Protein AF-0000000087419676 (afdb_homodimer)

Structure (mmCIF, N/CA/C/O backbone):
data_AF-0000000087419676-model_v1
#
loop_
_entity.id
_entity.type
_entity.pdbx_description
1 polymer 'Alpha-D-glucose-1-phosphate phosphatase YihX'
#
loop_
_atom_site.group_PDB
_atom_site.id
_atom_site.type_symbol
_atom_site.label_atom_id
_atom_site.label_alt_id
_atom_site.label_comp_id
_atom_site.label_asym_id
_atom_site.label_entity_id
_atom_site.label_seq_id
_atom_site.pdbx_PDB_ins_code
_atom_site.Cartn_x
_atom_site.Cartn_y
_atom_site.Cartn_z
_atom_site.occupancy
_atom_site.B_iso_or_equiv
_atom_site.auth_seq_id
_atom_site.auth_comp_id
_atom_site.auth_asym_id
_atom_site.auth_atom_id
_atom_site.pdbx_PDB_model_num
ATOM 1 N N . MET A 1 1 ? -4.348 -34.75 -16.078 1 90.75 1 MET A N 1
ATOM 2 C CA . MET A 1 1 ? -4.117 -34.656 -14.648 1 90.75 1 MET A CA 1
ATOM 3 C C . MET A 1 1 ? -3.031 -33.625 -14.344 1 90.75 1 MET A C 1
ATOM 5 O O . MET A 1 1 ? -1.993 -33.594 -15.016 1 90.75 1 MET A O 1
ATOM 9 N N . ILE A 1 2 ? -3.227 -32.781 -13.422 1 96.88 2 ILE A N 1
ATOM 10 C CA . ILE A 1 2 ? -2.25 -31.75 -13.062 1 96.88 2 ILE A CA 1
ATOM 11 C C . ILE A 1 2 ? -1.129 -32.375 -12.234 1 96.88 2 ILE A C 1
ATOM 13 O O . ILE A 1 2 ? -1.39 -33.125 -11.297 1 96.88 2 ILE A O 1
ATOM 17 N N . ARG A 1 3 ? 0.094 -32.031 -12.555 1 97.62 3 ARG A N 1
ATOM 18 C CA . ARG A 1 3 ? 1.25 -32.594 -11.867 1 97.62 3 ARG A CA 1
ATOM 19 C C . ARG A 1 3 ? 2.018 -31.516 -11.109 1 97.62 3 ARG A C 1
ATOM 21 O O . ARG A 1 3 ? 2.588 -31.781 -10.047 1 97.62 3 ARG A O 1
ATOM 28 N N . THR A 1 4 ? 2.07 -30.344 -11.672 1 98.56 4 THR A N 1
ATOM 29 C CA . THR A 1 4 ? 2.846 -29.25 -11.102 1 98.56 4 THR A CA 1
ATOM 30 C C . THR A 1 4 ? 1.99 -28 -10.961 1 98.56 4 THR A C 1
ATOM 32 O O . THR A 1 4 ? 1.156 -27.719 -11.828 1 98.56 4 THR A O 1
ATOM 35 N N . PHE A 1 5 ? 2.145 -27.344 -9.859 1 98.69 5 PHE A N 1
ATOM 36 C CA . PHE A 1 5 ? 1.501 -26.047 -9.641 1 98.69 5 PHE A CA 1
ATOM 37 C C . PHE A 1 5 ? 2.531 -24.922 -9.609 1 98.69 5 PHE A C 1
ATOM 39 O O . PHE A 1 5 ? 3.578 -25.047 -8.969 1 98.69 5 PHE A O 1
ATOM 46 N N . LEU A 1 6 ? 2.281 -23.812 -10.344 1 98.88 6 LEU A N 1
ATOM 47 C CA . LEU A 1 6 ? 3.016 -22.562 -10.25 1 98.88 6 LEU A CA 1
ATOM 48 C C . LEU A 1 6 ? 2.223 -21.516 -9.461 1 98.88 6 LEU A C 1
ATOM 50 O O . LEU A 1 6 ? 1.049 -21.281 -9.75 1 98.88 6 LEU A O 1
ATOM 54 N N . PHE A 1 7 ? 2.83 -20.938 -8.469 1 98.88 7 PHE A N 1
ATOM 55 C CA . PHE A 1 7 ? 2.197 -19.906 -7.664 1 98.88 7 PHE A CA 1
ATOM 56 C C . PHE A 1 7 ? 2.988 -18.594 -7.746 1 98.88 7 PHE A C 1
ATOM 58 O O . PHE A 1 7 ? 4.223 -18.609 -7.695 1 98.88 7 PHE A O 1
ATOM 65 N N . ASP A 1 8 ? 2.271 -17.5 -7.852 1 98.81 8 ASP A N 1
ATOM 66 C CA . ASP A 1 8 ? 2.854 -16.188 -7.547 1 98.81 8 ASP A CA 1
ATOM 67 C C . ASP A 1 8 ? 3.082 -16.031 -6.047 1 98.81 8 ASP A C 1
ATOM 69 O O . ASP A 1 8 ? 2.504 -16.766 -5.242 1 98.81 8 ASP A O 1
ATOM 73 N N . MET A 1 9 ? 3.953 -15.086 -5.719 1 98.69 9 MET A N 1
ATOM 74 C CA . MET A 1 9 ? 4.199 -14.828 -4.305 1 98.69 9 MET A CA 1
ATOM 75 C C . MET A 1 9 ? 3.311 -13.695 -3.797 1 98.69 9 MET A C 1
ATOM 77 O O . MET A 1 9 ? 2.473 -13.906 -2.918 1 98.69 9 MET A O 1
ATOM 81 N N . GLY A 1 10 ? 3.432 -12.508 -4.406 1 98.12 10 GLY A N 1
ATOM 82 C CA . GLY A 1 10 ? 2.764 -11.305 -3.934 1 98.12 10 GLY A CA 1
ATOM 83 C C . GLY A 1 10 ? 1.256 -11.359 -4.094 1 98.12 10 GLY A C 1
ATOM 84 O O . GLY A 1 10 ? 0.75 -11.531 -5.207 1 98.12 10 GLY A O 1
ATOM 85 N N . ASN A 1 11 ? 0.603 -11.195 -2.979 1 97.38 11 ASN A N 1
ATOM 86 C CA . ASN A 1 11 ? -0.852 -11.141 -2.875 1 97.38 11 ASN A CA 1
ATOM 87 C C . ASN A 1 11 ? -1.488 -12.5 -3.16 1 97.38 11 ASN A C 1
ATOM 89 O O . ASN A 1 11 ? -2.705 -12.594 -3.326 1 97.38 11 ASN A O 1
ATOM 93 N N . VAL A 1 12 ? -0.648 -13.477 -3.256 1 98.25 12 VAL A N 1
ATOM 94 C CA . VAL A 1 12 ? -1.109 -14.859 -3.316 1 98.25 12 VAL A CA 1
ATOM 95 C C . VAL A 1 12 ? -0.645 -15.617 -2.072 1 98.25 12 VAL A C 1
ATOM 97 O O . VAL A 1 12 ? -1.461 -16.016 -1.236 1 98.25 12 VAL A O 1
ATOM 100 N N . LEU A 1 13 ? 0.674 -15.641 -1.84 1 98.56 13 LEU A N 1
ATOM 101 C CA . LEU A 1 13 ? 1.225 -16.328 -0.674 1 98.56 13 LEU A CA 1
ATOM 102 C C . LEU A 1 13 ? 1.407 -15.352 0.488 1 98.56 13 LEU A C 1
ATOM 104 O O . LEU A 1 13 ? 1.299 -15.742 1.652 1 98.56 13 LEU A O 1
ATOM 108 N N . VAL A 1 14 ? 1.795 -14.133 0.121 1 98.38 14 VAL A N 1
ATOM 109 C CA . VAL A 1 14 ? 1.974 -13.07 1.104 1 98.38 14 VAL A CA 1
ATOM 110 C C . VAL A 1 14 ? 1.32 -11.781 0.599 1 98.38 14 VAL A C 1
ATOM 112 O O . VAL A 1 14 ? 1.365 -11.484 -0.597 1 98.38 14 VAL A O 1
ATOM 115 N N . HIS A 1 15 ? 0.709 -11.078 1.516 1 97.44 15 HIS A N 1
ATOM 116 C CA . HIS A 1 15 ? 0.3 -9.703 1.247 1 97.44 15 HIS A CA 1
ATOM 117 C C . HIS A 1 15 ? 1.445 -8.727 1.495 1 97.44 15 HIS A C 1
ATOM 119 O O . HIS A 1 15 ? 2.422 -9.07 2.166 1 97.44 15 HIS A O 1
ATOM 125 N N . PHE A 1 16 ? 1.349 -7.547 0.905 1 97.88 16 PHE A N 1
ATOM 126 C CA . PHE A 1 16 ? 2.393 -6.551 1.112 1 97.88 16 PHE A CA 1
ATOM 127 C C . PHE A 1 16 ? 1.801 -5.148 1.16 1 97.88 16 PHE A C 1
ATOM 129 O O . PHE A 1 16 ? 0.626 -4.953 0.841 1 97.88 16 PHE A O 1
ATOM 136 N N . CYS A 1 17 ? 2.604 -4.199 1.624 1 98.12 17 CYS A N 1
ATOM 137 C CA . CYS A 1 17 ? 2.211 -2.797 1.716 1 98.12 17 CYS A CA 1
ATOM 138 C C . CYS A 1 17 ? 3.312 -1.887 1.187 1 98.12 17 CYS A C 1
ATOM 140 O O . CYS A 1 17 ? 4.23 -1.522 1.924 1 98.12 17 CYS A O 1
ATOM 142 N N . HIS A 1 18 ? 3.08 -1.36 0.009 1 97.38 18 HIS A N 1
ATOM 143 C CA . HIS A 1 18 ? 4.082 -0.477 -0.58 1 97.38 18 HIS A CA 1
ATOM 144 C C . HIS A 1 18 ? 4.125 0.865 0.143 1 97.38 18 HIS A C 1
ATOM 146 O O . HIS A 1 18 ? 5.184 1.492 0.233 1 97.38 18 HIS A O 1
ATOM 152 N N . ASP A 1 19 ? 3.01 1.246 0.697 1 97.44 19 ASP A N 1
ATOM 153 C CA . ASP A 1 19 ? 3.006 2.48 1.476 1 97.44 19 ASP A CA 1
ATOM 154 C C . ASP A 1 19 ? 3.941 2.377 2.676 1 97.44 19 ASP A C 1
ATOM 156 O O . ASP A 1 19 ? 4.676 3.318 2.982 1 97.44 19 ASP A O 1
ATOM 160 N N . ARG A 1 20 ? 3.895 1.29 3.268 1 97.12 20 ARG A N 1
ATOM 161 C CA . ARG A 1 20 ? 4.789 1.034 4.391 1 97.12 20 ARG A CA 1
ATOM 162 C C . ARG A 1 20 ? 6.246 1.015 3.941 1 97.12 20 ARG A C 1
ATOM 164 O O . ARG A 1 20 ? 7.121 1.543 4.629 1 97.12 20 ARG A O 1
ATOM 171 N N . MET A 1 21 ? 6.473 0.399 2.838 1 98.19 21 MET A N 1
ATOM 172 C CA . MET A 1 21 ? 7.824 0.36 2.287 1 98.19 21 MET A CA 1
ATOM 173 C C . MET A 1 21 ? 8.383 1.769 2.123 1 98.19 21 MET A C 1
ATOM 175 O O . MET A 1 21 ? 9.477 2.07 2.615 1 98.19 21 MET A O 1
ATOM 179 N N . CYS A 1 22 ? 7.602 2.596 1.528 1 98 22 CYS A N 1
ATOM 180 C CA . CYS A 1 22 ? 8.031 3.959 1.244 1 98 22 CYS A CA 1
ATOM 181 C C . CYS A 1 22 ? 8.219 4.754 2.533 1 98 22 CYS A C 1
ATOM 183 O O . CYS A 1 22 ? 9.18 5.508 2.67 1 98 22 CYS A O 1
ATOM 185 N N . SER A 1 23 ? 7.367 4.547 3.441 1 96.69 23 SER A N 1
ATOM 186 C CA . SER A 1 23 ? 7.461 5.246 4.719 1 96.69 23 SER A CA 1
ATOM 187 C C . SER A 1 23 ? 8.703 4.82 5.492 1 96.69 23 SER A C 1
ATOM 189 O O . SER A 1 23 ? 9.422 5.664 6.027 1 96.69 23 SER A O 1
ATOM 191 N N . GLN A 1 24 ? 8.961 3.559 5.527 1 97.12 24 GLN A N 1
ATOM 192 C CA . GLN A 1 24 ? 10.094 3.041 6.289 1 97.12 24 GLN A CA 1
ATOM 193 C C . GLN A 1 24 ? 11.422 3.508 5.691 1 97.12 24 GLN A C 1
ATOM 195 O O . GLN A 1 24 ? 12.328 3.902 6.418 1 97.12 24 GLN A O 1
ATOM 200 N N . ILE A 1 25 ? 11.516 3.465 4.414 1 97.5 25 ILE A N 1
ATOM 201 C CA . ILE A 1 25 ? 12.742 3.916 3.76 1 97.5 25 ILE A CA 1
ATOM 202 C C . ILE A 1 25 ? 12.891 5.426 3.936 1 97.5 25 ILE A C 1
ATOM 204 O O . ILE A 1 25 ? 14 5.922 4.148 1 97.5 25 ILE A O 1
ATOM 208 N N . GLY A 1 26 ? 11.797 6.082 3.805 1 96.62 26 GLY A N 1
ATOM 209 C CA . GLY A 1 26 ? 11.82 7.516 4.055 1 96.62 26 GLY A CA 1
ATOM 210 C C . GLY A 1 26 ? 12.367 7.875 5.422 1 96.62 26 GLY A C 1
ATOM 211 O O . GLY A 1 26 ? 13.203 8.773 5.547 1 96.62 26 GLY A O 1
ATOM 212 N N . ASP A 1 27 ? 11.906 7.203 6.418 1 93.12 27 ASP A N 1
ATOM 213 C CA . ASP A 1 27 ? 12.367 7.426 7.785 1 93.12 27 ASP A CA 1
ATOM 214 C C . ASP A 1 27 ? 13.883 7.258 7.891 1 93.12 27 ASP A C 1
ATOM 216 O O . ASP A 1 27 ? 14.547 8.008 8.609 1 93.12 27 ASP A O 1
ATOM 220 N N . LEU A 1 28 ? 14.344 6.289 7.176 1 93.06 28 LEU A N 1
ATOM 221 C CA . LEU A 1 28 ? 15.773 5.988 7.215 1 93.06 28 LEU A CA 1
ATOM 222 C C . LEU A 1 28 ? 16.578 7.117 6.586 1 93.06 28 LEU A C 1
ATOM 224 O O . LEU A 1 28 ? 17.719 7.379 7 1 93.06 28 LEU A O 1
ATOM 228 N N . CYS A 1 29 ? 15.969 7.84 5.621 1 92.62 29 CYS A N 1
ATOM 229 C CA . CYS A 1 29 ? 16.734 8.773 4.809 1 92.62 29 CYS A CA 1
ATOM 230 C C . CYS A 1 29 ? 16.344 10.211 5.121 1 92.62 29 CYS A C 1
ATOM 232 O O . CYS A 1 29 ? 16.891 11.148 4.535 1 92.62 29 CYS A O 1
ATOM 234 N N . GLY A 1 30 ? 15.43 10.328 5.984 1 91.75 30 GLY A N 1
ATOM 235 C CA . GLY A 1 30 ? 14.945 11.664 6.273 1 91.75 30 GLY A CA 1
ATOM 236 C C . GLY A 1 30 ? 14.094 12.242 5.16 1 91.75 30 GLY A C 1
ATOM 237 O O . GLY A 1 30 ? 14.164 13.445 4.879 1 91.75 30 GLY A O 1
ATOM 238 N N . LYS A 1 31 ? 13.43 11.359 4.387 1 95.56 31 LYS A N 1
ATOM 239 C CA . LYS A 1 31 ? 12.555 11.75 3.289 1 95.56 31 LYS A CA 1
ATOM 240 C C . LYS A 1 31 ? 11.109 11.32 3.559 1 95.56 31 LYS A C 1
ATOM 242 O O . LYS A 1 31 ? 10.859 10.469 4.414 1 95.56 31 LYS A O 1
ATOM 247 N N . SER A 1 32 ? 10.203 11.945 2.879 1 95.88 32 SER A N 1
ATOM 248 C CA . SER A 1 32 ? 8.805 11.57 3.02 1 95.88 32 SER A CA 1
ATOM 249 C C . SER A 1 32 ? 8.492 10.312 2.215 1 95.88 32 SER A C 1
ATOM 251 O O . SER A 1 32 ? 9.211 9.977 1.272 1 95.88 32 SER A O 1
ATOM 253 N N . GLY A 1 33 ? 7.414 9.609 2.582 1 96.75 33 GLY A N 1
ATOM 254 C CA . GLY A 1 33 ? 6.961 8.438 1.854 1 96.75 33 GLY A CA 1
ATOM 255 C C . GLY A 1 33 ? 6.73 8.703 0.379 1 96.75 33 GLY A C 1
ATOM 256 O O . GLY A 1 33 ? 7.227 7.965 -0.474 1 96.75 33 GLY A O 1
ATOM 257 N N . PRO A 1 34 ? 6.047 9.789 0.082 1 96.75 34 PRO A N 1
ATOM 258 C CA . PRO A 1 34 ? 5.781 10.109 -1.322 1 96.75 34 PRO A CA 1
ATOM 259 C C . PRO A 1 34 ? 7.059 10.359 -2.121 1 96.75 34 PRO A C 1
ATOM 261 O O . PRO A 1 34 ? 7.141 9.992 -3.295 1 96.75 34 PRO A O 1
ATOM 264 N N . GLU A 1 35 ? 8.008 11 -1.509 1 96.38 35 GLU A N 1
ATOM 265 C CA . GLU A 1 35 ? 9.289 11.18 -2.186 1 96.38 35 GLU A CA 1
ATOM 266 C C . GLU A 1 35 ? 9.922 9.836 -2.529 1 96.38 35 GLU A C 1
ATOM 268 O O . GLU A 1 35 ? 10.438 9.648 -3.635 1 96.38 35 GLU A O 1
ATOM 273 N N . ILE A 1 36 ? 9.891 8.938 -1.618 1 97.88 36 ILE A N 1
ATOM 274 C CA . ILE A 1 36 ? 10.453 7.609 -1.828 1 97.88 36 ILE A CA 1
ATOM 275 C C . ILE A 1 36 ? 9.672 6.883 -2.92 1 97.88 36 ILE A C 1
ATOM 277 O O . ILE A 1 36 ? 10.258 6.199 -3.762 1 97.88 36 ILE A O 1
ATOM 281 N N . ARG A 1 37 ? 8.375 6.988 -2.873 1 97.69 37 ARG A N 1
ATOM 282 C CA . ARG A 1 37 ? 7.539 6.359 -3.889 1 97.69 37 ARG A CA 1
ATOM 283 C C . ARG A 1 37 ? 7.945 6.809 -5.289 1 97.69 37 ARG A C 1
ATOM 285 O O . ARG A 1 37 ? 8.047 5.988 -6.203 1 97.69 37 ARG A O 1
ATOM 292 N N . THR A 1 38 ? 8.164 8.086 -5.457 1 96.88 38 THR A N 1
ATOM 293 C CA . THR A 1 38 ? 8.578 8.641 -6.742 1 96.88 38 THR A CA 1
ATOM 294 C C . THR A 1 38 ? 9.906 8.031 -7.191 1 96.88 38 THR A C 1
ATOM 296 O O . THR A 1 38 ? 10.031 7.59 -8.336 1 96.88 38 THR A O 1
ATOM 299 N N . VAL A 1 39 ? 10.82 7.914 -6.277 1 97.06 39 VAL A N 1
ATOM 300 C CA . VAL A 1 39 ? 12.18 7.492 -6.602 1 97.06 39 VAL A CA 1
ATOM 301 C C . VAL A 1 39 ? 12.203 5.988 -6.867 1 97.06 39 VAL A C 1
ATOM 303 O O . VAL A 1 39 ? 12.938 5.52 -7.742 1 97.06 39 VAL A O 1
ATOM 306 N N . LEU A 1 40 ? 11.375 5.219 -6.199 1 97.06 40 LEU A N 1
ATOM 307 C CA . LEU A 1 40 ? 11.453 3.766 -6.273 1 97.06 40 LEU A CA 1
ATOM 308 C C . LEU A 1 40 ? 10.477 3.219 -7.309 1 97.06 40 LEU A C 1
ATOM 310 O O . LEU A 1 40 ? 10.852 2.41 -8.156 1 97.06 40 LEU A O 1
ATOM 314 N N . ILE A 1 41 ? 9.219 3.674 -7.184 1 95.12 41 ILE A N 1
ATOM 315 C CA . ILE A 1 41 ? 8.141 3.027 -7.918 1 95.12 41 ILE A CA 1
ATOM 316 C C . ILE A 1 41 ? 7.875 3.783 -9.219 1 95.12 41 ILE A C 1
ATOM 318 O O . ILE A 1 41 ? 7.953 3.207 -10.305 1 95.12 41 ILE A O 1
ATOM 322 N N . GLU A 1 42 ? 7.699 5.066 -9.141 1 93.62 42 GLU A N 1
ATOM 323 C CA . GLU A 1 42 ? 7.309 5.832 -10.32 1 93.62 42 GLU A CA 1
ATOM 324 C C . GLU A 1 42 ? 8.469 5.945 -11.305 1 93.62 42 GLU A C 1
ATOM 326 O O . GLU A 1 42 ? 8.25 6.008 -12.523 1 93.62 42 GLU A O 1
ATOM 331 N N . SER A 1 43 ? 9.688 5.969 -10.836 1 94.62 43 SER A N 1
ATOM 332 C CA . SER A 1 43 ? 10.859 6.031 -11.703 1 94.62 43 SER A CA 1
ATOM 333 C C . SER A 1 43 ? 11.156 4.672 -12.328 1 94.62 43 SER A C 1
ATOM 335 O O . SER A 1 43 ? 12 4.562 -13.219 1 94.62 43 SER A O 1
ATOM 337 N N . GLU A 1 44 ? 10.578 3.574 -11.734 1 93.88 44 GLU A N 1
ATOM 338 C CA . GLU A 1 44 ? 10.734 2.189 -12.18 1 93.88 44 GLU A CA 1
ATOM 339 C C . GLU A 1 44 ? 12.062 1.607 -11.703 1 93.88 44 GLU A C 1
ATOM 341 O O . GLU A 1 44 ? 12.555 0.622 -12.258 1 93.88 44 GLU A O 1
ATOM 346 N N . LEU A 1 45 ? 12.688 2.256 -10.773 1 96 45 LEU A N 1
ATOM 347 C CA . LEU A 1 45 ? 13.93 1.736 -10.211 1 96 45 LEU A CA 1
ATOM 348 C C . LEU A 1 45 ? 13.711 0.359 -9.594 1 96 45 LEU A C 1
ATOM 350 O O . LEU A 1 45 ? 14.531 -0.544 -9.773 1 96 45 LEU A O 1
ATOM 354 N N . GLN A 1 46 ? 12.641 0.219 -8.875 1 95.62 46 GLN A N 1
ATOM 355 C CA . GLN A 1 46 ? 12.312 -1.068 -8.266 1 95.62 46 GLN A CA 1
ATOM 356 C C . GLN A 1 46 ? 12.156 -2.152 -9.328 1 95.62 46 GLN A C 1
ATOM 358 O O . GLN A 1 46 ? 12.578 -3.293 -9.125 1 95.62 46 GLN A O 1
ATOM 363 N N . PHE A 1 47 ? 11.547 -1.774 -10.398 1 94.5 47 PHE A N 1
ATOM 364 C CA . PHE A 1 47 ? 11.32 -2.711 -11.492 1 94.5 47 PHE A CA 1
ATOM 365 C C . PHE A 1 47 ? 12.641 -3.178 -12.086 1 94.5 47 PHE A C 1
ATOM 367 O O . PHE A 1 47 ? 12.812 -4.363 -12.375 1 94.5 47 PHE A O 1
ATOM 374 N N . LYS A 1 48 ? 13.562 -2.297 -12.25 1 96.62 48 LYS A N 1
ATOM 375 C CA . LYS A 1 48 ? 14.891 -2.641 -12.758 1 96.62 48 LYS A CA 1
ATOM 376 C C . LYS A 1 48 ? 15.617 -3.586 -11.797 1 96.62 48 LYS A C 1
ATOM 378 O O . LYS A 1 48 ? 16.312 -4.5 -12.234 1 96.62 48 LYS A O 1
ATOM 383 N N . PHE A 1 49 ? 15.391 -3.352 -10.578 1 98.19 49 PHE A N 1
ATOM 384 C CA . PHE A 1 49 ? 15.984 -4.195 -9.547 1 98.19 49 PHE A CA 1
ATOM 385 C C . PHE A 1 49 ? 15.398 -5.602 -9.594 1 98.19 49 PHE A C 1
ATOM 387 O O . PHE A 1 49 ? 16.141 -6.59 -9.547 1 98.19 49 PHE A O 1
ATOM 394 N N . GLU A 1 50 ? 14.148 -5.73 -9.805 1 97.88 50 GLU A N 1
ATOM 395 C CA . GLU A 1 50 ? 13.453 -7.012 -9.844 1 97.88 50 GLU A CA 1
ATOM 396 C C . GLU A 1 50 ? 13.75 -7.762 -11.141 1 97.88 50 GLU A C 1
ATOM 398 O O . GLU A 1 50 ? 13.547 -8.977 -11.227 1 97.88 50 GLU A O 1
ATOM 403 N N . ARG A 1 51 ? 14.258 -7.043 -12.117 1 97.31 51 ARG A N 1
ATOM 404 C CA . ARG A 1 51 ? 14.672 -7.664 -13.375 1 97.31 51 ARG A CA 1
ATOM 405 C C . ARG A 1 51 ? 16.094 -8.203 -13.273 1 97.31 51 ARG A C 1
ATOM 407 O O . ARG A 1 51 ? 16.547 -8.922 -14.164 1 97.31 51 ARG A O 1
ATOM 414 N N . GLY A 1 52 ? 16.734 -7.785 -12.219 1 97.31 52 GLY A N 1
ATOM 415 C CA . GLY A 1 52 ? 18.109 -8.203 -12.055 1 97.31 52 GLY A CA 1
ATOM 416 C C . GLY A 1 52 ? 19.109 -7.316 -12.781 1 97.31 52 GLY A C 1
ATOM 417 O O . GLY A 1 52 ? 20.266 -7.688 -12.953 1 97.31 52 GLY A O 1
ATOM 418 N N . TRP A 1 53 ? 18.641 -6.168 -13.195 1 96.62 53 TRP A N 1
ATOM 419 C CA . TRP A 1 53 ? 19.5 -5.254 -13.93 1 96.62 53 TRP A CA 1
ATOM 420 C C . TRP A 1 53 ? 20.453 -4.516 -12.984 1 96.62 53 TRP A C 1
ATOM 422 O O . TRP A 1 53 ? 21.453 -3.949 -13.414 1 96.62 53 TRP A O 1
ATOM 432 N N . LEU A 1 54 ? 20.094 -4.496 -11.719 1 97.38 54 LEU A N 1
ATOM 433 C CA . LEU A 1 54 ? 20.922 -3.885 -10.68 1 97.38 54 LEU A CA 1
ATOM 434 C C . LEU A 1 54 ? 21.219 -4.883 -9.57 1 97.38 54 LEU A C 1
ATOM 436 O O . LEU A 1 54 ? 20.312 -5.602 -9.117 1 97.38 54 LEU A O 1
ATOM 440 N N . SER A 1 55 ? 22.484 -4.938 -9.195 1 96.62 55 SER A N 1
ATOM 441 C CA . SER A 1 55 ? 22.828 -5.645 -7.969 1 96.62 55 SER A CA 1
ATOM 442 C C . SER A 1 55 ? 22.359 -4.871 -6.738 1 96.62 55 SER A C 1
ATOM 444 O O . SER A 1 55 ? 21.953 -3.713 -6.844 1 96.62 55 SER A O 1
ATOM 446 N N . GLU A 1 56 ? 22.422 -5.52 -5.621 1 96.75 56 GLU A N 1
ATOM 447 C CA . GLU A 1 56 ? 22.078 -4.84 -4.379 1 96.75 56 GLU A CA 1
ATOM 448 C C . GLU A 1 56 ? 22.969 -3.629 -4.141 1 96.75 56 GLU A C 1
ATOM 450 O O . GLU A 1 56 ? 22.5 -2.574 -3.711 1 96.75 56 GLU A O 1
ATOM 455 N N . ASP A 1 57 ? 24.25 -3.801 -4.453 1 96.38 57 ASP A N 1
ATOM 456 C CA . ASP A 1 57 ? 25.188 -2.701 -4.277 1 96.38 57 ASP A CA 1
ATOM 457 C C . ASP A 1 57 ? 24.875 -1.546 -5.223 1 96.38 57 ASP A C 1
ATOM 459 O O . ASP A 1 57 ? 24.906 -0.38 -4.82 1 96.38 57 ASP A O 1
ATOM 463 N N . GLU A 1 58 ? 24.609 -1.902 -6.441 1 97 58 GLU A N 1
ATOM 464 C CA . GLU A 1 58 ? 24.281 -0.874 -7.422 1 97 58 GLU A CA 1
ATOM 465 C C . GLU A 1 58 ? 22.984 -0.161 -7.055 1 97 58 GLU A C 1
ATOM 467 O O . GLU A 1 58 ? 22.875 1.06 -7.195 1 97 58 GLU A O 1
ATOM 472 N N . PHE 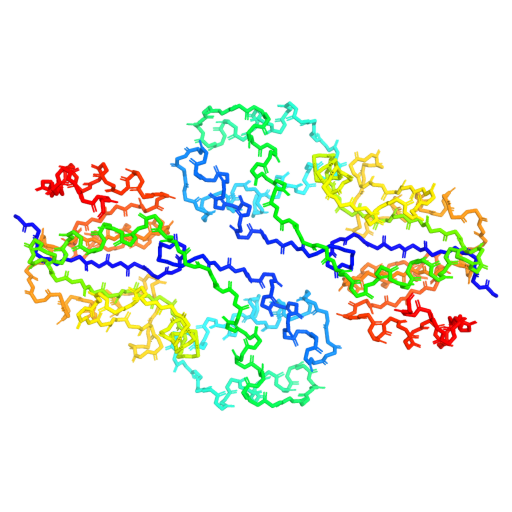A 1 59 ? 22.047 -0.929 -6.621 1 97.88 59 PHE A N 1
ATOM 473 C CA . PHE A 1 59 ? 20.766 -0.375 -6.203 1 97.88 59 PHE A CA 1
ATOM 474 C C . PHE A 1 59 ? 20.953 0.618 -5.062 1 97.88 59 PHE A C 1
ATOM 476 O O . PHE A 1 59 ? 20.422 1.729 -5.109 1 97.88 59 PHE A O 1
ATOM 483 N N . GLN A 1 60 ? 21.688 0.236 -4.066 1 96.62 60 GLN A N 1
ATOM 484 C CA . GLN A 1 60 ? 21.969 1.114 -2.936 1 96.62 60 GLN A CA 1
ATOM 485 C C . GLN A 1 60 ? 22.656 2.395 -3.391 1 96.62 60 GLN A C 1
ATOM 487 O O . GLN A 1 60 ? 22.328 3.488 -2.928 1 96.62 60 GLN A O 1
ATOM 492 N N . ALA A 1 61 ? 23.609 2.266 -4.27 1 96.56 61 ALA A N 1
ATOM 493 C CA . ALA A 1 61 ? 24.375 3.418 -4.754 1 96.56 61 ALA A CA 1
ATOM 494 C C . ALA A 1 61 ? 23.453 4.402 -5.488 1 96.56 61 ALA A C 1
ATOM 496 O O . ALA A 1 61 ? 23.562 5.613 -5.301 1 96.56 61 ALA A O 1
ATOM 497 N N . VAL A 1 62 ? 22.594 3.861 -6.305 1 97.06 62 VAL A N 1
ATOM 498 C CA . VAL A 1 62 ? 21.672 4.699 -7.062 1 97.06 62 VAL A CA 1
ATOM 499 C C . VAL A 1 62 ? 20.719 5.426 -6.109 1 97.06 62 VAL A C 1
ATOM 501 O O . VAL A 1 62 ? 20.484 6.625 -6.262 1 97.06 62 VAL A O 1
ATOM 504 N N . LEU A 1 63 ? 20.234 4.723 -5.137 1 96.62 63 LEU A N 1
ATOM 505 C CA . LEU A 1 63 ? 19.312 5.312 -4.176 1 96.62 63 LEU A CA 1
ATOM 506 C C . LEU A 1 63 ? 19.984 6.41 -3.369 1 96.62 63 LEU A C 1
ATOM 508 O O . LEU A 1 63 ? 19.406 7.473 -3.131 1 96.62 63 LEU A O 1
ATOM 512 N N . GLN A 1 64 ? 21.188 6.145 -2.957 1 96.19 64 GLN A N 1
ATOM 513 C CA . GLN A 1 64 ? 21.953 7.133 -2.201 1 96.19 64 GLN A CA 1
ATOM 514 C C . GLN A 1 64 ? 22.156 8.406 -3.012 1 96.19 64 GLN A C 1
ATOM 516 O O . GLN A 1 64 ? 22.047 9.516 -2.473 1 96.19 64 GLN A O 1
ATOM 521 N N . ARG A 1 65 ? 22.422 8.234 -4.27 1 96.38 65 ARG A N 1
ATOM 522 C CA . ARG A 1 65 ? 22.625 9.375 -5.152 1 96.38 65 ARG A CA 1
ATOM 523 C C . ARG A 1 65 ? 21.328 10.164 -5.34 1 96.38 65 ARG A C 1
ATOM 525 O O . ARG A 1 65 ? 21.312 11.383 -5.191 1 96.38 65 ARG A O 1
ATOM 532 N N . LEU A 1 66 ? 20.25 9.438 -5.602 1 96.06 66 LEU A N 1
ATOM 533 C CA . LEU A 1 66 ? 18.984 10.078 -5.914 1 96.06 66 LEU A CA 1
ATOM 534 C C . LEU A 1 66 ? 18.391 10.758 -4.68 1 96.06 66 LEU A C 1
ATOM 536 O O . LEU A 1 66 ? 17.766 11.812 -4.789 1 96.06 66 LEU A O 1
ATOM 540 N N . LEU A 1 67 ? 18.656 10.156 -3.543 1 95.81 67 LEU A N 1
ATOM 541 C CA . LEU A 1 67 ? 18.062 10.68 -2.316 1 95.81 67 LEU A CA 1
ATOM 542 C C . LEU A 1 67 ? 19.031 11.609 -1.594 1 95.81 67 LEU A C 1
ATOM 544 O O . LEU A 1 67 ? 18.656 12.25 -0.61 1 95.81 67 LEU A O 1
ATOM 548 N N . GLU A 1 68 ? 20.203 11.641 -2.062 1 94.94 68 GLU A N 1
ATOM 549 C CA . GLU A 1 68 ? 21.25 12.43 -1.42 1 94.94 68 GLU A CA 1
ATOM 550 C C . GLU A 1 68 ? 21.328 12.141 0.077 1 94.94 68 GLU A C 1
ATOM 552 O O . GLU A 1 68 ? 21.312 13.07 0.893 1 94.94 68 GLU A O 1
ATOM 557 N N . ALA A 1 69 ? 21.359 10.875 0.389 1 93.81 69 ALA A N 1
ATOM 558 C CA . ALA A 1 69 ? 21.375 10.414 1.774 1 93.81 69 ALA A CA 1
ATOM 559 C C . ALA A 1 69 ? 22.234 9.156 1.921 1 93.81 69 ALA A C 1
ATOM 561 O O . ALA A 1 69 ? 22.375 8.383 0.97 1 93.81 69 ALA A O 1
ATOM 562 N N . SER A 1 70 ? 22.781 8.992 3.092 1 91.56 70 SER A N 1
ATOM 563 C CA . SER A 1 70 ? 23.562 7.797 3.408 1 91.56 70 SER A CA 1
ATOM 564 C C . SER A 1 70 ? 22.812 6.902 4.391 1 91.56 70 SER A C 1
ATOM 566 O O . SER A 1 70 ? 22.188 7.398 5.34 1 91.56 70 SER A O 1
ATOM 568 N N . PHE A 1 71 ? 22.875 5.66 4.145 1 92.19 71 PHE A N 1
ATOM 569 C CA . PHE A 1 71 ? 22.25 4.695 5.039 1 92.19 71 PHE A CA 1
ATOM 570 C C . PHE A 1 71 ? 22.938 3.342 4.949 1 92.19 71 PHE A C 1
ATOM 572 O O . PHE A 1 71 ? 23.641 3.061 3.973 1 92.19 71 PHE A O 1
ATOM 579 N N . ASP A 1 72 ? 22.719 2.57 5.953 1 94.62 72 ASP A N 1
ATOM 580 C CA . ASP A 1 72 ? 23.281 1.223 6.023 1 94.62 72 ASP A CA 1
ATOM 581 C C . ASP A 1 72 ? 22.516 0.269 5.105 1 94.62 72 ASP A C 1
ATOM 583 O O . ASP A 1 72 ? 21.281 0.322 5.027 1 94.62 72 ASP A O 1
ATOM 587 N N . ARG A 1 73 ? 23.281 -0.595 4.496 1 94.75 73 ARG A N 1
ATOM 588 C CA . ARG A 1 73 ? 22.734 -1.541 3.527 1 94.75 73 ARG A CA 1
ATOM 589 C C . ARG A 1 73 ? 21.688 -2.439 4.172 1 94.75 73 ARG A C 1
ATOM 591 O O . ARG A 1 73 ? 20.594 -2.617 3.633 1 94.75 73 ARG A O 1
ATOM 598 N N . ASP A 1 74 ? 22 -2.996 5.277 1 96.38 74 ASP A N 1
ATOM 599 C CA . ASP A 1 74 ? 21.094 -3.922 5.938 1 96.38 74 ASP A CA 1
ATOM 600 C C . ASP A 1 74 ? 19.828 -3.211 6.395 1 96.38 74 ASP A C 1
ATOM 602 O O . ASP A 1 74 ? 18.734 -3.773 6.32 1 96.38 74 ASP A O 1
ATOM 606 N N . GLU A 1 75 ? 19.969 -1.973 6.84 1 96.88 75 GLU A N 1
ATOM 607 C CA . GLU A 1 75 ? 18.812 -1.185 7.262 1 96.88 75 GLU A CA 1
ATOM 608 C C . GLU A 1 75 ? 17.906 -0.868 6.082 1 96.88 75 GLU A C 1
ATOM 610 O O . GLU A 1 75 ? 16.688 -0.911 6.211 1 96.88 75 GLU A O 1
ATOM 615 N N . LEU A 1 76 ? 18.531 -0.601 4.977 1 97.31 76 LEU A N 1
ATOM 616 C CA . LEU A 1 76 ? 17.766 -0.29 3.77 1 97.31 76 LEU A CA 1
ATOM 617 C C . LEU A 1 76 ? 16.922 -1.479 3.342 1 97.31 76 LEU A C 1
ATOM 619 O O . LEU A 1 76 ? 15.711 -1.339 3.123 1 97.31 76 LEU A O 1
ATOM 623 N N . PHE A 1 77 ? 17.516 -2.596 3.268 1 97.62 77 PHE A N 1
ATOM 624 C CA . PHE A 1 77 ? 16.812 -3.758 2.73 1 97.62 77 PHE A CA 1
ATOM 625 C C . PHE A 1 77 ? 15.828 -4.312 3.75 1 97.62 77 PHE A C 1
ATOM 627 O O . PHE A 1 77 ? 14.781 -4.848 3.379 1 97.62 77 PHE A O 1
ATOM 634 N N . HIS A 1 78 ? 16.141 -4.102 5.02 1 97.88 78 HIS A N 1
ATOM 635 C CA . HIS A 1 78 ? 15.141 -4.445 6.023 1 97.88 78 HIS A CA 1
ATOM 636 C C . HIS A 1 78 ? 13.914 -3.541 5.914 1 97.88 78 HIS A C 1
ATOM 638 O O . HIS A 1 78 ? 12.781 -4.02 5.914 1 97.88 78 HIS A O 1
ATOM 644 N N . ALA A 1 79 ? 14.172 -2.254 5.77 1 97.44 79 ALA A N 1
ATOM 645 C CA . ALA A 1 79 ? 13.086 -1.289 5.633 1 97.44 79 ALA A CA 1
ATOM 646 C C . ALA A 1 79 ? 12.258 -1.572 4.383 1 97.44 79 ALA A C 1
ATOM 648 O O . ALA A 1 79 ? 11.031 -1.416 4.395 1 97.44 79 ALA A O 1
ATOM 649 N N . GLY A 1 80 ? 12.93 -2.004 3.383 1 98.06 80 GLY A N 1
ATOM 650 C CA . GLY A 1 80 ? 12.266 -2.268 2.115 1 98.06 80 GLY A CA 1
ATOM 651 C C . GLY A 1 80 ? 11.531 -3.598 2.088 1 98.06 80 GLY A C 1
ATOM 652 O O . GLY A 1 80 ? 10.688 -3.832 1.222 1 98.06 80 GLY A O 1
ATOM 653 N N . SER A 1 81 ? 11.836 -4.438 3.064 1 98.62 81 SER A N 1
ATOM 654 C CA . SER A 1 81 ? 11.312 -5.797 2.957 1 98.62 81 SER A CA 1
ATOM 655 C C . SER A 1 81 ? 10.352 -6.109 4.098 1 98.62 81 SER A C 1
ATOM 657 O O . SER A 1 81 ? 9.547 -7.039 4.004 1 98.62 81 SER A O 1
ATOM 659 N N . ASP A 1 82 ? 10.414 -5.363 5.219 1 98.31 82 ASP A N 1
ATOM 660 C CA . ASP A 1 82 ? 9.477 -5.57 6.324 1 98.31 82 ASP A CA 1
ATOM 661 C C . ASP A 1 82 ? 8.102 -5 5.996 1 98.31 82 ASP A C 1
ATOM 663 O O . ASP A 1 82 ? 7.637 -4.07 6.656 1 98.31 82 ASP A O 1
ATOM 667 N N . ILE A 1 83 ? 7.461 -5.637 4.973 1 98.44 83 ILE A N 1
ATOM 668 C CA . ILE A 1 83 ? 6.207 -5.086 4.465 1 98.44 83 ILE A CA 1
ATOM 669 C C . ILE A 1 83 ? 5.227 -6.219 4.176 1 98.44 83 ILE A C 1
ATOM 671 O O . ILE A 1 83 ? 4.117 -5.98 3.689 1 98.44 83 ILE A O 1
ATOM 675 N N . PHE A 1 84 ? 5.613 -7.488 4.445 1 98.38 84 PHE A N 1
ATOM 676 C CA . PHE A 1 84 ? 4.844 -8.656 4.035 1 98.38 84 PHE A CA 1
ATOM 677 C C . PHE A 1 84 ? 4.062 -9.227 5.211 1 98.38 84 PHE A C 1
ATOM 679 O O . PHE A 1 84 ? 4.492 -9.125 6.363 1 98.38 84 PHE A O 1
ATOM 686 N N . GLN A 1 85 ? 2.955 -9.82 4.934 1 96.62 85 GLN A N 1
ATOM 687 C CA . GLN A 1 85 ? 2.141 -10.625 5.84 1 96.62 85 GLN A CA 1
ATOM 688 C C . GLN A 1 85 ? 1.671 -11.906 5.16 1 96.62 85 GLN A C 1
ATOM 690 O O . GLN A 1 85 ? 1.151 -11.875 4.043 1 96.62 85 GLN A O 1
ATOM 695 N N . PRO A 1 86 ? 1.79 -13.008 5.836 1 97.06 86 PRO A N 1
ATOM 696 C CA . PRO A 1 86 ? 1.405 -14.266 5.191 1 97.06 86 PRO A CA 1
ATOM 697 C C . PRO A 1 86 ? -0.099 -14.367 4.953 1 97.06 86 PRO A C 1
ATOM 699 O O . PRO A 1 86 ? -0.892 -13.922 5.789 1 97.06 86 PRO A O 1
ATOM 702 N N . ASN A 1 87 ? -0.447 -14.859 3.803 1 96.88 87 ASN A N 1
ATOM 703 C CA . ASN A 1 87 ? -1.805 -15.344 3.568 1 96.88 87 ASN A CA 1
ATOM 704 C C . ASN A 1 87 ? -2.027 -16.719 4.199 1 96.88 87 ASN A C 1
ATOM 706 O O . ASN A 1 87 ? -1.839 -17.734 3.541 1 96.88 87 ASN A O 1
ATOM 710 N N . THR A 1 88 ? -2.547 -16.734 5.391 1 95.62 88 THR A N 1
ATOM 711 C CA . THR A 1 88 ? -2.576 -17.969 6.168 1 95.62 88 THR A CA 1
ATOM 712 C C . THR A 1 88 ? -3.623 -18.938 5.621 1 95.62 88 THR A C 1
ATOM 714 O O . THR A 1 88 ? -3.523 -20.156 5.816 1 95.62 88 THR A O 1
ATOM 717 N N . SER A 1 89 ? -4.551 -18.406 4.902 1 94.19 89 SER A N 1
ATOM 718 C CA . SER A 1 89 ? -5.645 -19.219 4.402 1 94.19 89 SER A CA 1
ATOM 719 C C . SER A 1 89 ? -5.164 -20.188 3.316 1 94.19 89 SER A C 1
ATOM 721 O O . SER A 1 89 ? -5.789 -21.219 3.074 1 94.19 89 SER A O 1
ATOM 723 N N . ILE A 1 90 ? -4.012 -19.859 2.689 1 95.94 90 ILE A N 1
ATOM 724 C CA . ILE A 1 90 ? -3.6 -20.656 1.533 1 95.94 90 ILE A CA 1
ATOM 725 C C . ILE A 1 90 ? -2.695 -21.797 1.984 1 95.94 90 ILE A C 1
ATOM 727 O O . ILE A 1 90 ? -2.445 -22.734 1.225 1 95.94 90 ILE A O 1
ATOM 731 N N . VAL A 1 91 ? -2.195 -21.734 3.189 1 95.75 91 VAL A N 1
ATOM 732 C CA . VAL A 1 91 ? -1.175 -22.656 3.672 1 95.75 91 VAL A CA 1
ATOM 733 C C . VAL A 1 91 ? -1.729 -24.078 3.686 1 95.75 91 VAL A C 1
ATOM 735 O O . VAL A 1 91 ? -1.088 -25.016 3.189 1 95.75 91 VAL A O 1
ATOM 738 N N . PRO A 1 92 ? -2.977 -24.297 4.184 1 95.12 92 PRO A N 1
ATOM 739 C CA . PRO A 1 92 ? -3.527 -25.656 4.145 1 95.12 92 PRO A CA 1
ATOM 740 C C . PRO A 1 92 ? -3.656 -26.188 2.723 1 95.12 92 PRO A C 1
ATOM 742 O O . PRO A 1 92 ? -3.52 -27.406 2.506 1 95.12 92 PRO A O 1
ATOM 745 N N . VAL A 1 93 ? -3.896 -25.328 1.737 1 96.56 93 VAL A N 1
ATOM 746 C CA . VAL A 1 93 ? -4.008 -25.734 0.344 1 96.56 93 VAL A CA 1
ATOM 747 C C . VAL A 1 93 ? -2.656 -26.25 -0.153 1 96.56 93 VAL A C 1
ATOM 749 O O . VAL A 1 93 ? -2.578 -27.312 -0.783 1 96.56 93 VAL A O 1
ATOM 752 N N . LEU A 1 94 ? -1.597 -25.531 0.132 1 97.25 94 LEU A N 1
ATOM 753 C CA . LEU A 1 94 ? -0.251 -25.922 -0.271 1 97.25 94 LEU A CA 1
ATOM 754 C C . LEU A 1 94 ? 0.12 -27.266 0.327 1 97.25 94 LEU A C 1
ATOM 756 O O . LEU A 1 94 ? 0.645 -28.141 -0.373 1 97.25 94 LEU A O 1
ATOM 760 N N . LYS A 1 95 ? -0.216 -27.438 1.584 1 95.94 95 LYS A N 1
ATOM 761 C CA . LYS A 1 95 ? 0.086 -28.672 2.277 1 95.94 95 LYS A CA 1
ATOM 762 C C . LYS A 1 95 ? -0.672 -29.844 1.656 1 95.94 95 LYS A C 1
ATOM 764 O O . LYS A 1 95 ? -0.113 -30.938 1.482 1 95.94 95 LYS A O 1
ATOM 769 N N . ALA A 1 96 ? -1.897 -29.641 1.357 1 96.12 96 ALA A N 1
ATOM 770 C CA . ALA A 1 96 ? -2.725 -30.688 0.763 1 96.12 96 ALA A CA 1
ATOM 771 C C . ALA A 1 96 ? -2.203 -31.078 -0.617 1 96.12 96 ALA A C 1
ATOM 773 O O . ALA A 1 96 ? -2.186 -32.25 -0.967 1 96.12 96 ALA A O 1
ATOM 774 N N . LEU A 1 97 ? -1.823 -30.094 -1.408 1 96.75 97 LEU A N 1
ATOM 775 C CA . LEU A 1 97 ? -1.28 -30.375 -2.734 1 96.75 97 LEU A CA 1
ATOM 776 C C . LEU A 1 97 ? 0 -31.188 -2.635 1 96.75 97 LEU A C 1
ATOM 778 O O . LEU A 1 97 ? 0.188 -32.156 -3.391 1 96.75 97 LEU A O 1
ATOM 782 N N . LYS A 1 98 ? 0.841 -30.844 -1.676 1 95.62 98 LYS A N 1
ATOM 783 C CA . LYS A 1 98 ? 2.078 -31.578 -1.464 1 95.62 98 LYS A CA 1
ATOM 784 C C . LYS A 1 98 ? 1.789 -33 -1.018 1 95.62 98 LYS A C 1
ATOM 786 O O . LYS A 1 98 ? 2.42 -33.969 -1.495 1 95.62 98 LYS A O 1
ATOM 791 N N . ALA A 1 99 ? 0.849 -33.125 -0.122 1 93.5 99 ALA A N 1
ATOM 792 C CA . ALA A 1 99 ? 0.477 -34.469 0.388 1 93.5 99 ALA A CA 1
ATOM 793 C C . ALA A 1 99 ? -0.06 -35.344 -0.73 1 93.5 99 ALA A C 1
ATOM 795 O O . ALA A 1 99 ? 0.104 -36.562 -0.693 1 93.5 99 ALA A O 1
ATOM 796 N N . ALA A 1 100 ? -0.641 -34.75 -1.704 1 93.5 100 ALA A N 1
ATOM 797 C CA . ALA A 1 100 ? -1.205 -35.469 -2.836 1 93.5 100 ALA A CA 1
ATOM 798 C C . ALA A 1 100 ? -0.134 -35.781 -3.877 1 93.5 100 ALA A C 1
ATOM 800 O O . ALA A 1 100 ? -0.42 -36.406 -4.91 1 93.5 100 ALA A O 1
ATOM 801 N N . GLY A 1 101 ? 1.091 -35.312 -3.646 1 94 101 GLY A N 1
ATOM 802 C CA . GLY A 1 101 ? 2.211 -35.688 -4.492 1 94 101 GLY A CA 1
ATOM 803 C C . GLY A 1 101 ? 2.502 -34.688 -5.586 1 94 101 GLY A C 1
ATOM 804 O O . GLY A 1 101 ? 3.297 -34.969 -6.488 1 94 101 GLY A O 1
ATOM 805 N N . HIS A 1 102 ? 1.868 -33.5 -5.539 1 96.69 102 HIS A N 1
ATOM 806 C CA . HIS A 1 102 ? 2.094 -32.469 -6.562 1 96.69 102 HIS A CA 1
ATOM 807 C C . HIS A 1 102 ? 3.395 -31.719 -6.312 1 96.69 102 HIS A C 1
ATOM 809 O O . HIS A 1 102 ? 3.809 -31.547 -5.164 1 96.69 102 HIS A O 1
ATOM 815 N N . ARG A 1 103 ? 3.99 -31.297 -7.398 1 98.25 103 ARG A N 1
ATOM 816 C CA . ARG A 1 103 ? 5.137 -30.391 -7.34 1 98.25 103 ARG A CA 1
ATOM 817 C C . ARG A 1 103 ? 4.684 -28.938 -7.266 1 98.25 103 ARG A C 1
ATOM 819 O O . ARG A 1 103 ? 3.744 -28.531 -7.961 1 98.25 103 ARG A O 1
ATOM 826 N N . LEU A 1 104 ? 5.281 -28.203 -6.395 1 98.69 104 LEU A N 1
ATOM 827 C CA . LEU A 1 104 ? 5.004 -26.766 -6.281 1 98.69 104 LEU A CA 1
ATOM 828 C C . LEU A 1 104 ? 6.215 -25.953 -6.707 1 98.69 104 LEU A C 1
ATOM 830 O O . LEU A 1 104 ? 7.328 -26.172 -6.227 1 98.69 104 LEU A O 1
ATOM 834 N N . VAL A 1 105 ? 6.027 -24.984 -7.633 1 98.88 105 VAL A N 1
ATOM 835 C CA . VAL A 1 105 ? 7.066 -24.078 -8.109 1 98.88 105 VAL A CA 1
ATOM 836 C C . VAL A 1 105 ? 6.613 -22.625 -7.934 1 98.88 105 VAL A C 1
ATOM 838 O O . VAL A 1 105 ? 5.469 -22.297 -8.258 1 98.88 105 VAL A O 1
ATOM 841 N N . LEU A 1 106 ? 7.496 -21.828 -7.367 1 98.88 106 LEU A N 1
ATOM 842 C CA . LEU A 1 106 ? 7.223 -20.391 -7.258 1 98.88 106 LEU A CA 1
ATOM 843 C C . LEU A 1 106 ? 7.594 -19.672 -8.547 1 98.88 106 LEU A C 1
ATOM 845 O O . LEU A 1 106 ? 8.656 -19.922 -9.117 1 98.88 106 LEU A O 1
ATOM 849 N N . LEU A 1 107 ? 6.727 -18.859 -9.086 1 98.88 107 LEU A N 1
ATOM 850 C CA . LEU A 1 107 ? 6.957 -17.953 -10.203 1 98.88 107 LEU A CA 1
ATOM 851 C C . LEU A 1 107 ? 6.641 -16.516 -9.812 1 98.88 107 LEU A C 1
ATOM 853 O O . LEU A 1 107 ? 5.473 -16.125 -9.742 1 98.88 107 LEU A O 1
ATOM 857 N N . SER A 1 108 ? 7.699 -15.711 -9.578 1 98.75 108 SER A N 1
ATOM 858 C CA . SER A 1 108 ? 7.426 -14.445 -8.906 1 98.75 108 SER A CA 1
ATOM 859 C C . SER A 1 108 ? 8.32 -13.328 -9.453 1 98.75 108 SER A C 1
ATOM 861 O O . SER A 1 108 ? 9.516 -13.531 -9.656 1 98.75 108 SER A O 1
ATOM 863 N N . ASN A 1 109 ? 7.66 -12.156 -9.82 1 98.5 109 ASN A N 1
ATOM 864 C CA . ASN A 1 109 ? 8.414 -10.914 -9.844 1 98.5 109 ASN A CA 1
ATOM 865 C C . ASN A 1 109 ? 8.852 -10.492 -8.445 1 98.5 109 ASN A C 1
ATOM 867 O O . ASN A 1 109 ? 8.008 -10.195 -7.594 1 98.5 109 ASN A O 1
ATOM 871 N N . THR A 1 110 ? 10.172 -10.492 -8.188 1 98.56 110 THR A N 1
ATOM 872 C CA . THR A 1 110 ? 10.648 -10.195 -6.844 1 98.56 110 THR A CA 1
ATOM 873 C C . THR A 1 110 ? 12.117 -9.797 -6.863 1 98.56 110 THR A C 1
ATOM 875 O O . THR A 1 110 ? 12.719 -9.664 -7.934 1 98.56 110 THR A O 1
ATOM 878 N N . SER A 1 111 ? 12.633 -9.445 -5.723 1 98.44 111 SER A N 1
ATOM 879 C CA . SER A 1 111 ? 14.047 -9.148 -5.516 1 98.44 111 SER A CA 1
ATOM 880 C C . SER A 1 111 ? 14.664 -10.086 -4.484 1 98.44 111 SER A C 1
ATOM 882 O O . SER A 1 111 ? 13.945 -10.727 -3.713 1 98.44 111 SER A O 1
ATOM 884 N N . ALA A 1 112 ? 15.953 -10.172 -4.512 1 98.19 112 ALA A N 1
ATOM 885 C CA . ALA A 1 112 ? 16.641 -11.062 -3.59 1 98.19 112 ALA A CA 1
ATOM 886 C C . ALA A 1 112 ? 16.344 -10.695 -2.139 1 98.19 112 ALA A C 1
ATOM 888 O O . ALA A 1 112 ? 16.047 -11.562 -1.319 1 98.19 112 ALA A O 1
ATOM 889 N N . PRO A 1 113 ? 16.391 -9.391 -1.753 1 98.5 113 PRO A N 1
ATOM 890 C CA . PRO A 1 113 ? 16.062 -9.047 -0.368 1 98.5 113 PRO A CA 1
ATOM 891 C C . PRO A 1 113 ? 14.625 -9.422 0.011 1 98.5 113 PRO A C 1
ATOM 893 O O . PRO A 1 113 ? 14.383 -9.875 1.133 1 98.5 113 PRO A O 1
ATOM 896 N N . HIS A 1 114 ? 13.672 -9.211 -0.897 1 98.56 114 HIS A N 1
ATOM 897 C CA . HIS A 1 114 ? 12.289 -9.586 -0.617 1 98.56 114 HIS A CA 1
ATOM 898 C C . HIS A 1 114 ? 12.164 -11.086 -0.397 1 98.56 114 HIS A C 1
ATOM 900 O O . HIS A 1 114 ? 11.508 -11.523 0.554 1 98.56 114 HIS A O 1
ATOM 906 N N . LEU A 1 115 ? 12.781 -11.812 -1.275 1 98.56 115 LEU A N 1
ATOM 907 C CA . LEU A 1 115 ? 12.719 -13.266 -1.146 1 98.56 115 LEU A CA 1
ATOM 908 C C . LEU A 1 115 ? 13.344 -13.719 0.171 1 98.56 115 LEU A C 1
ATOM 910 O O . LEU A 1 115 ? 12.758 -14.531 0.891 1 98.56 115 LEU A O 1
ATOM 914 N N . ARG A 1 116 ? 14.516 -13.234 0.456 1 98.12 116 ARG A N 1
ATOM 915 C CA . ARG A 1 116 ? 15.227 -13.586 1.682 1 98.12 116 ARG A CA 1
ATOM 916 C C . ARG A 1 116 ? 14.391 -13.25 2.914 1 98.12 116 ARG A C 1
ATOM 918 O O . ARG A 1 116 ? 14.305 -14.047 3.85 1 98.12 116 ARG A O 1
ATOM 925 N N . PHE A 1 117 ? 13.781 -12.133 2.92 1 98.62 117 PHE A N 1
ATOM 926 C CA . PHE A 1 117 ? 12.961 -11.711 4.051 1 98.62 117 PHE A CA 1
ATOM 927 C C . PHE A 1 117 ? 11.797 -12.664 4.262 1 98.62 117 PHE A C 1
ATOM 929 O O . PHE A 1 117 ? 11.555 -13.117 5.387 1 98.62 117 PHE A O 1
ATOM 936 N N . VAL A 1 118 ? 11.117 -12.977 3.217 1 98.56 118 VAL A N 1
ATOM 937 C CA . VAL A 1 118 ? 9.953 -13.852 3.311 1 98.56 118 VAL A CA 1
ATOM 938 C C . VAL A 1 118 ? 10.391 -15.242 3.764 1 98.56 118 VAL A C 1
ATOM 940 O O . VAL A 1 118 ? 9.742 -15.852 4.625 1 98.56 118 VAL A O 1
ATOM 943 N N . GLN A 1 119 ? 11.492 -15.719 3.25 1 97.88 119 GLN A N 1
ATOM 944 C CA . GLN A 1 119 ? 12 -17.047 3.602 1 97.88 119 GLN A CA 1
ATOM 945 C C . GLN A 1 119 ? 12.406 -17.109 5.07 1 97.88 119 GLN A C 1
ATOM 947 O O . GLN A 1 119 ? 12.188 -18.125 5.738 1 97.88 119 GLN A O 1
ATOM 952 N N . GLU A 1 120 ? 12.969 -16.047 5.539 1 97.56 120 GLU A N 1
ATOM 953 C CA . GLU A 1 120 ? 13.5 -16.031 6.898 1 97.56 120 GLU A CA 1
ATOM 954 C C . GLU A 1 120 ? 12.398 -15.781 7.922 1 97.56 120 GLU A C 1
ATOM 956 O O . GLU A 1 120 ? 12.5 -16.219 9.07 1 97.56 120 GLU A O 1
ATOM 961 N N . THR A 1 121 ? 11.367 -15.148 7.523 1 97.62 121 THR A N 1
ATOM 962 C CA . THR A 1 121 ? 10.359 -14.695 8.469 1 97.62 121 THR A CA 1
ATOM 963 C C . THR A 1 121 ? 9.172 -15.648 8.5 1 97.62 121 THR A C 1
ATOM 965 O O . THR A 1 121 ? 8.523 -15.812 9.539 1 97.62 121 THR A O 1
ATOM 968 N N . TYR A 1 122 ? 8.852 -16.25 7.363 1 97.25 122 TYR A N 1
ATOM 969 C CA . TYR A 1 122 ? 7.664 -17.094 7.258 1 97.25 122 TYR A CA 1
ATOM 970 C C . TYR A 1 122 ? 8.008 -18.453 6.68 1 97.25 122 TYR A C 1
ATOM 972 O O . TYR A 1 122 ? 8.992 -18.594 5.945 1 97.25 122 TYR A O 1
ATOM 980 N N . ASP A 1 123 ? 7.152 -19.438 6.891 1 95.56 123 ASP A N 1
ATOM 981 C CA . ASP A 1 123 ? 7.422 -20.797 6.461 1 95.56 123 ASP A CA 1
ATOM 982 C C . ASP A 1 123 ? 6.723 -21.109 5.141 1 95.56 123 ASP A C 1
ATOM 984 O O . ASP A 1 123 ? 6.859 -22.203 4.602 1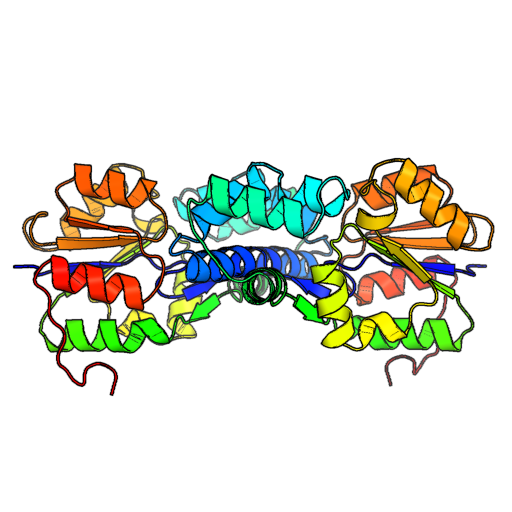 95.56 123 ASP A O 1
ATOM 988 N N . VAL A 1 124 ? 6.141 -20.203 4.566 1 96.19 124 VAL A N 1
ATOM 989 C CA . VAL A 1 124 ? 5.238 -20.438 3.445 1 96.19 124 VAL A CA 1
ATOM 990 C C . VAL A 1 124 ? 6.031 -20.969 2.25 1 96.19 124 VAL A C 1
ATOM 992 O O . VAL A 1 124 ? 5.531 -21.797 1.478 1 96.19 124 VAL A O 1
ATOM 995 N N . LEU A 1 125 ? 7.281 -20.594 2.111 1 97.69 125 LEU A N 1
ATOM 996 C CA . LEU A 1 125 ? 8.055 -20.969 0.932 1 97.69 125 LEU A CA 1
ATOM 997 C C . LEU A 1 125 ? 8.703 -22.344 1.113 1 97.69 125 LEU A C 1
ATOM 999 O O . LEU A 1 125 ? 9.281 -22.891 0.17 1 97.69 125 LEU A O 1
ATOM 1003 N N . GLU A 1 126 ? 8.539 -22.922 2.297 1 96.5 126 GLU A N 1
ATOM 1004 C CA . GLU A 1 126 ? 9.125 -24.234 2.58 1 96.5 126 GLU A CA 1
ATOM 1005 C C . GLU A 1 126 ? 8.43 -25.328 1.786 1 96.5 126 GLU A C 1
ATOM 1007 O O . GLU A 1 126 ? 8.977 -26.422 1.603 1 96.5 126 GLU A O 1
ATOM 1012 N N . HIS A 1 127 ? 7.293 -25.078 1.285 1 95.25 127 HIS A N 1
ATOM 1013 C CA . HIS A 1 127 ? 6.496 -26.078 0.582 1 95.25 127 HIS A CA 1
ATOM 1014 C C . HIS A 1 127 ? 6.887 -26.156 -0.89 1 95.25 127 HIS A C 1
ATOM 1016 O O . HIS A 1 127 ? 6.449 -27.062 -1.604 1 95.25 127 HIS A O 1
ATOM 1022 N N . PHE A 1 128 ? 7.691 -25.266 -1.348 1 98.56 128 PHE A N 1
ATOM 1023 C CA . PHE A 1 128 ? 7.961 -25.172 -2.777 1 98.56 128 PHE A CA 1
ATOM 1024 C C . PHE A 1 128 ? 9.195 -25.984 -3.148 1 98.56 128 PHE A C 1
ATOM 1026 O O . PHE A 1 128 ? 10.195 -25.969 -2.42 1 98.56 128 PHE A O 1
ATOM 1033 N N . ASP A 1 129 ? 9.117 -26.641 -4.219 1 98.44 129 ASP A N 1
ATOM 1034 C CA . ASP A 1 129 ? 10.164 -27.547 -4.676 1 98.44 129 ASP A CA 1
ATOM 1035 C C . ASP A 1 129 ? 11.203 -26.797 -5.512 1 98.44 129 ASP A C 1
ATOM 1037 O O . ASP A 1 129 ? 12.344 -27.25 -5.629 1 98.44 129 ASP A O 1
ATOM 1041 N N . ASP A 1 130 ? 10.781 -25.75 -6.145 1 98.56 130 ASP A N 1
ATOM 1042 C CA . ASP A 1 130 ? 11.664 -24.969 -7.004 1 98.56 130 ASP A CA 1
ATOM 1043 C C . ASP A 1 130 ? 11.188 -23.531 -7.113 1 98.56 130 ASP A C 1
ATOM 1045 O O . ASP A 1 130 ? 10.094 -23.188 -6.648 1 98.56 130 ASP A O 1
ATOM 1049 N N . PHE A 1 131 ? 12.055 -22.688 -7.699 1 98.75 131 PHE A N 1
ATOM 1050 C CA . PHE A 1 131 ? 11.805 -21.25 -7.754 1 98.75 131 PHE A CA 1
ATOM 1051 C C . PHE A 1 131 ? 12.172 -20.688 -9.117 1 98.75 131 PHE A C 1
ATOM 1053 O O . PHE A 1 131 ? 13.234 -21 -9.664 1 98.75 131 PHE A O 1
ATOM 1060 N N . VAL A 1 132 ? 11.289 -19.922 -9.68 1 98.88 132 VAL A N 1
ATOM 1061 C CA . VAL A 1 132 ? 11.539 -19.062 -10.828 1 98.88 132 VAL A CA 1
ATOM 1062 C C . VAL A 1 132 ? 11.398 -17.594 -10.422 1 98.88 132 VAL A C 1
ATOM 1064 O O . VAL A 1 132 ? 10.289 -17.078 -10.312 1 98.88 132 VAL A O 1
ATOM 1067 N N . LEU A 1 133 ? 12.516 -16.984 -10.258 1 98.88 133 LEU A N 1
ATOM 1068 C CA . LEU A 1 133 ? 12.578 -15.641 -9.695 1 98.88 133 LEU A CA 1
ATOM 1069 C C . LEU A 1 133 ? 13.055 -14.633 -10.734 1 98.88 133 LEU A C 1
ATOM 1071 O O . LEU A 1 133 ? 14.086 -14.844 -11.383 1 98.88 133 LEU A O 1
ATOM 1075 N N . SER A 1 134 ? 12.359 -13.555 -10.852 1 98.81 134 SER A N 1
ATOM 1076 C CA . SER A 1 134 ? 12.602 -12.586 -11.914 1 98.81 134 SER A CA 1
ATOM 1077 C C . SER A 1 134 ? 14.031 -12.07 -11.867 1 98.81 134 SER A C 1
ATOM 1079 O O . SER A 1 134 ? 14.695 -11.977 -12.906 1 98.81 134 SER A O 1
ATOM 1081 N N . TYR A 1 135 ? 14.516 -11.758 -10.672 1 98.5 135 TYR A N 1
ATOM 1082 C CA . TYR A 1 135 ? 15.836 -11.156 -10.562 1 98.5 135 TYR A CA 1
ATOM 1083 C C . TYR A 1 135 ? 16.922 -12.148 -10.953 1 98.5 135 TYR A C 1
ATOM 1085 O O . TYR A 1 135 ? 18.031 -11.75 -11.328 1 98.5 135 TYR A O 1
ATOM 1093 N N . GLU A 1 136 ? 16.656 -13.445 -10.875 1 98.31 136 GLU A N 1
ATOM 1094 C CA . GLU A 1 136 ? 17.609 -14.469 -11.289 1 98.31 136 GLU A CA 1
ATOM 1095 C C . GLU A 1 136 ? 17.516 -14.734 -12.789 1 98.31 136 GLU A C 1
ATOM 1097 O O . GLU A 1 136 ? 18.531 -14.914 -13.453 1 98.31 136 GLU A O 1
ATOM 1102 N N . VAL A 1 137 ? 16.266 -14.75 -13.32 1 98.31 137 VAL A N 1
ATOM 1103 C CA . VAL A 1 137 ? 16.016 -15.047 -14.727 1 98.31 137 VAL A CA 1
ATOM 1104 C C . VAL A 1 137 ? 16.438 -13.859 -15.594 1 98.31 137 VAL A C 1
ATOM 1106 O O . VAL A 1 137 ? 16.859 -14.031 -16.734 1 98.31 137 VAL A O 1
ATOM 1109 N N . GLY A 1 138 ? 16.312 -12.648 -15.062 1 98.12 138 GLY A N 1
ATOM 1110 C CA . GLY A 1 138 ? 16.594 -11.438 -15.812 1 98.12 138 GLY A CA 1
ATOM 1111 C C . GLY A 1 138 ? 15.398 -10.938 -16.609 1 98.12 138 GLY A C 1
ATOM 1112 O O . GLY A 1 138 ? 15.562 -10.219 -17.594 1 98.12 138 GLY A O 1
ATOM 1113 N N . ALA A 1 139 ? 14.25 -11.391 -16.234 1 98 139 ALA A N 1
ATOM 1114 C CA . ALA A 1 139 ? 12.992 -11.008 -16.859 1 98 139 ALA A CA 1
ATOM 1115 C C . ALA A 1 139 ? 11.844 -11.047 -15.859 1 98 139 ALA A C 1
ATOM 1117 O O . ALA A 1 139 ? 11.852 -11.859 -14.93 1 98 139 ALA A O 1
ATOM 1118 N N . VAL A 1 140 ? 10.859 -10.164 -16.047 1 98.12 140 VAL A N 1
ATOM 1119 C CA . VAL A 1 140 ? 9.711 -10.102 -15.164 1 98.12 140 VAL A CA 1
ATOM 1120 C C . VAL A 1 140 ? 8.445 -10.516 -15.922 1 98.12 140 VAL A C 1
ATOM 1122 O O . VAL A 1 140 ? 8.391 -10.406 -17.141 1 98.12 140 VAL A O 1
ATOM 1125 N N . LYS A 1 141 ? 7.512 -11.094 -15.141 1 98.62 141 LYS A N 1
ATOM 1126 C CA . LYS A 1 141 ? 6.184 -11.25 -15.719 1 98.62 141 LYS A CA 1
ATOM 1127 C C . LYS A 1 141 ? 5.652 -9.914 -16.234 1 98.62 141 LYS A C 1
ATOM 1129 O O . LYS A 1 141 ? 5.809 -8.883 -15.578 1 98.62 141 LYS A O 1
ATOM 1134 N N . PRO A 1 142 ? 5.195 -9.836 -17.469 1 98.06 142 PRO A N 1
ATOM 1135 C CA . PRO A 1 142 ? 4.797 -10.969 -18.312 1 98.06 142 PRO A CA 1
ATOM 1136 C C . PRO A 1 142 ? 5.781 -11.227 -19.453 1 98.06 142 PRO A C 1
ATOM 1138 O O . PRO A 1 142 ? 5.391 -11.742 -20.5 1 98.06 142 PRO A O 1
ATOM 1141 N N . ASP A 1 143 ? 7 -10.859 -19.344 1 97.75 143 ASP A N 1
ATOM 1142 C CA . ASP A 1 143 ? 7.98 -11.156 -20.375 1 97.75 143 ASP A CA 1
ATOM 1143 C C . ASP A 1 143 ? 7.98 -12.641 -20.734 1 97.75 143 ASP A C 1
ATOM 1145 O O . ASP A 1 143 ? 7.871 -13.492 -19.859 1 97.75 143 ASP A O 1
ATOM 1149 N N . ALA A 1 144 ? 8.219 -12.938 -21.984 1 98.25 144 ALA A N 1
ATOM 1150 C CA . ALA A 1 144 ? 8.227 -14.328 -22.453 1 98.25 144 ALA A CA 1
ATOM 1151 C C . ALA A 1 144 ? 9.312 -15.133 -21.75 1 98.25 144 ALA A C 1
ATOM 1153 O O . ALA A 1 144 ? 9.102 -16.297 -21.391 1 98.25 144 ALA A O 1
ATOM 1154 N N . ALA A 1 145 ? 10.391 -14.539 -21.5 1 98.38 145 ALA A N 1
ATOM 1155 C CA . ALA A 1 145 ? 11.57 -15.242 -21 1 98.38 145 ALA A CA 1
ATOM 1156 C C . ALA A 1 145 ? 11.305 -15.852 -19.625 1 98.38 145 ALA A C 1
ATOM 1158 O O . ALA A 1 145 ? 11.828 -16.922 -19.312 1 98.38 145 ALA A O 1
ATOM 1159 N N . ILE A 1 146 ? 10.508 -15.203 -18.812 1 98.69 146 ILE A N 1
ATOM 1160 C CA . ILE A 1 146 ? 10.273 -15.719 -17.469 1 98.69 146 ILE A CA 1
ATOM 1161 C C . ILE A 1 146 ? 9.344 -16.922 -17.547 1 98.69 146 ILE A C 1
ATOM 1163 O O . ILE A 1 146 ? 9.469 -17.859 -16.75 1 98.69 146 ILE A O 1
ATOM 1167 N N . PHE A 1 147 ? 8.414 -16.922 -18.469 1 98.81 147 PHE A N 1
ATOM 1168 C CA . PHE A 1 147 ? 7.543 -18.078 -18.641 1 98.81 147 PHE A CA 1
ATOM 1169 C C . PHE A 1 147 ? 8.305 -19.25 -19.266 1 98.81 147 PHE A C 1
ATOM 1171 O O . PHE A 1 147 ? 8.055 -20.406 -18.922 1 98.81 147 PHE A O 1
ATOM 1178 N N . GLU A 1 148 ? 9.211 -18.953 -20.172 1 98.56 148 GLU A N 1
ATOM 1179 C CA . GLU A 1 148 ? 10.086 -20 -20.703 1 98.56 148 GLU A CA 1
ATOM 1180 C C . GLU A 1 148 ? 10.914 -20.641 -19.594 1 98.56 148 GLU A C 1
ATOM 1182 O O . GLU A 1 148 ? 11.07 -21.859 -19.562 1 98.56 148 GLU A O 1
ATOM 1187 N N . ALA A 1 149 ? 11.438 -19.812 -18.719 1 98.69 149 ALA A N 1
ATOM 1188 C CA . ALA A 1 149 ? 12.172 -20.328 -17.562 1 98.69 149 ALA A CA 1
ATOM 1189 C C . ALA A 1 149 ? 11.281 -21.234 -16.703 1 98.69 149 ALA A C 1
ATOM 1191 O O . ALA A 1 149 ? 11.734 -22.266 -16.203 1 98.69 149 ALA A O 1
ATOM 1192 N N . ALA A 1 150 ? 10.055 -20.859 -16.5 1 98.69 150 ALA A N 1
ATOM 1193 C CA . ALA A 1 150 ? 9.102 -21.656 -15.719 1 98.69 150 ALA A CA 1
ATOM 1194 C C . ALA A 1 150 ? 8.883 -23.016 -16.359 1 98.69 150 ALA A C 1
ATOM 1196 O O . ALA A 1 150 ? 8.852 -24.031 -15.672 1 98.69 150 ALA A O 1
ATOM 1197 N N . LEU A 1 151 ? 8.75 -23.016 -17.672 1 98.25 151 LEU A N 1
ATOM 1198 C CA . LEU A 1 151 ? 8.523 -24.266 -18.406 1 98.25 151 LEU A CA 1
ATOM 1199 C C . LEU A 1 151 ? 9.688 -25.219 -18.219 1 98.25 151 LEU A C 1
ATOM 1201 O O . LEU A 1 151 ? 9.492 -26.438 -18.172 1 98.25 151 LEU A O 1
ATOM 1205 N N . SER A 1 152 ? 10.828 -24.672 -18.078 1 97.44 152 SER A N 1
ATOM 1206 C CA . SER A 1 152 ? 12.016 -25.5 -17.875 1 97.44 152 SER A CA 1
ATOM 1207 C C . SER A 1 152 ? 12.039 -26.109 -16.484 1 97.44 152 SER A C 1
ATOM 1209 O O . SER A 1 152 ? 12.75 -27.078 -16.234 1 97.44 152 SER A O 1
ATOM 1211 N N . LYS A 1 153 ? 11.227 -25.609 -15.555 1 97 153 LYS A N 1
ATOM 1212 C CA . LYS A 1 153 ? 11.305 -26.016 -14.156 1 97 153 LYS A CA 1
ATOM 1213 C C . LYS A 1 153 ? 10.117 -26.891 -13.773 1 97 153 LYS A C 1
ATOM 1215 O O . LYS A 1 153 ? 10.133 -27.547 -12.734 1 97 153 LYS A O 1
ATOM 1220 N N . ILE A 1 154 ? 9.078 -26.953 -14.562 1 96.19 154 ILE A N 1
ATOM 1221 C CA . ILE A 1 154 ? 7.84 -27.594 -14.133 1 96.19 154 ILE A CA 1
ATOM 1222 C C . ILE A 1 154 ? 7.938 -29.109 -14.328 1 96.19 154 ILE A C 1
ATOM 1224 O O . ILE A 1 154 ? 7.137 -29.875 -13.781 1 96.19 154 ILE A O 1
ATOM 1228 N N . ASN A 1 155 ? 8.844 -29.656 -15.125 1 94.62 155 ASN A N 1
ATOM 1229 C CA . ASN A 1 155 ? 9.117 -31.078 -15.32 1 94.62 155 ASN A CA 1
ATOM 1230 C C . ASN A 1 155 ? 7.863 -31.844 -15.75 1 94.62 155 ASN A C 1
ATOM 1232 O O . ASN A 1 155 ? 7.586 -32.938 -15.234 1 94.62 155 ASN A O 1
ATOM 1236 N N . CYS A 1 156 ? 6.957 -31.312 -16.516 1 96.75 156 CYS A N 1
ATOM 1237 C CA . CYS A 1 156 ? 5.77 -31.906 -17.125 1 96.75 156 CYS A CA 1
ATOM 1238 C C . CYS A 1 156 ? 5.309 -31.094 -18.328 1 96.75 156 CYS A C 1
ATOM 1240 O O . CYS A 1 156 ? 5.816 -30 -18.578 1 96.75 156 CYS A O 1
ATOM 1242 N N . PRO A 1 157 ? 4.504 -31.734 -19.188 1 97.88 157 PRO A N 1
ATOM 1243 C CA . PRO A 1 157 ? 3.908 -30.906 -20.25 1 97.88 157 PRO A CA 1
ATOM 1244 C C . PRO A 1 157 ? 3.133 -29.719 -19.703 1 97.88 157 PRO A C 1
ATOM 1246 O O . PRO A 1 157 ? 2.49 -29.828 -18.641 1 97.88 157 PRO A O 1
ATOM 1249 N N . PRO A 1 158 ? 3.219 -28.547 -20.406 1 98.44 158 PRO A N 1
ATOM 1250 C CA . PRO A 1 158 ? 2.555 -27.344 -19.922 1 98.44 158 PRO A CA 1
ATOM 1251 C C . PRO A 1 158 ? 1.082 -27.578 -19.594 1 98.44 158 PRO A C 1
ATOM 1253 O O . PRO A 1 158 ? 0.559 -26.984 -18.641 1 98.44 158 PRO A O 1
ATOM 1256 N N . GLU A 1 159 ? 0.416 -28.422 -20.297 1 97.81 159 GLU A N 1
ATOM 1257 C CA . GLU A 1 159 ? -1.011 -28.672 -20.109 1 97.81 159 GLU A CA 1
ATOM 1258 C C . GLU A 1 159 ? -1.271 -29.406 -18.797 1 97.81 159 GLU A C 1
ATOM 1260 O O . GLU A 1 159 ? -2.414 -29.484 -18.344 1 97.81 159 GLU A O 1
ATOM 1265 N N . GLU A 1 160 ? -0.248 -29.922 -18.172 1 98.38 160 GLU A N 1
ATOM 1266 C CA . GLU A 1 160 ? -0.364 -30.609 -16.891 1 98.38 160 GLU A CA 1
ATOM 1267 C C . GLU A 1 160 ? 0.132 -29.734 -15.75 1 98.38 160 GLU A C 1
ATOM 1269 O O . GLU A 1 160 ? 0.397 -30.219 -14.648 1 98.38 160 GLU A O 1
ATOM 1274 N N . CYS A 1 161 ? 0.293 -28.484 -16.016 1 98.62 161 CYS A N 1
ATOM 1275 C CA . CYS A 1 161 ? 0.69 -27.5 -15.023 1 98.62 161 CYS A CA 1
ATOM 1276 C C . CYS A 1 161 ? -0.413 -26.469 -14.805 1 98.62 161 CYS A C 1
ATOM 1278 O O . CYS A 1 161 ? -1.04 -26.016 -15.758 1 98.62 161 CYS A O 1
ATOM 1280 N N . PHE A 1 162 ? -0.703 -26.172 -13.539 1 98.75 162 PHE A N 1
ATOM 1281 C CA . PHE A 1 162 ? -1.668 -25.141 -13.172 1 98.75 162 PHE A CA 1
ATOM 1282 C C . PHE A 1 162 ? -0.966 -23.938 -12.57 1 98.75 162 PHE A C 1
ATOM 1284 O O . PHE A 1 162 ? -0.179 -24.062 -11.633 1 98.75 162 PHE A O 1
ATOM 1291 N N . TYR A 1 163 ? -1.203 -22.75 -13.133 1 98.88 163 TYR A N 1
ATOM 1292 C CA . TYR A 1 163 ? -0.618 -21.5 -12.672 1 98.88 163 TYR A CA 1
ATOM 1293 C C . TYR A 1 163 ? -1.688 -20.578 -12.102 1 98.88 163 TYR A C 1
ATOM 1295 O O . TYR A 1 163 ? -2.779 -20.453 -12.664 1 98.88 163 TYR A O 1
ATOM 1303 N N . THR A 1 164 ? -1.372 -19.906 -10.953 1 98.81 164 THR A N 1
ATOM 1304 C CA . THR A 1 164 ? -2.287 -18.906 -10.438 1 98.81 164 THR A CA 1
ATOM 1305 C C . THR A 1 164 ? -1.525 -17.641 -10.016 1 98.81 164 THR A C 1
ATOM 1307 O O . THR A 1 164 ? -0.392 -17.734 -9.539 1 98.81 164 THR A O 1
ATOM 1310 N N . ASP A 1 165 ? -2.086 -16.5 -10.25 1 98.75 165 ASP A N 1
ATOM 1311 C CA . ASP A 1 165 ? -1.566 -15.156 -10.062 1 98.75 165 ASP A CA 1
ATOM 1312 C C . ASP A 1 165 ? -2.701 -14.148 -9.875 1 98.75 165 ASP A C 1
ATOM 1314 O O . ASP A 1 165 ? -3.779 -14.305 -10.453 1 98.75 165 ASP A O 1
ATOM 1318 N N . ASP A 1 166 ? -2.486 -13.109 -9.141 1 98.25 166 ASP A N 1
ATOM 1319 C CA . ASP A 1 166 ? -3.562 -12.141 -8.938 1 98.25 166 ASP A CA 1
ATOM 1320 C C . ASP A 1 166 ? -3.621 -11.141 -10.086 1 98.25 166 ASP A C 1
ATOM 1322 O O . ASP A 1 166 ? -4.551 -10.336 -10.164 1 98.25 166 ASP A O 1
ATOM 1326 N N . ILE A 1 167 ? -2.639 -11.164 -10.984 1 97.88 167 ILE A N 1
ATOM 1327 C CA . ILE A 1 167 ? -2.619 -10.266 -12.125 1 97.88 167 ILE A CA 1
ATOM 1328 C C . ILE A 1 167 ? -3.139 -10.984 -13.367 1 97.88 167 ILE A C 1
ATOM 1330 O O . ILE A 1 167 ? -2.498 -11.914 -13.867 1 97.88 167 ILE A O 1
ATOM 1334 N N . GLU A 1 168 ? -4.234 -10.562 -13.891 1 97.69 168 GLU A N 1
ATOM 1335 C CA . GLU A 1 168 ? -4.91 -11.203 -15.008 1 97.69 168 GLU A CA 1
ATOM 1336 C C . GLU A 1 168 ? -4 -11.289 -16.234 1 97.69 168 GLU A C 1
ATOM 1338 O O . GLU A 1 168 ? -3.975 -12.305 -16.922 1 97.69 168 GLU A O 1
ATOM 1343 N N . 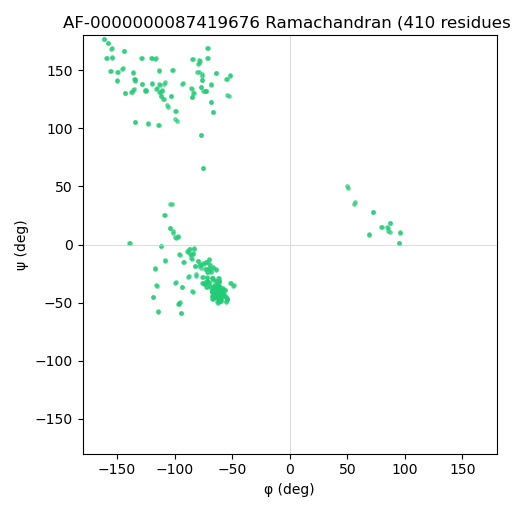GLU A 1 169 ? -3.27 -10.25 -16.5 1 98.06 169 GLU A N 1
ATOM 1344 C CA . GLU A 1 169 ? -2.377 -10.227 -17.656 1 98.06 169 GLU A CA 1
ATOM 1345 C C . GLU A 1 169 ? -1.363 -11.367 -17.594 1 98.06 169 GLU A C 1
ATOM 1347 O O . GLU A 1 169 ? -1.021 -11.961 -18.609 1 98.06 169 GLU A O 1
ATOM 1352 N N . TYR A 1 170 ? -0.868 -11.688 -16.391 1 98.81 170 TYR A N 1
ATOM 1353 C CA . TYR A 1 170 ? 0.104 -12.766 -16.234 1 98.81 170 TYR A CA 1
ATOM 1354 C C . TYR A 1 170 ? -0.532 -14.125 -16.484 1 98.81 170 TYR A C 1
ATOM 1356 O O . TYR A 1 170 ? 0.094 -15 -17.078 1 98.81 170 TYR A O 1
ATOM 1364 N N . VAL A 1 171 ? -1.772 -14.258 -16.078 1 98.81 171 VAL A N 1
ATOM 1365 C CA . VAL A 1 171 ? -2.52 -15.492 -16.266 1 98.81 171 VAL A CA 1
ATOM 1366 C C . VAL A 1 171 ? -2.789 -15.719 -17.75 1 98.81 171 VAL A C 1
ATOM 1368 O O . VAL A 1 171 ? -2.576 -16.812 -18.281 1 98.81 171 VAL A O 1
ATOM 1371 N N . ILE A 1 172 ? -3.191 -14.633 -18.438 1 98.5 172 ILE A N 1
ATOM 1372 C CA . ILE A 1 172 ? -3.463 -14.703 -19.859 1 98.5 172 ILE A CA 1
ATOM 1373 C C . ILE A 1 172 ? -2.188 -15.094 -20.609 1 98.5 172 ILE A C 1
ATOM 1375 O O . ILE A 1 172 ? -2.215 -15.961 -21.484 1 98.5 172 ILE A O 1
ATOM 1379 N N . THR A 1 173 ? -1.086 -14.477 -20.234 1 98.81 173 THR A N 1
ATOM 1380 C CA . THR A 1 173 ? 0.19 -14.773 -20.875 1 98.81 173 THR A CA 1
ATOM 1381 C C . THR A 1 173 ? 0.596 -16.219 -20.641 1 98.81 173 THR A C 1
ATOM 1383 O O . THR A 1 173 ? 1.061 -16.906 -21.547 1 98.81 173 THR A O 1
ATOM 1386 N N . ALA A 1 174 ? 0.4 -16.688 -19.422 1 98.81 174 ALA A N 1
ATOM 1387 C CA . ALA A 1 174 ? 0.736 -18.078 -19.094 1 98.81 174 ALA A CA 1
ATOM 1388 C C . ALA A 1 174 ? -0.032 -19.047 -19.969 1 98.81 174 ALA A C 1
ATOM 1390 O O . ALA A 1 174 ? 0.522 -20.062 -20.422 1 98.81 174 ALA A O 1
ATOM 1391 N N . ARG A 1 175 ? -1.291 -18.766 -20.25 1 98.69 175 ARG A N 1
ATOM 1392 C CA . ARG A 1 175 ? -2.113 -19.625 -21.094 1 98.69 175 ARG A CA 1
ATOM 1393 C C . ARG A 1 175 ? -1.559 -19.688 -22.516 1 98.69 175 ARG A C 1
ATOM 1395 O O . ARG A 1 175 ? -1.663 -20.719 -23.188 1 98.69 175 ARG A O 1
ATOM 1402 N N . GLN A 1 176 ? -0.955 -18.594 -22.922 1 98.38 176 GLN A N 1
ATOM 1403 C CA . GLN A 1 176 ? -0.349 -18.562 -24.25 1 98.38 176 GLN A CA 1
ATOM 1404 C C . GLN A 1 176 ? 0.837 -19.516 -24.344 1 98.38 176 GLN A C 1
ATOM 1406 O O . GLN A 1 176 ? 1.238 -19.922 -25.438 1 98.38 176 GLN A O 1
ATOM 1411 N N . PHE A 1 177 ? 1.396 -19.906 -23.219 1 98.44 177 PHE A N 1
ATOM 1412 C CA . PHE A 1 177 ? 2.508 -20.844 -23.172 1 98.44 177 PHE A CA 1
ATOM 1413 C C . PHE A 1 177 ? 2.006 -22.266 -22.906 1 98.44 177 PHE A C 1
ATOM 1415 O O . PHE A 1 177 ? 2.799 -23.172 -22.641 1 98.44 177 PHE A O 1
ATOM 1422 N N . GLY A 1 178 ? 0.696 -22.438 -22.906 1 98.31 178 GLY A N 1
ATOM 1423 C CA . GLY A 1 178 ? 0.1 -23.75 -22.844 1 98.31 178 GLY A CA 1
ATOM 1424 C C . GLY A 1 178 ? -0.27 -24.172 -21.422 1 98.31 178 GLY A C 1
ATOM 1425 O O . GLY A 1 178 ? -0.795 -25.266 -21.219 1 98.31 178 GLY A O 1
ATOM 1426 N N . LEU A 1 179 ? -0.048 -23.344 -20.438 1 98.69 179 LEU A N 1
ATOM 1427 C CA . LEU A 1 179 ? -0.375 -23.672 -19.062 1 98.69 179 LEU A CA 1
ATOM 1428 C C . LEU A 1 179 ? -1.875 -23.547 -18.812 1 98.69 179 LEU A C 1
ATOM 1430 O O . LEU A 1 179 ? -2.537 -22.688 -19.406 1 98.69 179 LEU A O 1
ATOM 1434 N N . ARG A 1 180 ? -2.377 -24.344 -17.984 1 98.5 180 ARG A N 1
ATOM 1435 C CA . ARG A 1 180 ? -3.646 -24 -17.359 1 98.5 180 ARG A CA 1
ATOM 1436 C C . ARG A 1 180 ? -3.459 -22.922 -16.297 1 98.5 180 ARG A C 1
ATOM 1438 O O . ARG A 1 180 ? -2.504 -22.953 -15.523 1 98.5 180 ARG A O 1
ATOM 1445 N N . ALA A 1 181 ? -4.289 -21.938 -16.359 1 98.75 181 ALA A N 1
ATOM 1446 C CA . ALA A 1 181 ? -4.031 -20.812 -15.453 1 98.75 181 ALA A CA 1
ATOM 1447 C C . ALA A 1 181 ? -5.332 -20.125 -15.07 1 98.75 181 ALA A C 1
ATOM 1449 O O . ALA A 1 181 ? -6.238 -19.984 -15.891 1 98.75 181 ALA A O 1
ATOM 1450 N N . GLU A 1 182 ? -5.449 -19.688 -13.789 1 98.69 182 GLU A N 1
ATOM 1451 C CA . GLU A 1 182 ? -6.602 -18.953 -13.273 1 98.69 182 GLU A CA 1
ATOM 1452 C C . GLU A 1 182 ? -6.156 -17.781 -12.398 1 98.69 182 GLU A C 1
ATOM 1454 O O . GLU A 1 182 ? -5.145 -17.875 -11.695 1 98.69 182 GLU A O 1
ATOM 1459 N N . VAL A 1 183 ? -6.965 -16.734 -12.438 1 98.38 183 VAL A N 1
ATOM 1460 C CA . VAL A 1 183 ? -6.672 -15.555 -11.633 1 98.38 183 VAL A CA 1
ATOM 1461 C C . VAL A 1 183 ? -6.961 -15.844 -10.164 1 98.38 183 VAL A C 1
ATOM 1463 O O . VAL A 1 183 ? -8.008 -16.391 -9.82 1 98.38 183 VAL A O 1
ATOM 1466 N N . PHE A 1 184 ? -6.055 -15.516 -9.297 1 98.25 184 PHE A N 1
ATOM 1467 C CA . PHE A 1 184 ? -6.238 -15.641 -7.859 1 98.25 184 PHE A CA 1
ATOM 1468 C C . PHE A 1 184 ? -6.949 -14.414 -7.293 1 98.25 184 PHE A C 1
ATOM 1470 O O . PHE A 1 184 ? -6.484 -13.281 -7.469 1 98.25 184 PHE A O 1
ATOM 1477 N N . THR A 1 185 ? -8 -14.617 -6.59 1 95.75 185 THR A N 1
ATOM 1478 C CA . THR A 1 185 ? -8.68 -13.539 -5.883 1 95.75 185 THR A CA 1
ATOM 1479 C C . THR A 1 185 ? -8.688 -13.797 -4.379 1 95.75 185 THR A C 1
ATOM 1481 O O . THR A 1 185 ? -8.414 -12.891 -3.588 1 95.75 185 THR A O 1
ATOM 1484 N N . ASP A 1 186 ? -8.992 -14.984 -4.027 1 94.06 186 ASP A N 1
ATOM 1485 C CA . ASP A 1 186 ? -8.906 -15.469 -2.654 1 94.06 186 ASP A CA 1
ATOM 1486 C C . ASP A 1 186 ? -8.805 -16.984 -2.615 1 94.06 186 ASP A C 1
ATOM 1488 O O . ASP A 1 186 ? -8.852 -17.641 -3.656 1 94.06 186 ASP A O 1
ATOM 1492 N N . THR A 1 187 ? -8.586 -17.516 -1.445 1 94.69 187 THR A N 1
ATOM 1493 C CA . THR A 1 187 ? -8.352 -18.953 -1.302 1 94.69 187 THR A CA 1
ATOM 1494 C C . THR A 1 187 ? -9.594 -19.75 -1.674 1 94.69 187 THR A C 1
ATOM 1496 O O . THR A 1 187 ? -9.5 -20.812 -2.275 1 94.69 187 THR A O 1
ATOM 1499 N N . GLU A 1 188 ? -10.75 -19.25 -1.384 1 92.62 188 GLU A N 1
ATOM 1500 C CA . GLU A 1 188 ? -11.992 -19.938 -1.72 1 92.62 188 GLU A CA 1
ATOM 1501 C C . GLU A 1 188 ? -12.156 -20.078 -3.23 1 92.62 188 GLU A C 1
ATOM 1503 O O . GLU A 1 188 ? -12.539 -21.141 -3.725 1 92.62 188 GLU A O 1
ATOM 1508 N N . ASN A 1 189 ? -11.883 -19.047 -3.906 1 94.56 189 ASN A N 1
ATOM 1509 C CA . ASN A 1 189 ? -11.961 -19.094 -5.363 1 94.56 189 ASN A CA 1
ATOM 1510 C C . ASN A 1 189 ? -10.906 -20.031 -5.945 1 94.56 189 ASN A C 1
ATOM 1512 O O . ASN A 1 189 ? -11.156 -20.703 -6.953 1 94.56 189 ASN A O 1
ATOM 1516 N N . LEU A 1 190 ? -9.75 -20.047 -5.375 1 96.62 190 LEU A N 1
ATOM 1517 C CA . LEU A 1 190 ? -8.719 -20.969 -5.805 1 96.62 190 LEU A CA 1
ATOM 1518 C C . LEU A 1 190 ? -9.211 -22.422 -5.695 1 96.62 190 LEU A C 1
ATOM 1520 O O . LEU A 1 190 ? -9.008 -23.219 -6.613 1 96.62 190 LEU A O 1
ATOM 1524 N N . LEU A 1 191 ? -9.867 -22.719 -4.605 1 95.44 191 LEU A N 1
ATOM 1525 C CA . LEU A 1 191 ? -10.367 -24.062 -4.402 1 95.44 191 LEU A CA 1
ATOM 1526 C C . LEU A 1 191 ? -11.383 -24.438 -5.48 1 95.44 191 LEU A C 1
ATOM 1528 O O . LEU A 1 191 ? -11.367 -25.562 -5.984 1 95.44 191 LEU A O 1
ATOM 1532 N N . THR A 1 192 ? -12.203 -23.516 -5.812 1 95.06 192 THR A N 1
ATOM 1533 C CA . THR A 1 192 ? -13.172 -23.75 -6.883 1 95.06 192 THR A CA 1
ATOM 1534 C C . THR A 1 192 ? -12.461 -24 -8.211 1 95.06 192 THR A C 1
ATOM 1536 O O . THR A 1 192 ? -12.852 -24.891 -8.961 1 95.06 192 THR A O 1
ATOM 1539 N N . HIS A 1 193 ? -11.422 -23.234 -8.5 1 97.06 193 HIS A N 1
ATOM 1540 C CA . HIS A 1 193 ? -10.648 -23.406 -9.719 1 97.06 193 HIS A CA 1
ATOM 1541 C C . HIS A 1 193 ? -9.977 -24.781 -9.75 1 97.06 193 HIS A C 1
ATOM 1543 O O . HIS A 1 193 ? -9.945 -25.453 -10.781 1 97.06 193 HIS A O 1
ATOM 1549 N N . LEU A 1 194 ? -9.422 -25.172 -8.625 1 97.12 194 LEU A N 1
ATOM 1550 C CA . LEU A 1 194 ? -8.773 -26.469 -8.555 1 97.12 194 LEU A CA 1
ATOM 1551 C C . LEU A 1 194 ? -9.766 -27.594 -8.852 1 97.12 194 LEU A C 1
ATOM 1553 O O . LEU A 1 194 ? -9.461 -28.5 -9.625 1 97.12 194 LEU A O 1
ATOM 1557 N N . GLU A 1 195 ? -10.93 -27.516 -8.289 1 95.12 195 GLU A N 1
ATOM 1558 C CA . GLU A 1 195 ? -11.969 -28.5 -8.547 1 95.12 195 GLU A CA 1
ATOM 1559 C C . GLU A 1 195 ? -12.344 -28.547 -10.023 1 95.12 195 GLU A C 1
ATOM 1561 O O . GLU A 1 195 ? -12.508 -29.625 -10.594 1 95.12 195 GLU A O 1
ATOM 1566 N N . SER A 1 196 ? -12.477 -27.406 -10.57 1 96.12 196 SER A N 1
ATOM 1567 C CA . SER A 1 196 ? -12.859 -27.312 -11.977 1 96.12 196 SER A CA 1
ATOM 1568 C C . SER A 1 196 ? -11.781 -27.906 -12.883 1 96.12 196 SER A C 1
ATOM 1570 O O . SER A 1 196 ? -12.062 -28.281 -14.023 1 96.12 196 SER A O 1
ATOM 1572 N N . HIS A 1 197 ? -10.539 -28 -12.383 1 96.88 197 HIS A N 1
ATOM 1573 C CA . HIS A 1 197 ? -9.438 -28.562 -13.156 1 96.88 197 HIS A CA 1
ATOM 1574 C C . HIS A 1 197 ? -9.148 -30 -12.719 1 96.88 197 HIS A C 1
ATOM 1576 O O . HIS A 1 197 ? -8.094 -30.547 -13.039 1 96.88 197 HIS A O 1
ATOM 1582 N N . GLY A 1 198 ? -10.055 -30.547 -11.898 1 94.81 198 GLY A N 1
ATOM 1583 C CA . GLY A 1 198 ? -9.984 -31.969 -11.539 1 94.81 198 GLY A CA 1
ATOM 1584 C C . GLY A 1 198 ? -9.094 -32.219 -10.352 1 94.81 198 GLY A C 1
ATOM 1585 O O . GLY A 1 198 ? -8.641 -33.375 -10.148 1 94.81 198 GLY A O 1
ATOM 1586 N N . VAL A 1 199 ? -8.703 -31.203 -9.688 1 94.75 199 VAL A N 1
ATOM 1587 C CA . VAL A 1 199 ? -7.879 -31.359 -8.492 1 94.75 199 VAL A CA 1
ATOM 1588 C C . VAL A 1 199 ? -8.758 -31.281 -7.242 1 94.75 199 VAL A C 1
ATOM 1590 O O . VAL A 1 199 ? -9.297 -30.219 -6.922 1 94.75 199 VAL A O 1
ATOM 1593 N N . ASN A 1 200 ? -9 -32.312 -6.609 1 84.94 200 ASN A N 1
ATOM 1594 C CA . ASN A 1 200 ? -9.789 -32.375 -5.387 1 84.94 200 ASN A CA 1
ATOM 1595 C C . ASN A 1 200 ? -8.914 -32.594 -4.16 1 84.94 200 ASN A C 1
ATOM 1597 O O . ASN A 1 200 ? -8.18 -33.594 -4.09 1 84.94 200 ASN A O 1
ATOM 1601 N N . LEU A 1 201 ? -9.008 -31.609 -3.322 1 84.19 201 LEU A N 1
ATOM 1602 C CA . LEU A 1 201 ? -8.266 -31.766 -2.076 1 84.19 201 LEU A CA 1
ATOM 1603 C C . LEU A 1 201 ? -9.008 -32.656 -1.104 1 84.19 201 LEU A C 1
ATOM 1605 O O . LEU A 1 201 ? -10.219 -32.844 -1.223 1 84.19 201 LEU A O 1
ATOM 1609 N N . PRO A 1 202 ? -8.258 -33.25 -0.212 1 76.31 202 PRO A N 1
ATOM 1610 C CA . PRO A 1 202 ? -8.953 -34.156 0.722 1 76.31 202 PRO A CA 1
ATOM 1611 C C . PRO A 1 202 ? -9.953 -33.406 1.609 1 76.31 202 PRO A C 1
ATOM 1613 O O . PRO A 1 202 ? -9.828 -32.219 1.821 1 76.31 202 PRO A O 1
ATOM 1616 N N . PRO A 1 203 ? -11.031 -33.969 2.006 1 63.59 203 PRO A N 1
ATOM 1617 C CA . PRO A 1 203 ? -12.078 -33.344 2.82 1 63.59 203 PRO A CA 1
ATOM 1618 C C . PRO A 1 203 ? -11.523 -32.625 4.051 1 63.59 203 PRO A C 1
ATOM 1620 O O . PRO A 1 203 ? -12.031 -31.578 4.438 1 63.59 203 PRO A O 1
ATOM 1623 N N . ASN A 1 204 ? -10.5 -33.125 4.672 1 70.06 204 ASN A N 1
ATOM 1624 C CA . ASN A 1 204 ? -9.938 -32.531 5.887 1 70.06 204 ASN A CA 1
ATOM 1625 C C . ASN A 1 204 ? -8.664 -31.75 5.594 1 70.06 204 ASN A C 1
ATOM 1627 O O . ASN A 1 204 ? -7.738 -31.719 6.41 1 70.06 204 ASN A O 1
ATOM 1631 N N . TRP A 1 205 ? -8.719 -31.156 4.438 1 71 205 TRP A N 1
ATOM 1632 C CA . TRP A 1 205 ? -7.453 -30.547 4.039 1 71 205 TRP A CA 1
ATOM 1633 C C . TRP A 1 205 ? -7.152 -29.312 4.883 1 71 205 TRP A C 1
ATOM 1635 O O . TRP A 1 205 ? -5.992 -28.938 5.047 1 71 205 TRP A O 1
ATOM 1645 N N . ALA A 1 206 ? -8.148 -28.766 5.395 1 66.81 206 ALA A N 1
ATOM 1646 C CA . ALA A 1 206 ? -8.008 -27.516 6.129 1 66.81 206 ALA A CA 1
ATOM 1647 C C . ALA A 1 206 ? -7.707 -27.766 7.602 1 66.81 206 ALA A C 1
ATOM 1649 O O . ALA A 1 206 ? -7.504 -26.828 8.375 1 66.81 206 ALA A O 1
ATOM 1650 N N . ALA A 1 207 ? -7.754 -29.109 8.008 1 62.5 207 ALA A N 1
ATOM 1651 C CA . ALA A 1 207 ? -7.531 -29.422 9.414 1 62.5 207 ALA A CA 1
ATOM 1652 C C . ALA A 1 207 ? -6.051 -29.312 9.773 1 62.5 207 ALA A C 1
ATOM 1654 O O . ALA A 1 207 ? -5.184 -29.703 9 1 62.5 207 ALA A O 1
ATOM 1655 N N . MET B 1 1 ? 4.605 34.156 17.391 1 90.88 1 MET B N 1
ATOM 1656 C CA . MET B 1 1 ? 4.273 32.969 18.188 1 90.88 1 MET B CA 1
ATOM 1657 C C . MET B 1 1 ? 3.207 32.125 17.484 1 90.88 1 MET B C 1
ATOM 1659 O O . MET B 1 1 ? 2.229 32.688 16.969 1 90.88 1 MET B O 1
ATOM 1663 N N . ILE B 1 2 ? 3.359 30.875 17.422 1 97 2 ILE B N 1
ATOM 1664 C CA . ILE B 1 2 ? 2.398 29.984 16.766 1 97 2 ILE B CA 1
ATOM 1665 C C . ILE B 1 2 ? 1.192 29.781 17.688 1 97 2 ILE B C 1
ATOM 1667 O O . ILE B 1 2 ? 1.348 29.516 18.875 1 97 2 ILE B O 1
ATOM 1671 N N . ARG B 1 3 ? 0.016 29.859 17.109 1 97.69 3 ARG B N 1
ATOM 1672 C CA . ARG B 1 3 ? -1.212 29.719 17.891 1 97.69 3 ARG B CA 1
ATOM 1673 C C . ARG B 1 3 ? -1.993 28.484 17.469 1 97.69 3 ARG B C 1
ATOM 1675 O O . ARG B 1 3 ? -2.658 27.844 18.281 1 97.69 3 ARG B O 1
ATOM 1682 N N . THR B 1 4 ? -1.955 28.172 16.188 1 98.62 4 THR B N 1
ATOM 1683 C CA . THR B 1 4 ? -2.729 27.062 15.633 1 98.62 4 THR B CA 1
ATOM 1684 C C . THR B 1 4 ? -1.837 26.141 14.812 1 98.62 4 THR B C 1
ATOM 1686 O O . THR B 1 4 ? -0.927 26.609 14.117 1 98.62 4 THR B O 1
ATOM 1689 N N . PHE B 1 5 ? -2.049 24.891 14.977 1 98.75 5 PHE B N 1
ATOM 1690 C CA . PHE B 1 5 ? -1.378 23.875 14.164 1 98.75 5 PHE B CA 1
ATOM 1691 C C . PHE B 1 5 ? -2.365 23.188 13.227 1 98.75 5 PHE B C 1
ATOM 1693 O O . PHE B 1 5 ? -3.463 22.812 13.641 1 98.75 5 PHE B O 1
ATOM 1700 N N . LEU B 1 6 ? -2.018 23.047 11.922 1 98.88 6 LEU B N 1
ATOM 1701 C CA . LEU B 1 6 ? -2.709 22.219 10.945 1 98.88 6 LEU B CA 1
ATOM 1702 C C . LEU B 1 6 ? -1.941 20.922 10.695 1 98.88 6 LEU B C 1
ATOM 1704 O O . LEU B 1 6 ? -0.739 20.953 10.422 1 98.88 6 LEU B O 1
ATOM 1708 N N . PHE B 1 7 ? -2.604 19.812 10.812 1 98.88 7 PHE B N 1
ATOM 1709 C CA . PHE B 1 7 ? -1.998 18.516 10.555 1 98.88 7 PHE B CA 1
ATOM 1710 C C . PHE B 1 7 ? -2.732 17.797 9.43 1 98.88 7 PHE B C 1
ATOM 1712 O O . PHE B 1 7 ? -3.963 17.797 9.375 1 98.88 7 PHE B O 1
ATOM 1719 N N . ASP B 1 8 ? -1.967 17.156 8.555 1 98.81 8 ASP B N 1
ATOM 1720 C CA . ASP B 1 8 ? -2.523 16.125 7.688 1 98.81 8 ASP B CA 1
ATOM 1721 C C . ASP B 1 8 ? -2.859 14.859 8.477 1 98.81 8 ASP B C 1
ATOM 1723 O O . ASP B 1 8 ? -2.381 14.68 9.594 1 98.81 8 ASP B O 1
ATOM 1727 N N . MET B 1 9 ? -3.717 14.047 7.883 1 98.69 9 MET B N 1
ATOM 1728 C CA . MET B 1 9 ? -4.062 12.789 8.547 1 98.69 9 MET B CA 1
ATOM 1729 C C . MET B 1 9 ? -3.178 11.656 8.047 1 98.69 9 MET B C 1
ATOM 1731 O O . MET B 1 9 ? -2.408 11.078 8.812 1 98.69 9 MET B O 1
ATOM 1735 N N . GLY B 1 10 ? -3.199 11.383 6.738 1 98.12 10 GLY B N 1
ATOM 1736 C CA . GLY B 1 10 ? -2.525 10.234 6.148 1 98.12 10 GLY B CA 1
ATOM 1737 C C . GLY B 1 10 ? -1.013 10.336 6.203 1 98.12 10 GLY B C 1
ATOM 1738 O O . GLY B 1 10 ? -0.43 11.289 5.688 1 98.12 10 GLY B O 1
ATOM 1739 N N . ASN B 1 11 ? -0.438 9.344 6.812 1 97.38 11 ASN B N 1
ATOM 1740 C CA . ASN B 1 11 ? 1.006 9.18 6.949 1 97.38 11 ASN B CA 1
ATOM 1741 C C . ASN B 1 11 ? 1.607 10.227 7.883 1 97.38 11 ASN B C 1
ATOM 1743 O O . ASN B 1 11 ? 2.83 10.359 7.969 1 97.38 11 ASN B O 1
ATOM 1747 N N . VAL B 1 12 ? 0.736 10.953 8.516 1 98.25 12 VAL B N 1
ATOM 1748 C CA . VAL B 1 12 ? 1.147 11.844 9.586 1 98.25 12 VAL B CA 1
ATOM 1749 C C . VAL B 1 12 ? 0.56 11.367 10.914 1 98.25 12 VAL B C 1
ATOM 1751 O O . VAL B 1 12 ? 1.294 10.93 11.805 1 98.25 12 VAL B O 1
ATOM 1754 N N . LEU B 1 13 ? -0.775 11.258 10.984 1 98.56 13 LEU B N 1
ATOM 1755 C CA . LEU B 1 13 ? -1.438 10.797 12.195 1 98.56 13 LEU B CA 1
ATOM 1756 C C . LEU B 1 13 ? -1.673 9.289 12.148 1 98.56 13 LEU B C 1
ATOM 1758 O O . LEU B 1 13 ? -1.663 8.625 13.188 1 98.56 13 LEU B O 1
ATOM 1762 N N . VAL B 1 14 ? -1.988 8.828 10.945 1 98.38 14 VAL B N 1
ATOM 1763 C CA . VAL B 1 14 ? -2.201 7.402 10.719 1 98.38 14 VAL B CA 1
ATOM 1764 C C . VAL B 1 14 ? -1.465 6.965 9.453 1 98.38 14 VAL B C 1
ATOM 1766 O O . VAL B 1 14 ? -1.41 7.707 8.469 1 98.38 14 VAL B O 1
ATOM 1769 N N . HIS B 1 15 ? -0.89 5.785 9.523 1 97.5 15 HIS B N 1
ATOM 1770 C CA . HIS B 1 15 ? -0.411 5.117 8.32 1 97.5 15 HIS B CA 1
ATOM 1771 C C . HIS B 1 15 ? -1.536 4.355 7.625 1 97.5 15 HIS B C 1
ATOM 1773 O O . HIS B 1 15 ? -2.572 4.078 8.234 1 97.5 15 HIS B O 1
ATOM 1779 N N . PHE B 1 16 ? -1.349 4.074 6.348 1 97.94 16 PHE B N 1
ATOM 1780 C CA . PHE B 1 16 ? -2.367 3.326 5.617 1 97.94 16 PHE B CA 1
ATOM 1781 C C . PHE B 1 16 ? -1.727 2.389 4.602 1 97.94 16 PHE B C 1
ATOM 1783 O O . PHE B 1 16 ? -0.523 2.467 4.348 1 97.94 16 PHE B O 1
ATOM 1790 N N . CYS B 1 17 ? -2.529 1.47 4.09 1 98.12 17 CYS B N 1
ATOM 1791 C CA . CYS B 1 17 ? -2.092 0.503 3.088 1 98.12 17 CYS B CA 1
ATOM 1792 C C . CYS B 1 17 ? -3.113 0.384 1.963 1 98.12 17 CYS B C 1
ATOM 1794 O O . CYS B 1 17 ? -4.074 -0.38 2.068 1 98.12 17 CYS B O 1
ATOM 1796 N N . HIS B 1 18 ? -2.77 0.96 0.833 1 97.38 18 HIS B N 1
ATOM 1797 C CA . HIS B 1 18 ? -3.688 0.898 -0.3 1 97.38 18 HIS B CA 1
ATOM 1798 C C . HIS B 1 18 ? -3.734 -0.505 -0.895 1 97.38 18 HIS B C 1
ATOM 1800 O O . HIS B 1 18 ? -4.773 -0.932 -1.408 1 97.38 18 HIS B O 1
ATOM 1806 N N . ASP B 1 19 ? -2.648 -1.211 -0.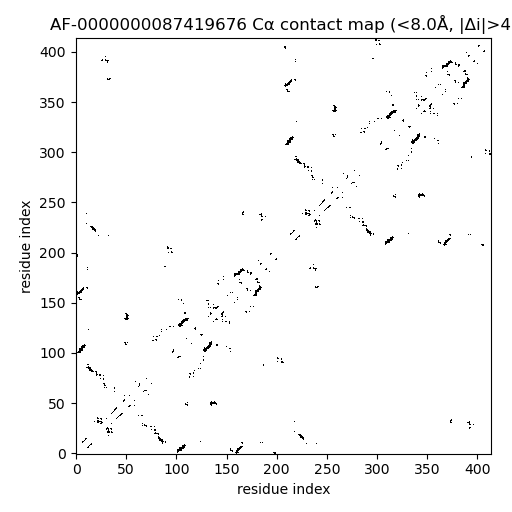759 1 97.44 19 ASP B N 1
ATOM 1807 C CA . ASP B 1 19 ? -2.658 -2.59 -1.235 1 97.44 19 ASP B CA 1
ATOM 1808 C C . ASP B 1 19 ? -3.688 -3.426 -0.479 1 97.44 19 ASP B C 1
ATOM 1810 O O . ASP B 1 19 ? -4.406 -4.227 -1.08 1 97.44 19 ASP B O 1
ATOM 1814 N N . ARG B 1 20 ? -3.729 -3.209 0.734 1 97.12 20 ARG B N 1
ATOM 1815 C CA . ARG B 1 20 ? -4.715 -3.893 1.563 1 97.12 20 ARG B CA 1
ATOM 1816 C C . ARG B 1 20 ? -6.133 -3.479 1.184 1 97.12 20 ARG B C 1
ATOM 1818 O O . ARG B 1 20 ? -7.035 -4.312 1.133 1 97.12 20 ARG B O 1
ATOM 1825 N N . MET B 1 21 ? -6.297 -2.223 0.957 1 98.19 21 MET B N 1
ATOM 1826 C CA . MET B 1 21 ? -7.605 -1.721 0.54 1 98.19 21 MET B CA 1
ATOM 1827 C C . MET B 1 21 ? -8.102 -2.455 -0.702 1 98.19 21 MET B C 1
ATOM 1829 O O . MET B 1 21 ? -9.211 -2.984 -0.714 1 98.19 21 MET B O 1
ATOM 1833 N N . CYS B 1 22 ? -7.238 -2.535 -1.652 1 98 22 CYS B N 1
ATOM 1834 C CA . CYS B 1 22 ? -7.598 -3.154 -2.922 1 98 22 CYS B CA 1
ATOM 1835 C C . CYS B 1 22 ? -7.848 -4.648 -2.75 1 98 22 CYS B C 1
ATOM 1837 O O . CYS B 1 22 ? -8.789 -5.195 -3.326 1 98 22 CYS B O 1
ATOM 1839 N N . SER B 1 23 ? -7.074 -5.254 -1.963 1 96.69 23 SER B N 1
ATOM 1840 C CA . SER B 1 23 ? -7.238 -6.684 -1.718 1 96.69 23 SER B CA 1
ATOM 1841 C C . SER B 1 23 ? -8.555 -6.977 -1.002 1 96.69 23 SER B C 1
ATOM 1843 O O . SER B 1 23 ? -9.281 -7.895 -1.381 1 96.69 23 SER B O 1
ATOM 1845 N N . GLN B 1 24 ? -8.867 -6.207 -0.011 1 97.06 24 GLN B N 1
ATOM 1846 C CA . GLN B 1 24 ? -10.078 -6.434 0.777 1 97.06 24 GLN B CA 1
ATOM 1847 C C . GLN B 1 24 ? -11.328 -6.211 -0.063 1 97.06 24 GLN B C 1
ATOM 1849 O O . GLN B 1 24 ? -12.281 -6.992 0.013 1 97.06 24 GLN B O 1
ATOM 1854 N N . ILE B 1 25 ? -11.328 -5.184 -0.833 1 97.56 25 ILE B N 1
ATOM 1855 C CA . ILE B 1 25 ? -12.477 -4.914 -1.687 1 97.56 25 ILE B CA 1
ATOM 1856 C C . ILE B 1 25 ? -12.586 -5.988 -2.764 1 97.56 25 ILE B C 1
ATOM 1858 O O . ILE B 1 25 ? -13.688 -6.426 -3.107 1 97.56 25 ILE B O 1
ATOM 1862 N N . GLY B 1 26 ? -11.453 -6.34 -3.279 1 96.62 26 GLY B N 1
ATOM 1863 C CA . GLY B 1 26 ? -11.445 -7.43 -4.238 1 96.62 26 GLY B CA 1
ATOM 1864 C C . GLY B 1 26 ? -12.086 -8.695 -3.707 1 96.62 26 GLY B C 1
ATOM 1865 O O . GLY B 1 26 ? -12.898 -9.328 -4.391 1 96.62 26 GLY B O 1
ATOM 1866 N N . ASP B 1 27 ? -11.734 -9.078 -2.523 1 93.12 27 ASP B N 1
ATOM 1867 C CA . ASP B 1 27 ? -12.289 -10.266 -1.88 1 93.12 27 ASP B CA 1
ATOM 1868 C C . ASP B 1 27 ? -13.812 -10.18 -1.798 1 93.12 27 ASP B C 1
ATOM 1870 O O . ASP B 1 27 ? -14.5 -11.188 -1.987 1 93.12 27 ASP B O 1
ATOM 1874 N N . LEU B 1 28 ? -14.25 -9 -1.511 1 93.12 28 LEU B N 1
ATOM 1875 C CA . LEU B 1 28 ? -15.68 -8.781 -1.36 1 93.12 28 LEU B CA 1
ATOM 1876 C C . LEU B 1 28 ? -16.406 -8.977 -2.689 1 93.12 28 LEU B C 1
ATOM 1878 O O . LEU B 1 28 ? -17.547 -9.422 -2.719 1 93.12 28 LEU B O 1
ATOM 1882 N N . CYS B 1 29 ? -15.695 -8.703 -3.812 1 92.62 29 CYS B N 1
ATOM 1883 C CA . CYS B 1 29 ? -16.375 -8.633 -5.105 1 92.62 29 CYS B CA 1
ATOM 1884 C C . CYS B 1 29 ? -15.953 -9.797 -6 1 92.62 29 CYS B C 1
ATOM 1886 O O . CYS B 1 29 ? -16.422 -9.906 -7.133 1 92.62 29 CYS B O 1
ATOM 1888 N N . GLY B 1 30 ? -15.102 -10.562 -5.477 1 91.62 30 GLY B N 1
ATOM 1889 C CA . GLY B 1 30 ? -14.586 -11.648 -6.297 1 91.62 30 GLY B CA 1
ATOM 1890 C C . GLY B 1 30 ? -13.641 -11.18 -7.383 1 91.62 30 GLY B C 1
ATOM 1891 O O . GLY B 1 30 ? -13.648 -11.711 -8.5 1 91.62 30 GLY B O 1
ATOM 1892 N N . LYS B 1 31 ? -12.953 -10.039 -7.133 1 95.56 31 LYS B N 1
ATOM 1893 C CA . LYS B 1 31 ? -11.977 -9.469 -8.055 1 95.56 31 LYS B CA 1
ATOM 1894 C C . LYS B 1 31 ? -10.578 -9.461 -7.449 1 95.56 31 LYS B C 1
ATOM 1896 O O . LYS B 1 31 ? -10.422 -9.602 -6.234 1 95.56 31 LYS B O 1
ATOM 1901 N N . SER B 1 32 ? -9.594 -9.359 -8.289 1 95.88 32 SER B N 1
ATOM 1902 C CA . SER B 1 32 ? -8.219 -9.273 -7.805 1 95.88 32 SER B CA 1
ATOM 1903 C C . SER B 1 32 ? -7.895 -7.871 -7.305 1 95.88 32 SER B C 1
ATOM 1905 O O . SER B 1 32 ? -8.547 -6.902 -7.691 1 95.88 32 SER B O 1
ATOM 1907 N N . GLY B 1 33 ? -6.887 -7.766 -6.441 1 96.81 33 GLY B N 1
ATOM 1908 C CA . GLY B 1 33 ? -6.422 -6.48 -5.945 1 96.81 33 GLY B CA 1
ATOM 1909 C C . GLY B 1 33 ? -6.066 -5.508 -7.055 1 96.81 33 GLY B C 1
ATOM 1910 O O . GLY B 1 33 ? -6.52 -4.359 -7.047 1 96.81 33 GLY B O 1
ATOM 1911 N N . PRO B 1 34 ? -5.32 -5.988 -8.039 1 96.81 34 PRO B N 1
ATOM 1912 C CA . PRO B 1 34 ? -4.934 -5.109 -9.141 1 96.81 34 PRO B CA 1
ATOM 1913 C C . PRO B 1 34 ? -6.133 -4.594 -9.93 1 96.81 34 PRO B C 1
ATOM 1915 O O . PRO B 1 34 ? -6.133 -3.443 -10.383 1 96.81 34 PRO B O 1
ATOM 1918 N N . GLU B 1 35 ? -7.105 -5.43 -10.125 1 96.38 35 GLU B N 1
ATOM 1919 C CA . GLU B 1 35 ? -8.32 -4.961 -10.781 1 96.38 35 GLU B CA 1
ATOM 1920 C C . GLU B 1 35 ? -8.969 -3.826 -9.992 1 96.38 35 GLU B C 1
ATOM 1922 O O . GLU B 1 35 ? -9.406 -2.83 -10.578 1 96.38 35 GLU B O 1
ATOM 1927 N N . ILE B 1 36 ? -9.039 -3.982 -8.727 1 97.88 36 ILE B N 1
ATOM 1928 C CA . ILE B 1 36 ? -9.633 -2.965 -7.867 1 97.88 36 ILE B CA 1
ATOM 1929 C C . ILE B 1 36 ? -8.797 -1.689 -7.922 1 97.88 36 ILE B C 1
ATOM 1931 O O . ILE B 1 36 ? -9.344 -0.583 -7.961 1 97.88 36 ILE B O 1
ATOM 1935 N N . ARG B 1 37 ? -7.512 -1.842 -7.875 1 97.69 37 ARG B N 1
ATOM 1936 C CA . ARG B 1 37 ? -6.621 -0.688 -7.957 1 97.69 37 ARG B CA 1
ATOM 1937 C C . ARG B 1 37 ? -6.902 0.134 -9.211 1 97.69 37 ARG B C 1
ATOM 1939 O O . ARG B 1 37 ? -6.961 1.364 -9.148 1 97.69 37 ARG B O 1
ATOM 1946 N N . THR B 1 38 ? -7.055 -0.525 -10.328 1 96.94 38 THR B N 1
ATOM 1947 C CA . THR B 1 38 ? -7.352 0.139 -11.586 1 96.94 38 THR B CA 1
ATOM 1948 C C . THR B 1 38 ? -8.664 0.917 -11.5 1 96.94 38 THR B C 1
ATOM 1950 O O . THR B 1 38 ? -8.719 2.088 -11.883 1 96.94 38 THR B O 1
ATOM 1953 N N . VAL B 1 39 ? -9.648 0.32 -10.906 1 97 39 VAL B N 1
ATOM 1954 C CA . VAL B 1 39 ? -10.992 0.885 -10.891 1 97 39 VAL B CA 1
ATOM 1955 C C . VAL B 1 39 ? -11.055 2.037 -9.883 1 97 39 VAL B C 1
ATOM 1957 O O . VAL B 1 39 ? -11.734 3.039 -10.125 1 97 39 VAL B O 1
ATOM 1960 N N . LEU B 1 40 ? -10.312 1.964 -8.797 1 97.06 40 LEU B N 1
ATOM 1961 C CA . LEU B 1 40 ? -10.438 2.938 -7.715 1 97.06 40 LEU B CA 1
ATOM 1962 C C . LEU B 1 40 ? -9.406 4.051 -7.859 1 97.06 40 LEU B C 1
ATOM 1964 O O . LEU B 1 40 ? -9.75 5.23 -7.785 1 97.06 40 LEU B O 1
ATOM 1968 N N . ILE B 1 41 ? -8.148 3.619 -8.055 1 95.19 41 ILE B N 1
ATOM 1969 C CA . ILE B 1 41 ? -7.039 4.559 -7.922 1 95.19 41 ILE B CA 1
ATOM 1970 C C . ILE B 1 41 ? -6.648 5.086 -9.297 1 95.19 41 ILE B C 1
ATOM 1972 O O . ILE B 1 41 ? -6.672 6.297 -9.539 1 95.19 41 ILE B O 1
ATOM 1976 N N . GLU B 1 42 ? -6.43 4.219 -10.227 1 93.62 42 GLU B N 1
ATOM 1977 C CA . GLU B 1 42 ? -5.926 4.641 -11.531 1 93.62 42 GLU B CA 1
ATOM 1978 C C . GLU B 1 42 ? -6.996 5.379 -12.328 1 93.62 42 GLU B C 1
ATOM 1980 O O . GLU B 1 42 ? -6.688 6.277 -13.117 1 93.62 42 GLU B O 1
ATOM 1985 N N . SER B 1 43 ? -8.258 5.047 -12.148 1 94.56 43 SER B N 1
ATOM 1986 C CA . SER B 1 43 ? -9.359 5.723 -12.828 1 94.56 43 SER B CA 1
ATOM 1987 C C . SER B 1 43 ? -9.664 7.07 -12.18 1 94.56 43 SER B C 1
ATOM 1989 O O . SER B 1 43 ? -10.438 7.863 -12.719 1 94.56 43 SER B O 1
ATOM 1991 N N . GLU B 1 44 ? -9.164 7.277 -10.922 1 93.88 44 GLU B N 1
ATOM 1992 C CA . GLU B 1 44 ? -9.344 8.492 -10.133 1 93.88 44 GLU B CA 1
ATOM 1993 C C . GLU B 1 44 ? -10.719 8.539 -9.484 1 93.88 44 GLU B C 1
ATOM 1995 O O . GLU B 1 44 ? -11.203 9.602 -9.102 1 93.88 44 GLU B O 1
ATOM 2000 N N . LEU B 1 45 ? -11.391 7.43 -9.453 1 96 45 LEU B N 1
ATOM 2001 C CA . LEU B 1 45 ? -12.688 7.359 -8.789 1 96 45 LEU B CA 1
ATOM 2002 C C . LEU B 1 45 ? -12.562 7.738 -7.316 1 96 45 LEU B C 1
ATOM 2004 O O . LEU B 1 45 ? -13.398 8.477 -6.789 1 96 45 LEU B O 1
ATOM 2008 N N . GLN B 1 46 ? -11.555 7.223 -6.68 1 95.56 46 GLN B N 1
ATOM 2009 C CA . GLN B 1 46 ? -11.328 7.547 -5.277 1 95.56 46 GLN B CA 1
ATOM 2010 C C . GLN B 1 46 ? -11.125 9.047 -5.082 1 95.56 46 GLN B C 1
ATOM 2012 O O . GLN B 1 46 ? -11.602 9.625 -4.102 1 95.56 46 GLN B O 1
ATOM 2017 N N . PHE B 1 47 ? -10.422 9.617 -6 1 94.44 47 PHE B N 1
ATOM 2018 C CA . PHE B 1 47 ? -10.148 11.047 -5.934 1 94.44 47 PHE B CA 1
ATOM 2019 C C . PHE B 1 47 ? -11.43 11.859 -6.047 1 94.44 47 PHE B C 1
ATOM 2021 O O . PHE B 1 47 ? -11.625 12.828 -5.316 1 94.44 47 PHE B O 1
ATOM 2028 N N . LYS B 1 48 ? -12.312 11.461 -6.898 1 96.62 48 LYS B N 1
ATOM 2029 C CA . LYS B 1 48 ? -13.609 12.117 -7.043 1 96.62 48 LYS B CA 1
ATOM 2030 C C . LYS B 1 48 ? -14.438 11.992 -5.766 1 96.62 48 LYS B C 1
ATOM 2032 O O . LYS B 1 48 ? -15.133 12.93 -5.375 1 96.62 48 LYS B O 1
ATOM 2037 N N . PHE B 1 49 ? -14.289 10.883 -5.176 1 98.25 49 PHE B N 1
ATOM 2038 C CA . PHE B 1 49 ? -14.992 10.633 -3.922 1 98.25 49 PHE B CA 1
ATOM 2039 C C . PHE B 1 49 ? -14.453 11.531 -2.811 1 98.25 49 PHE B C 1
ATOM 2041 O O . PHE B 1 49 ? -15.227 12.141 -2.068 1 98.25 49 PHE B O 1
ATOM 2048 N N . GLU B 1 50 ? -13.195 11.734 -2.754 1 97.88 50 GLU B N 1
ATOM 2049 C CA . GLU B 1 50 ? -12.547 12.539 -1.728 1 97.88 50 GLU B CA 1
ATOM 2050 C C . GLU B 1 50 ? -12.773 14.031 -1.973 1 97.88 50 GLU B C 1
ATOM 2052 O O . GLU B 1 50 ? -12.602 14.852 -1.066 1 97.88 50 GLU B O 1
ATOM 2057 N N . ARG B 1 51 ? -13.188 14.359 -3.17 1 97.31 51 ARG B N 1
ATOM 2058 C CA . ARG B 1 51 ? -13.531 15.742 -3.502 1 97.31 51 ARG B CA 1
ATOM 2059 C C . ARG B 1 51 ? -14.977 16.047 -3.137 1 97.31 51 ARG B C 1
ATOM 2061 O O . ARG B 1 51 ? -15.398 17.203 -3.186 1 97.31 51 ARG B O 1
ATOM 2068 N N . GLY B 1 52 ? -15.664 14.992 -2.844 1 97.31 52 GLY B N 1
ATOM 2069 C CA . GLY B 1 52 ? -17.062 15.172 -2.516 1 97.31 52 GLY B CA 1
ATOM 2070 C C . GLY B 1 52 ? -17.969 15.227 -3.738 1 97.31 52 GLY B C 1
ATOM 2071 O O . GLY B 1 52 ? -19.125 15.633 -3.648 1 97.31 52 GLY B O 1
ATOM 2072 N N . TRP B 1 53 ? -17.438 14.812 -4.855 1 96.69 53 TRP B N 1
ATOM 2073 C CA . TRP B 1 53 ? -18.219 14.844 -6.09 1 96.69 53 TRP B CA 1
ATOM 2074 C C . TRP B 1 53 ? -19.188 13.68 -6.152 1 96.69 53 TRP B C 1
ATOM 2076 O O . TRP B 1 53 ? -20.141 13.695 -6.938 1 96.69 53 TRP B O 1
ATOM 2086 N N . LEU B 1 54 ? -18.938 12.68 -5.355 1 97.38 54 LEU B N 1
ATOM 2087 C CA . LEU B 1 54 ? -19.812 11.516 -5.242 1 97.38 54 LEU B CA 1
ATOM 2088 C C . LEU B 1 54 ? -20.234 11.289 -3.793 1 97.38 54 LEU B C 1
ATOM 2090 O O . LEU B 1 54 ? -19.406 11.367 -2.885 1 97.38 54 LEU B O 1
ATOM 2094 N N . SER B 1 55 ? -21.531 11.086 -3.621 1 96.56 55 SER B N 1
ATOM 2095 C CA . SER B 1 55 ? -21.984 10.586 -2.33 1 96.56 55 SER B CA 1
ATOM 2096 C C . SER B 1 55 ? -21.594 9.125 -2.129 1 96.56 55 SER B C 1
ATOM 2098 O O . SER B 1 55 ? -21.141 8.469 -3.066 1 96.56 55 SER B O 1
ATOM 2100 N N . GLU B 1 56 ? -21.766 8.664 -0.937 1 96.75 56 GLU B N 1
ATOM 2101 C CA . GLU B 1 56 ? -21.484 7.258 -0.667 1 96.75 56 GLU B CA 1
ATOM 2102 C C . GLU B 1 56 ? -22.359 6.344 -1.528 1 96.75 56 GLU B C 1
ATOM 2104 O O . GLU B 1 56 ? -21.875 5.328 -2.041 1 96.75 56 GLU B O 1
ATOM 2109 N N . ASP B 1 57 ? -23.609 6.742 -1.689 1 96.38 57 ASP B N 1
ATOM 2110 C CA . ASP B 1 57 ? -24.531 5.949 -2.508 1 96.38 57 ASP B CA 1
ATOM 2111 C C . ASP B 1 57 ? -24.094 5.949 -3.971 1 96.38 57 ASP B C 1
ATOM 2113 O O . ASP B 1 57 ? -24.109 4.906 -4.629 1 96.38 57 ASP B O 1
ATOM 2117 N N . GLU B 1 58 ? -23.75 7.102 -4.43 1 97 58 GLU B N 1
ATOM 2118 C CA . GLU B 1 58 ? -23.297 7.207 -5.816 1 97 58 GLU B CA 1
ATOM 2119 C C . GLU B 1 58 ? -22.016 6.43 -6.039 1 97 58 GLU B C 1
ATOM 2121 O O . GLU B 1 58 ? -21.844 5.766 -7.066 1 97 58 GLU B O 1
ATOM 2126 N N . PHE B 1 59 ? -21.141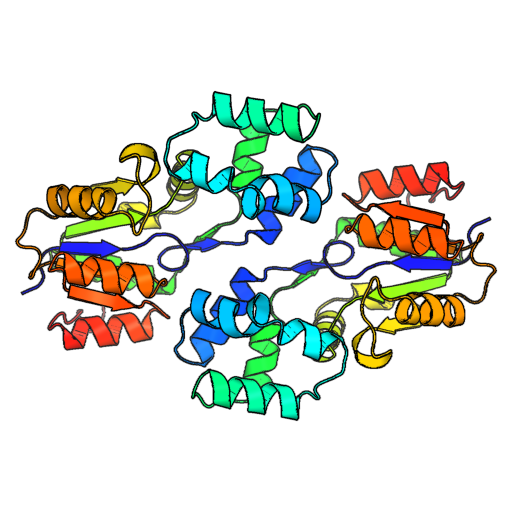 6.547 -5.102 1 97.88 59 PHE B N 1
ATOM 2127 C CA . PHE B 1 59 ? -19.875 5.828 -5.176 1 97.88 59 PHE B CA 1
ATOM 2128 C C . PHE B 1 59 ? -20.109 4.324 -5.25 1 97.88 59 PHE B C 1
ATOM 2130 O O . PHE B 1 59 ? -19.531 3.645 -6.102 1 97.88 59 PHE B O 1
ATOM 2137 N N . GLN B 1 60 ? -20.938 3.816 -4.391 1 96.62 60 GLN B N 1
ATOM 2138 C CA . GLN B 1 60 ? -21.266 2.393 -4.391 1 96.62 60 GLN B CA 1
ATOM 2139 C C . GLN B 1 60 ? -21.875 1.967 -5.723 1 96.62 60 GLN B C 1
ATOM 2141 O O . GLN B 1 60 ? -21.531 0.911 -6.258 1 96.62 60 GLN B O 1
ATOM 2146 N N . ALA B 1 61 ? -22.766 2.77 -6.23 1 96.62 61 ALA B N 1
ATOM 2147 C CA . ALA B 1 61 ? -23.438 2.447 -7.484 1 96.62 61 ALA B CA 1
ATOM 2148 C C . ALA B 1 61 ? -22.453 2.369 -8.641 1 96.62 61 ALA B C 1
ATOM 2150 O O . ALA B 1 61 ? -22.531 1.466 -9.477 1 96.62 61 ALA B O 1
ATOM 2151 N N . VAL B 1 62 ? -21.531 3.316 -8.672 1 97.06 62 VAL B N 1
ATOM 2152 C CA . VAL B 1 62 ? -20.531 3.35 -9.727 1 97.06 62 VAL B CA 1
ATOM 2153 C C . VAL B 1 62 ? -19.625 2.117 -9.625 1 97.06 62 VAL B C 1
ATOM 2155 O O . VAL B 1 62 ? -19.328 1.477 -10.633 1 97.06 62 VAL B O 1
ATOM 2158 N N . LEU B 1 63 ? -19.234 1.781 -8.43 1 96.62 63 LEU B N 1
ATOM 2159 C CA . LEU B 1 63 ? -18.359 0.629 -8.227 1 96.62 63 LEU B CA 1
ATOM 2160 C C . LEU B 1 63 ? -19.062 -0.663 -8.625 1 96.62 63 LEU B C 1
ATOM 2162 O O . LEU B 1 63 ? -18.469 -1.532 -9.258 1 96.62 63 LEU B O 1
ATOM 2166 N N . GLN B 1 64 ? -20.297 -0.772 -8.258 1 96.25 64 GLN B N 1
ATOM 2167 C CA . GLN B 1 64 ? -21.078 -1.955 -8.617 1 96.25 64 GLN B CA 1
ATOM 2168 C C . GLN B 1 64 ? -21.172 -2.117 -10.133 1 96.25 64 GLN B C 1
ATOM 2170 O O . GLN B 1 64 ? -21.078 -3.232 -10.648 1 96.25 64 GLN B O 1
ATOM 2175 N N . ARG B 1 65 ? -21.359 -1.018 -10.789 1 96.5 65 ARG B N 1
ATOM 2176 C CA . ARG B 1 65 ? -21.453 -1.042 -12.242 1 96.5 65 ARG B CA 1
ATOM 2177 C C . ARG B 1 65 ? -20.125 -1.434 -12.875 1 96.5 65 ARG B C 1
ATOM 2179 O O . ARG B 1 65 ? -20.062 -2.314 -13.734 1 96.5 65 ARG B O 1
ATOM 2186 N N . LEU B 1 66 ? -19.047 -0.806 -12.391 1 96.12 66 LEU B N 1
ATOM 2187 C CA . LEU B 1 66 ? -17.734 -1.012 -12.992 1 96.12 66 LEU B CA 1
ATOM 2188 C C . LEU B 1 66 ? -17.219 -2.422 -12.711 1 96.12 66 LEU B C 1
ATOM 2190 O O . LEU B 1 66 ? -16.547 -3.018 -13.555 1 96.12 66 LEU B O 1
ATOM 2194 N N . LEU B 1 67 ? -17.578 -2.926 -11.555 1 95.81 67 LEU B N 1
ATOM 2195 C CA . LEU B 1 67 ? -17.062 -4.227 -11.148 1 95.81 67 LEU B CA 1
ATOM 2196 C C . LEU B 1 67 ? -18.047 -5.34 -11.5 1 95.81 67 LEU B C 1
ATOM 2198 O O . LEU B 1 67 ? -17.734 -6.523 -11.352 1 95.81 67 LEU B O 1
ATOM 2202 N N . GLU B 1 68 ? -19.188 -4.945 -11.906 1 95.06 68 GLU B N 1
ATOM 2203 C CA . GLU B 1 68 ? -20.25 -5.902 -12.195 1 95.06 68 GLU B CA 1
ATOM 2204 C C . GLU B 1 68 ? -20.438 -6.883 -11.039 1 95.06 68 GLU B C 1
ATOM 2206 O O . GLU B 1 68 ? -20.453 -8.094 -11.25 1 95.06 68 GLU B O 1
ATOM 2211 N N . ALA B 1 69 ? -20.562 -6.324 -9.867 1 93.94 69 ALA B N 1
ATOM 2212 C CA . ALA B 1 69 ? -20.703 -7.109 -8.648 1 93.94 69 ALA B CA 1
ATOM 2213 C C . ALA B 1 69 ? -21.609 -6.402 -7.645 1 93.94 69 ALA B C 1
ATOM 2215 O O . ALA B 1 69 ? -21.719 -5.176 -7.648 1 93.94 69 ALA B O 1
ATOM 2216 N N . SER B 1 70 ? -22.266 -7.195 -6.832 1 91.62 70 SER B N 1
ATOM 2217 C CA . SER B 1 70 ? -23.094 -6.66 -5.758 1 91.62 70 SER B CA 1
ATOM 2218 C C . SER B 1 70 ? -22.453 -6.898 -4.395 1 91.62 70 SER B C 1
ATOM 2220 O O . SER B 1 70 ? -21.906 -7.973 -4.141 1 91.62 70 SER B O 1
ATOM 2222 N N . PHE B 1 71 ? -22.547 -5.934 -3.586 1 92.19 71 PHE B N 1
ATOM 2223 C CA . PHE B 1 71 ? -22.031 -6.047 -2.229 1 92.19 71 PHE B CA 1
ATOM 2224 C C . PHE B 1 71 ? -22.766 -5.105 -1.284 1 92.19 71 PHE B C 1
ATOM 2226 O O . PHE B 1 71 ? -23.391 -4.145 -1.726 1 92.19 71 PHE B O 1
ATOM 2233 N N . ASP B 1 72 ? -22.641 -5.41 -0.039 1 94.69 72 ASP B N 1
ATOM 2234 C CA . ASP B 1 72 ? -23.25 -4.598 1.013 1 94.69 72 ASP B CA 1
ATOM 2235 C C . ASP B 1 72 ? -22.453 -3.314 1.241 1 94.69 72 ASP B C 1
ATOM 2237 O O . ASP B 1 72 ? -21.219 -3.334 1.246 1 94.69 72 ASP B O 1
ATOM 2241 N N . ARG B 1 73 ? -23.219 -2.273 1.473 1 94.75 73 ARG B N 1
ATOM 2242 C CA . ARG B 1 73 ? -22.625 -0.949 1.646 1 94.75 73 ARG B CA 1
ATOM 2243 C C . ARG B 1 73 ? -21.672 -0.926 2.832 1 94.75 73 ARG B C 1
ATOM 2245 O O . ARG B 1 73 ? -20.547 -0.438 2.715 1 94.75 73 ARG B O 1
ATOM 2252 N N . ASP B 1 74 ? -22.094 -1.423 3.938 1 96.44 74 ASP B N 1
ATOM 2253 C CA . ASP B 1 74 ? -21.266 -1.392 5.141 1 96.44 74 ASP B CA 1
ATOM 2254 C C . ASP B 1 74 ? -20.016 -2.24 4.969 1 96.44 74 ASP B C 1
ATOM 2256 O O . ASP B 1 74 ? -18.938 -1.869 5.445 1 96.44 74 ASP B O 1
AT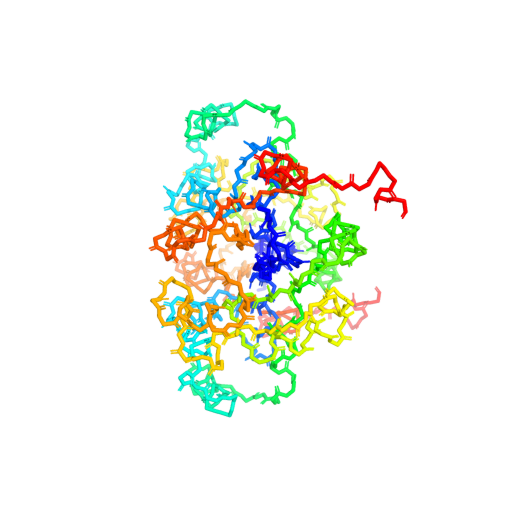OM 2260 N N . GLU B 1 75 ? -20.156 -3.35 4.273 1 96.88 75 GLU B N 1
ATOM 2261 C CA . GLU B 1 75 ? -19 -4.215 4.012 1 96.88 75 GLU B CA 1
ATOM 2262 C C . GLU B 1 75 ? -18 -3.529 3.098 1 96.88 75 GLU B C 1
ATOM 2264 O O . GLU B 1 75 ? -16.781 -3.645 3.305 1 96.88 75 GLU B O 1
ATOM 2269 N N . LEU B 1 76 ? -18.516 -2.814 2.146 1 97.38 76 LEU B N 1
ATOM 2270 C CA . LEU B 1 76 ? -17.656 -2.098 1.21 1 97.38 76 LEU B CA 1
ATOM 2271 C C . LEU B 1 76 ? -16.812 -1.051 1.935 1 97.38 76 LEU B C 1
ATOM 2273 O O . LEU B 1 76 ? -15.594 -1.014 1.78 1 97.38 76 LEU B O 1
ATOM 2277 N N . PHE B 1 77 ? -17.438 -0.268 2.713 1 97.69 77 PHE B N 1
ATOM 2278 C CA . PHE B 1 77 ? -16.75 0.852 3.334 1 97.69 77 PHE B CA 1
ATOM 2279 C C . PHE B 1 77 ? -15.859 0.371 4.477 1 97.69 77 PHE B C 1
ATOM 2281 O O . PHE B 1 77 ? -14.812 0.957 4.746 1 97.69 77 PHE B O 1
ATOM 2288 N N . HIS B 1 78 ? -16.266 -0.747 5.082 1 97.88 78 HIS B N 1
ATOM 2289 C CA . HIS B 1 78 ? -15.359 -1.349 6.055 1 97.88 78 HIS B CA 1
ATOM 2290 C C . HIS B 1 78 ? -14.102 -1.878 5.375 1 97.88 78 HIS B C 1
ATOM 2292 O O . HIS B 1 78 ? -12.984 -1.616 5.832 1 97.88 78 HIS B O 1
ATOM 2298 N N . ALA B 1 79 ? -14.297 -2.559 4.266 1 97.44 79 ALA B N 1
ATOM 2299 C CA . ALA B 1 79 ? -13.164 -3.098 3.512 1 97.44 79 ALA B CA 1
ATOM 2300 C C . ALA B 1 79 ? -12.258 -1.979 3.018 1 97.44 79 ALA B C 1
ATOM 2302 O O . ALA B 1 79 ? -11.031 -2.131 2.996 1 97.44 79 ALA B O 1
ATOM 2303 N N . GLY B 1 80 ? -12.867 -0.902 2.674 1 98.12 80 GLY B N 1
ATOM 2304 C CA . GLY B 1 80 ? -12.117 0.226 2.141 1 98.12 80 GLY B CA 1
ATOM 2305 C C . GLY B 1 80 ? -11.438 1.055 3.217 1 98.12 80 GLY B C 1
ATOM 2306 O O . GLY B 1 80 ? -10.539 1.846 2.922 1 98.12 80 GLY B O 1
ATOM 2307 N N . SER B 1 81 ? -11.836 0.831 4.453 1 98.62 81 SER B N 1
ATOM 2308 C CA . SER B 1 81 ? -11.359 1.748 5.48 1 98.62 81 SER B CA 1
ATOM 2309 C C . SER B 1 81 ? -10.5 1.022 6.512 1 98.62 81 SER B C 1
ATOM 2311 O O . SER B 1 81 ? -9.734 1.652 7.238 1 98.62 81 SER B O 1
ATOM 2313 N N . ASP B 1 82 ? -10.625 -0.319 6.633 1 98.31 82 ASP B N 1
ATOM 2314 C CA . ASP B 1 82 ? -9.789 -1.079 7.555 1 98.31 82 ASP B CA 1
ATOM 2315 C C . ASP B 1 82 ? -8.367 -1.235 7.008 1 98.31 82 ASP B C 1
ATOM 2317 O O . ASP B 1 82 ? -7.926 -2.352 6.73 1 98.31 82 ASP B O 1
ATOM 2321 N N . ILE B 1 83 ? -7.684 -0.062 6.91 1 98.44 83 ILE B N 1
ATOM 2322 C CA . ILE B 1 83 ? -6.375 -0.055 6.266 1 98.44 83 ILE B CA 1
ATOM 2323 C C . ILE B 1 83 ? -5.418 0.842 7.047 1 98.44 83 ILE B C 1
ATOM 2325 O O . ILE B 1 83 ? -4.266 1.021 6.652 1 98.44 83 ILE B O 1
ATOM 2329 N N . PHE B 1 84 ? -5.867 1.442 8.164 1 98.38 84 PHE B N 1
ATOM 2330 C CA . PHE B 1 84 ? -5.113 2.465 8.883 1 98.38 84 PHE B CA 1
ATOM 2331 C C . PHE B 1 84 ? -4.445 1.88 10.117 1 98.38 84 PHE B C 1
ATOM 2333 O O . PHE B 1 84 ? -4.961 0.936 10.719 1 98.38 84 PHE B O 1
ATOM 2340 N N . GLN B 1 85 ? -3.348 2.426 10.492 1 96.69 85 GLN B N 1
ATOM 2341 C CA . GLN B 1 85 ? -2.633 2.191 11.742 1 96.69 85 GLN B CA 1
ATOM 2342 C C . GLN B 1 85 ? -2.158 3.506 12.352 1 96.69 85 GLN B C 1
ATOM 2344 O O . GLN B 1 85 ? -1.545 4.328 11.672 1 96.69 85 GLN B O 1
ATOM 2349 N N . PRO B 1 86 ? -2.381 3.678 13.617 1 97.06 86 PRO B N 1
ATOM 2350 C CA . PRO B 1 86 ? -1.993 4.953 14.227 1 97.06 86 PRO B CA 1
ATOM 2351 C C . PRO B 1 86 ? -0.479 5.145 14.281 1 97.06 86 PRO B C 1
ATOM 2353 O O . PRO B 1 86 ? 0.26 4.188 14.516 1 97.06 86 PRO B O 1
ATOM 2356 N N . ASN B 1 87 ? -0.052 6.328 13.969 1 96.94 87 ASN B N 1
ATOM 2357 C CA . ASN B 1 87 ? 1.301 6.758 14.312 1 96.94 87 ASN B CA 1
ATOM 2358 C C . ASN B 1 87 ? 1.421 7.121 15.789 1 96.94 87 ASN B C 1
ATOM 2360 O O . ASN B 1 87 ? 1.248 8.281 16.156 1 96.94 87 ASN B O 1
ATOM 2364 N N . THR B 1 88 ? 1.829 6.195 16.594 1 95.56 88 THR B N 1
ATOM 2365 C CA . THR B 1 88 ? 1.75 6.359 18.031 1 95.56 88 THR B CA 1
ATOM 2366 C C . THR B 1 88 ? 2.799 7.352 18.531 1 95.56 88 THR B C 1
ATOM 2368 O O . THR B 1 88 ? 2.631 7.973 19.578 1 95.56 88 THR B O 1
ATOM 2371 N N . SER B 1 89 ? 3.812 7.535 17.734 1 94.19 89 SER B N 1
ATOM 2372 C CA . SER B 1 89 ? 4.91 8.398 18.156 1 94.19 89 SER B CA 1
ATOM 2373 C C . SER B 1 89 ? 4.477 9.867 18.188 1 94.19 89 SER B C 1
ATOM 2375 O O . SER B 1 89 ? 5.078 10.68 18.891 1 94.19 89 SER B O 1
ATOM 2377 N N . ILE B 1 90 ? 3.389 10.195 17.469 1 95.94 90 ILE B N 1
ATOM 2378 C CA . ILE B 1 90 ? 3.035 11.609 17.328 1 95.94 90 ILE B CA 1
ATOM 2379 C C . ILE B 1 90 ? 2.057 12.008 18.422 1 95.94 90 ILE B C 1
ATOM 2381 O O . ILE B 1 90 ? 1.832 13.195 18.672 1 95.94 90 ILE B O 1
ATOM 2385 N N . VAL B 1 91 ? 1.464 11.055 19.094 1 95.75 91 VAL B N 1
ATOM 2386 C CA . VAL B 1 91 ? 0.374 11.289 20.031 1 95.75 91 VAL B CA 1
ATOM 2387 C C . VAL B 1 91 ? 0.872 12.148 21.188 1 95.75 91 VAL B C 1
ATOM 2389 O O . VAL B 1 91 ? 0.234 13.141 21.547 1 95.75 91 VAL B O 1
ATOM 2392 N N . PRO B 1 92 ? 2.064 11.844 21.75 1 95.12 92 PRO B N 1
ATOM 2393 C CA . PRO B 1 92 ? 2.564 12.703 22.828 1 95.12 92 PRO B CA 1
ATOM 2394 C C . PRO B 1 92 ? 2.783 14.148 22.375 1 95.12 92 PRO B C 1
ATOM 2396 O O . PRO B 1 92 ? 2.619 15.078 23.172 1 95.12 92 PRO B O 1
ATOM 2399 N N . VAL B 1 93 ? 3.135 14.367 21.109 1 96.56 93 VAL B N 1
ATOM 2400 C CA . VAL B 1 93 ? 3.34 15.711 20.578 1 96.56 93 VAL B CA 1
ATOM 2401 C C . VAL B 1 93 ? 2.012 16.469 20.547 1 96.56 93 VAL B C 1
ATOM 2403 O O . VAL B 1 93 ? 1.942 17.625 20.969 1 96.56 93 VAL B O 1
ATOM 2406 N N . LEU B 1 94 ? 0.964 15.828 20.078 1 97.25 94 LEU B N 1
ATOM 2407 C CA . LEU B 1 94 ? -0.36 16.438 20.031 1 97.25 94 LEU B CA 1
ATOM 2408 C C . LEU B 1 94 ? -0.827 16.828 21.438 1 97.25 94 LEU B C 1
ATOM 2410 O O . LEU B 1 94 ? -1.33 17.938 21.625 1 97.25 94 LEU B O 1
ATOM 2414 N N . LYS B 1 95 ? -0.595 15.945 22.359 1 95.94 95 LYS B N 1
ATOM 2415 C CA . LYS B 1 95 ? -0.996 16.188 23.75 1 95.94 95 LYS B CA 1
ATOM 2416 C C . LYS B 1 95 ? -0.238 17.375 24.328 1 95.94 95 LYS B C 1
ATOM 2418 O O . LYS B 1 95 ? -0.822 18.219 25.016 1 95.94 95 LYS B O 1
ATOM 2423 N N . ALA B 1 96 ? 1.007 17.438 24.078 1 96.12 96 ALA B N 1
ATOM 2424 C CA . ALA B 1 96 ? 1.837 18.531 24.578 1 96.12 96 ALA B CA 1
ATOM 2425 C C . ALA B 1 96 ? 1.41 19.859 23.984 1 96.12 96 ALA B C 1
ATOM 2427 O O . ALA B 1 96 ? 1.374 20.875 24.688 1 96.12 96 ALA B O 1
ATOM 2428 N N . LEU B 1 97 ? 1.135 19.875 22.703 1 96.81 97 LEU B N 1
ATOM 2429 C CA . LEU B 1 97 ? 0.686 21.094 22.047 1 96.81 97 LEU B CA 1
ATOM 2430 C C . LEU B 1 97 ? -0.63 21.578 22.641 1 96.81 97 LEU B C 1
ATOM 2432 O O . LEU B 1 97 ? -0.797 22.781 22.906 1 96.81 97 LEU B O 1
ATOM 2436 N N . LYS B 1 98 ? -1.526 20.656 22.906 1 95.69 98 LYS B N 1
ATOM 2437 C CA . LYS B 1 98 ? -2.805 21 23.516 1 95.69 98 LYS B CA 1
ATOM 2438 C C . LYS B 1 98 ? -2.607 21.531 24.922 1 95.69 98 LYS B C 1
ATOM 2440 O O . LYS B 1 98 ? -3.236 22.516 25.312 1 95.69 98 LYS B O 1
ATOM 2445 N N . ALA B 1 99 ? -1.751 20.875 25.656 1 93.56 99 ALA B N 1
ATOM 2446 C CA . ALA B 1 99 ? -1.471 21.297 27.031 1 93.56 99 ALA B CA 1
ATOM 2447 C C . ALA B 1 99 ? -0.884 22.703 27.078 1 93.56 99 ALA B C 1
ATOM 2449 O O . ALA B 1 99 ? -1.1 23.438 28.031 1 93.56 99 ALA B O 1
ATOM 2450 N N . ALA B 1 100 ? -0.2 23.062 26.047 1 93.62 100 ALA B N 1
ATOM 2451 C CA . ALA B 1 100 ? 0.424 24.375 25.953 1 93.62 100 ALA B CA 1
ATOM 2452 C C . ALA B 1 100 ? -0.573 25.422 25.469 1 93.62 100 ALA B C 1
ATOM 2454 O O . ALA B 1 100 ? -0.231 26.609 25.328 1 93.62 100 ALA B O 1
ATOM 2455 N N . GLY B 1 101 ? -1.792 24.984 25.141 1 94.06 101 GLY B N 1
ATOM 2456 C CA . GLY B 1 101 ? -2.857 25.922 24.812 1 94.06 101 GLY B CA 1
ATOM 2457 C C . GLY B 1 101 ? -3.021 26.172 23.328 1 94.06 101 GLY B C 1
ATOM 2458 O O . GLY B 1 101 ? -3.754 27.062 22.922 1 94.06 101 GLY B O 1
ATOM 2459 N N . HIS B 1 102 ? -2.354 25.359 22.469 1 96.75 102 HIS B N 1
ATOM 2460 C CA . HIS B 1 102 ? -2.459 25.531 21.031 1 96.75 102 HIS B CA 1
ATOM 2461 C C . HIS B 1 102 ? -3.746 24.906 20.484 1 96.75 102 HIS B C 1
ATOM 2463 O O . HIS B 1 102 ? -4.242 23.922 21.047 1 96.75 102 HIS B O 1
ATOM 2469 N N . ARG B 1 103 ? -4.238 25.516 19.438 1 98.25 103 ARG B N 1
ATOM 2470 C CA . ARG B 1 103 ? -5.348 24.953 18.672 1 98.25 103 ARG B CA 1
ATOM 2471 C C . ARG B 1 103 ? -4.848 23.953 17.625 1 98.25 103 ARG B C 1
ATOM 2473 O O . ARG B 1 103 ? -3.84 24.219 16.953 1 98.25 103 ARG B O 1
ATOM 2480 N N . LEU B 1 104 ? -5.488 22.828 17.562 1 98.69 104 LEU B N 1
ATOM 2481 C CA . LEU B 1 104 ? -5.168 21.844 16.547 1 98.69 104 LEU B CA 1
ATOM 2482 C C . LEU B 1 104 ? -6.309 21.703 15.539 1 98.69 104 LEU B C 1
ATOM 2484 O O . LEU B 1 104 ? -7.465 21.516 15.93 1 98.69 104 LEU B O 1
ATOM 2488 N N . VAL B 1 105 ? -6.004 21.812 14.227 1 98.88 105 VAL B N 1
ATOM 2489 C CA . VAL B 1 105 ? -6.969 21.656 13.148 1 98.88 105 VAL B CA 1
ATOM 2490 C C . VAL B 1 105 ? -6.473 20.594 12.164 1 98.88 105 VAL B C 1
ATOM 2492 O O . VAL B 1 105 ? -5.297 20.594 11.797 1 98.88 105 VAL B O 1
ATOM 2495 N N . LEU B 1 106 ? -7.367 19.688 11.812 1 98.88 106 LEU B N 1
ATOM 2496 C CA . LEU B 1 106 ? -7.051 18.703 10.789 1 98.88 106 LEU B CA 1
ATOM 2497 C C . LEU B 1 106 ? -7.285 19.266 9.391 1 98.88 106 LEU B C 1
ATOM 2499 O O . LEU B 1 106 ? -8.305 19.922 9.148 1 98.88 106 LEU B O 1
ATOM 2503 N N . LEU B 1 107 ? -6.352 19.141 8.492 1 98.88 107 LEU B N 1
ATOM 2504 C CA . LEU B 1 107 ? -6.461 19.453 7.07 1 98.88 107 LEU B CA 1
ATOM 2505 C C . LEU B 1 107 ? -6.121 18.219 6.227 1 98.88 107 LEU B C 1
ATOM 2507 O O . LEU B 1 107 ? -4.945 17.891 6.059 1 98.88 107 LEU B O 1
ATOM 2511 N N . SER B 1 108 ? -7.164 17.578 5.672 1 98.75 108 SER B N 1
ATOM 2512 C CA . SER B 1 108 ? -6.895 16.25 5.121 1 98.75 108 SER B CA 1
ATOM 2513 C C . SER B 1 108 ? -7.699 16.016 3.85 1 98.75 108 SER B C 1
ATOM 2515 O O . SER B 1 108 ? -8.883 16.344 3.787 1 98.75 108 SER B O 1
ATOM 2517 N N . ASN B 1 109 ? -6.98 15.539 2.756 1 98.5 109 ASN B N 1
ATOM 2518 C CA . ASN B 1 109 ? -7.684 14.797 1.712 1 98.5 109 ASN B CA 1
ATOM 2519 C C . ASN B 1 109 ? -8.211 13.461 2.227 1 98.5 109 ASN B C 1
ATOM 2521 O O . ASN B 1 109 ? -7.43 12.586 2.596 1 98.5 109 ASN B O 1
ATOM 2525 N N . THR B 1 110 ? -9.555 13.32 2.27 1 98.56 110 THR B N 1
ATOM 2526 C CA . THR B 1 110 ? -10.125 12.102 2.844 1 98.56 110 THR B CA 1
ATOM 2527 C C . THR B 1 110 ? -11.57 11.922 2.402 1 98.56 110 THR B C 1
ATOM 2529 O O . THR B 1 110 ? -12.078 12.695 1.584 1 98.56 110 THR B O 1
ATOM 2532 N N . SER B 1 111 ? -12.156 10.828 2.809 1 98.44 111 SER B N 1
ATOM 2533 C CA . SER B 1 111 ? -13.57 10.531 2.598 1 98.44 111 SER B CA 1
ATOM 2534 C C . SER B 1 111 ? -14.297 10.336 3.924 1 98.44 111 SER B C 1
ATOM 2536 O O . SER B 1 111 ? -13.664 10.117 4.957 1 98.44 111 SER B O 1
ATOM 2538 N N . ALA B 1 112 ? -15.578 10.469 3.867 1 98.19 112 ALA B N 1
ATOM 2539 C CA . ALA B 1 112 ? -16.375 10.336 5.086 1 98.19 112 ALA B CA 1
ATOM 2540 C C . ALA B 1 112 ? -16.172 8.961 5.723 1 98.19 112 ALA B C 1
ATOM 2542 O O . ALA B 1 112 ? -15.969 8.859 6.934 1 98.19 112 ALA B O 1
ATOM 2543 N N . PRO B 1 113 ? -16.188 7.848 4.953 1 98.5 113 PRO B N 1
ATOM 2544 C CA . PRO B 1 113 ? -15.953 6.539 5.57 1 98.5 113 PRO B CA 1
ATOM 2545 C C . PRO B 1 113 ? -14.57 6.43 6.211 1 98.5 113 PRO B C 1
ATOM 2547 O O . PRO B 1 113 ? -14.43 5.832 7.281 1 98.5 113 PRO B O 1
ATOM 2550 N N . HIS B 1 114 ? -13.547 6.965 5.547 1 98.56 114 HIS B N 1
ATOM 2551 C CA . HIS B 1 114 ? -12.203 6.934 6.117 1 98.56 114 HIS B CA 1
ATOM 2552 C C . HIS B 1 114 ? -12.148 7.699 7.434 1 98.56 114 HIS B C 1
ATOM 2554 O O . HIS B 1 114 ? -11.586 7.211 8.422 1 98.56 114 HIS B O 1
ATOM 2560 N N . LEU B 1 115 ? -12.719 8.859 7.41 1 98.56 115 LEU B N 1
ATOM 2561 C CA . LEU B 1 115 ? -12.727 9.672 8.625 1 98.56 115 LEU B CA 1
ATOM 2562 C C . LEU B 1 115 ? -13.469 8.953 9.75 1 98.56 115 LEU B C 1
ATOM 2564 O O . LEU B 1 115 ? -12.969 8.883 10.875 1 98.56 115 LEU B O 1
ATOM 2568 N N . ARG B 1 116 ? -14.641 8.461 9.453 1 98.19 116 ARG B N 1
ATOM 2569 C CA . ARG B 1 116 ? -15.453 7.758 10.438 1 98.19 116 ARG B CA 1
ATOM 2570 C C . ARG B 1 116 ? -14.711 6.559 11.008 1 98.19 116 ARG B C 1
ATOM 2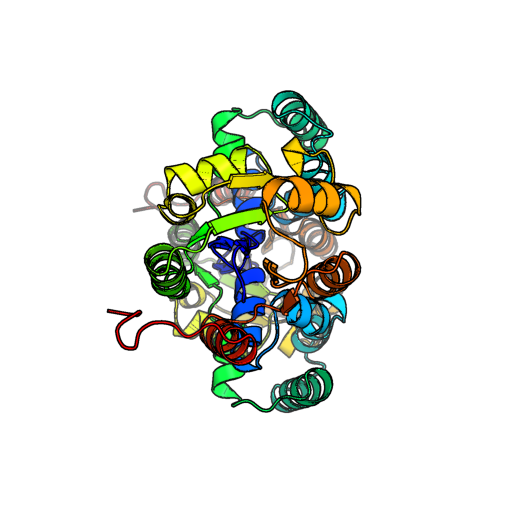572 O O . ARG B 1 116 ? -14.727 6.328 12.219 1 98.19 116 ARG B O 1
ATOM 2579 N N . PHE B 1 117 ? -14.062 5.824 10.195 1 98.62 117 PHE B N 1
ATOM 2580 C CA . PHE B 1 117 ? -13.312 4.652 10.633 1 98.62 117 PHE B CA 1
ATOM 2581 C C . PHE B 1 117 ? -12.203 5.047 11.602 1 98.62 117 PHE B C 1
ATOM 2583 O O . PHE B 1 117 ? -12.062 4.445 12.672 1 98.62 117 PHE B O 1
ATOM 2590 N N . VAL B 1 118 ? -11.461 6.031 11.242 1 98.5 118 VAL B N 1
ATOM 2591 C CA . VAL B 1 118 ? -10.344 6.465 12.07 1 98.5 118 VAL B CA 1
ATOM 2592 C C . VAL B 1 118 ? -10.859 7 13.398 1 98.5 118 VAL B C 1
ATOM 2594 O O . VAL B 1 118 ? -10.312 6.691 14.461 1 98.5 118 VAL B O 1
ATOM 2597 N N . GLN B 1 119 ? -11.945 7.746 13.367 1 97.88 119 GLN B N 1
ATOM 2598 C CA . GLN B 1 119 ? -12.531 8.32 14.578 1 97.88 119 GLN B CA 1
ATOM 2599 C C . GLN B 1 119 ? -13.047 7.227 15.508 1 97.88 119 GLN B C 1
ATOM 2601 O O . GLN B 1 119 ? -12.922 7.336 16.734 1 97.88 119 GLN B O 1
ATOM 2606 N N . GLU B 1 120 ? -13.594 6.219 14.938 1 97.56 120 GLU B N 1
ATOM 2607 C CA . GLU B 1 120 ? -14.234 5.172 15.727 1 97.56 120 GLU B CA 1
ATOM 2608 C C . GLU B 1 120 ? -13.203 4.18 16.266 1 97.56 120 GLU B C 1
ATOM 2610 O O . GLU B 1 120 ? -13.406 3.562 17.312 1 97.56 120 GLU B O 1
ATOM 2615 N N . THR B 1 121 ? -12.125 4.051 15.594 1 97.62 121 THR B N 1
ATOM 2616 C CA . THR B 1 121 ? -11.18 2.988 15.914 1 97.62 121 THR B CA 1
ATOM 2617 C C . THR B 1 121 ? -10.031 3.525 16.766 1 97.62 121 THR B C 1
ATOM 2619 O O . THR B 1 121 ? -9.469 2.799 17.578 1 97.62 121 THR B O 1
ATOM 2622 N N . TYR B 1 122 ? -9.664 4.773 16.562 1 97.19 122 TYR B N 1
ATOM 2623 C CA . TYR B 1 122 ? -8.5 5.336 17.234 1 97.19 122 TYR B CA 1
ATOM 2624 C C . TYR B 1 122 ? -8.844 6.656 17.906 1 97.19 122 TYR B C 1
ATOM 2626 O O . TYR B 1 122 ? -9.773 7.352 17.484 1 97.19 122 TYR B O 1
ATOM 2634 N N . ASP B 1 123 ? -8.047 7.078 18.859 1 95.62 123 ASP B N 1
ATOM 2635 C CA . ASP B 1 123 ? -8.336 8.281 19.641 1 95.62 123 ASP B CA 1
ATOM 2636 C C . ASP B 1 123 ? -7.543 9.477 19.125 1 95.62 123 ASP B C 1
ATOM 2638 O O . ASP B 1 123 ? -7.672 10.586 19.641 1 95.62 123 ASP B O 1
ATOM 2642 N N . VAL B 1 124 ? -6.891 9.328 18.094 1 96.12 124 VAL B N 1
ATOM 2643 C CA . VAL B 1 124 ? -5.914 10.32 17.656 1 96.12 124 VAL B CA 1
ATOM 2644 C C . VAL B 1 124 ? -6.625 11.609 17.25 1 96.12 124 VAL B C 1
ATOM 2646 O O . VAL B 1 124 ? -6.09 12.703 17.453 1 96.12 124 VAL B O 1
ATOM 2649 N N . LEU B 1 125 ? -7.848 11.531 16.797 1 97.69 125 LEU B N 1
ATOM 2650 C CA . LEU B 1 125 ? -8.539 12.711 16.281 1 97.69 125 LEU B CA 1
ATOM 2651 C C . LEU B 1 125 ? -9.25 13.453 17.406 1 97.69 125 LEU B C 1
ATOM 2653 O O . LEU B 1 125 ? -9.773 14.547 17.203 1 97.69 125 LEU B O 1
ATOM 2657 N N . GLU B 1 126 ? -9.203 12.891 18.625 1 96.44 126 GLU B N 1
ATOM 2658 C CA . GLU B 1 126 ? -9.859 13.508 19.766 1 96.44 126 GLU B CA 1
ATOM 2659 C C . GLU B 1 126 ? -9.148 14.789 20.188 1 96.44 126 GLU B C 1
ATOM 2661 O O . GLU B 1 126 ? -9.734 15.633 20.875 1 96.44 126 GLU B O 1
ATOM 2666 N N . HIS B 1 127 ? -7.973 14.992 19.766 1 95.19 127 HIS B N 1
ATOM 2667 C CA . HIS B 1 127 ? -7.164 16.141 20.172 1 95.19 127 HIS B CA 1
ATOM 2668 C C . HIS B 1 127 ? -7.438 17.344 19.281 1 95.19 127 HIS B C 1
ATOM 2670 O O . HIS B 1 127 ? -6.98 18.453 19.578 1 95.19 127 HIS B O 1
ATOM 2676 N N . PHE B 1 128 ? -8.172 17.172 18.234 1 98.62 128 PHE B N 1
ATOM 2677 C CA . PHE B 1 128 ? -8.32 18.234 17.25 1 98.62 128 PHE B CA 1
ATOM 2678 C C . PHE B 1 128 ? -9.555 19.078 17.547 1 98.62 128 PHE B C 1
ATOM 2680 O O . PHE B 1 128 ? -10.602 18.547 17.922 1 98.62 128 PHE B O 1
ATOM 2687 N N . ASP B 1 129 ? -9.414 20.328 17.406 1 98.44 129 ASP B N 1
ATOM 2688 C CA . ASP B 1 129 ? -10.461 21.281 17.734 1 98.44 129 ASP B CA 1
ATOM 2689 C C . ASP B 1 129 ? -11.398 21.5 16.562 1 98.44 129 ASP B C 1
ATOM 2691 O O . ASP B 1 129 ? -12.547 21.922 16.734 1 98.44 129 ASP B O 1
ATOM 2695 N N . ASP B 1 130 ? -10.883 21.312 15.375 1 98.56 130 ASP B N 1
ATOM 2696 C CA . ASP B 1 130 ? -11.672 21.516 14.164 1 98.56 130 ASP B CA 1
ATOM 2697 C C . ASP B 1 130 ? -11.125 20.688 13.008 1 98.56 130 ASP B C 1
ATOM 2699 O O . ASP B 1 130 ? -10.062 20.078 13.125 1 98.56 130 ASP B O 1
ATOM 2703 N N . PHE B 1 131 ? -11.922 20.625 11.93 1 98.75 131 PHE B N 1
ATOM 2704 C CA . PHE B 1 131 ? -11.617 19.766 10.805 1 98.75 131 PHE B CA 1
ATOM 2705 C C . PHE B 1 131 ? -11.852 20.484 9.484 1 98.75 131 PHE B C 1
ATOM 2707 O O . PHE B 1 131 ? -12.883 21.141 9.305 1 98.75 131 PHE B O 1
ATOM 2714 N N . VAL B 1 132 ? -10.898 20.422 8.609 1 98.88 132 VAL B N 1
ATOM 2715 C CA . VAL B 1 132 ? -11.023 20.797 7.207 1 98.88 132 VAL B CA 1
ATOM 2716 C C . VAL B 1 132 ? -10.859 19.562 6.328 1 98.88 132 VAL B C 1
ATOM 2718 O O . VAL B 1 132 ? -9.742 19.109 6.082 1 98.88 132 VAL B O 1
ATOM 2721 N N . LEU B 1 133 ? -11.969 19.078 5.852 1 98.88 133 LEU B N 1
ATOM 2722 C CA . LEU B 1 133 ? -12.016 17.797 5.152 1 98.88 133 LEU B CA 1
ATOM 2723 C C . LEU B 1 133 ? -12.375 18 3.684 1 98.88 133 LEU B C 1
ATOM 2725 O O . LEU B 1 133 ? -13.359 18.672 3.365 1 98.88 133 LEU B O 1
ATOM 2729 N N . SER B 1 134 ? -11.617 17.391 2.832 1 98.81 134 SER B N 1
ATOM 2730 C CA . SER B 1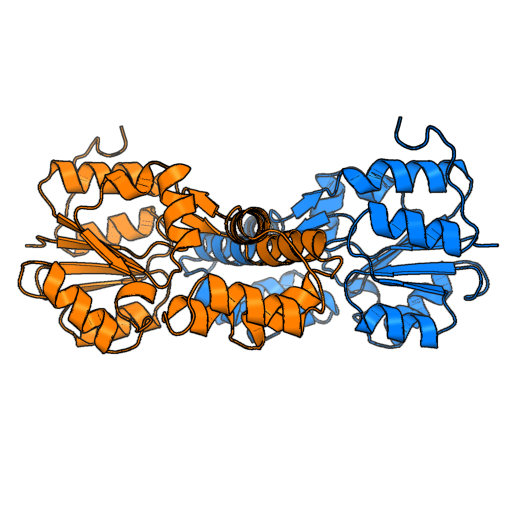 134 ? -11.742 17.609 1.396 1 98.81 134 SER B CA 1
ATOM 2731 C C . SER B 1 134 ? -13.156 17.297 0.907 1 98.81 134 SER B C 1
ATOM 2733 O O . SER B 1 134 ? -13.734 18.078 0.141 1 98.81 134 SER B O 1
ATOM 2735 N N . TYR B 1 135 ? -13.727 16.203 1.373 1 98.5 135 TYR B N 1
ATOM 2736 C CA . TYR B 1 135 ? -15.023 15.773 0.87 1 98.5 135 TYR B CA 1
ATOM 2737 C C . TYR B 1 135 ? -16.125 16.75 1.311 1 98.5 135 TYR B C 1
ATOM 2739 O O . TYR B 1 135 ? -17.172 16.828 0.68 1 98.5 135 TYR B O 1
ATOM 2747 N N . GLU B 1 136 ? -15.906 17.484 2.4 1 98.31 136 GLU B N 1
ATOM 2748 C CA . GLU B 1 136 ? -16.859 18.484 2.869 1 98.31 136 GLU B CA 1
ATOM 2749 C C . GLU B 1 136 ? -16.672 19.812 2.146 1 98.31 136 GLU B C 1
ATOM 2751 O O . GLU B 1 136 ? -17.641 20.484 1.789 1 98.31 136 GLU B O 1
ATOM 2756 N N . VAL B 1 137 ? -15.375 20.203 1.921 1 98.31 137 VAL B N 1
ATOM 2757 C CA . VAL B 1 137 ? -15.023 21.469 1.295 1 98.31 137 VAL B CA 1
ATOM 2758 C C . VAL B 1 137 ? -15.344 21.406 -0.198 1 98.31 137 VAL B C 1
ATOM 2760 O O . VAL B 1 137 ? -15.688 22.438 -0.804 1 98.31 137 VAL B O 1
ATOM 2763 N N . GLY B 1 138 ? -15.211 20.234 -0.804 1 98.12 138 GLY B N 1
ATOM 2764 C CA . GLY B 1 138 ? -15.391 20.078 -2.238 1 98.12 138 GLY B CA 1
ATOM 2765 C C . GLY B 1 138 ? -14.125 20.344 -3.029 1 98.12 138 GLY B C 1
ATOM 2766 O O . GLY B 1 138 ? -14.18 20.656 -4.219 1 98.12 138 GLY B O 1
ATOM 2767 N N . ALA B 1 139 ? -13.008 20.297 -2.354 1 98 139 ALA B N 1
ATOM 2768 C CA . ALA B 1 139 ? -11.688 20.5 -2.943 1 98 139 ALA B CA 1
ATOM 2769 C C . ALA B 1 139 ? -10.625 19.703 -2.199 1 98 139 ALA B C 1
ATOM 2771 O O . ALA B 1 139 ? -10.742 19.469 -0.993 1 98 139 ALA B O 1
ATOM 2772 N N . VAL B 1 140 ? -9.609 19.266 -2.934 1 98.12 140 VAL B N 1
ATOM 2773 C CA . VAL B 1 140 ? -8.523 18.484 -2.34 1 98.12 140 VAL B CA 1
ATOM 2774 C C . VAL B 1 140 ? -7.227 19.281 -2.393 1 98.12 140 VAL B C 1
ATOM 2776 O O . VAL B 1 140 ? -7.066 20.156 -3.24 1 98.12 140 VAL B O 1
ATOM 2779 N N . LYS B 1 141 ? -6.379 19.016 -1.375 1 98.62 141 LYS B N 1
ATOM 2780 C CA . LYS B 1 141 ? -5.012 19.5 -1.516 1 98.62 141 LYS B CA 1
ATOM 2781 C C . LYS B 1 141 ? -4.395 19.047 -2.836 1 98.62 141 LYS B C 1
ATOM 2783 O O . LYS B 1 141 ? -4.559 17.891 -3.236 1 98.62 141 LYS B O 1
ATOM 2788 N N . PRO B 1 142 ? -3.85 19.953 -3.629 1 98.06 142 PRO B N 1
ATOM 2789 C CA . PRO B 1 142 ? -3.428 21.297 -3.248 1 98.06 142 PRO B CA 1
ATOM 2790 C C . PRO B 1 142 ? -4.324 22.391 -3.836 1 98.06 142 PRO B C 1
ATOM 2792 O O . PRO B 1 142 ? -3.871 23.5 -4.07 1 98.06 142 PRO B O 1
ATOM 2795 N N . ASP B 1 143 ? -5.535 22.109 -4.145 1 97.69 143 ASP B N 1
ATOM 2796 C CA . ASP B 1 143 ? -6.441 23.141 -4.641 1 97.69 143 ASP B CA 1
ATOM 2797 C C . ASP B 1 143 ? -6.465 24.344 -3.705 1 97.69 143 ASP B C 1
ATOM 2799 O O . ASP B 1 143 ? -6.445 24.203 -2.482 1 97.69 143 ASP B O 1
ATOM 2803 N N . ALA B 1 144 ? -6.617 25.531 -4.273 1 98.25 144 ALA B N 1
ATOM 2804 C CA . ALA B 1 144 ? -6.641 26.75 -3.484 1 98.25 144 ALA B CA 1
ATOM 2805 C C . ALA B 1 144 ? -7.805 26.75 -2.496 1 98.25 144 ALA B C 1
ATOM 2807 O O . ALA B 1 144 ? -7.66 27.203 -1.356 1 98.25 144 ALA B O 1
ATOM 2808 N N . ALA B 1 145 ? -8.875 26.219 -2.883 1 98.38 145 ALA B N 1
ATOM 2809 C CA . ALA B 1 145 ? -10.109 26.312 -2.115 1 98.38 145 ALA B CA 1
ATOM 2810 C C . ALA B 1 145 ? -9.969 25.625 -0.762 1 98.38 145 ALA B C 1
ATOM 2812 O O . ALA B 1 145 ? -10.555 26.062 0.23 1 98.38 145 ALA B O 1
ATOM 2813 N N . ILE B 1 146 ? -9.227 24.547 -0.695 1 98.69 146 ILE B N 1
ATOM 2814 C CA . ILE B 1 146 ? -9.117 23.812 0.563 1 98.69 146 ILE B CA 1
ATOM 2815 C C . ILE B 1 146 ? -8.227 24.594 1.533 1 98.69 146 ILE B C 1
ATOM 2817 O O . ILE B 1 146 ? -8.453 24.562 2.746 1 98.69 146 ILE B O 1
ATOM 2821 N N . PHE B 1 147 ? -7.238 25.281 1.018 1 98.81 147 PHE B N 1
ATOM 2822 C CA . PHE B 1 147 ? -6.398 26.109 1.879 1 98.81 147 PHE B CA 1
ATOM 2823 C C . PHE B 1 147 ? -7.152 27.344 2.342 1 98.81 147 PHE B C 1
ATOM 2825 O O . PHE B 1 147 ? -6.977 27.797 3.475 1 98.81 147 PHE B O 1
ATOM 2832 N N . GLU B 1 148 ? -7.973 27.891 1.479 1 98.56 148 GLU B N 1
ATOM 2833 C CA . GLU B 1 148 ? -8.836 29 1.889 1 98.56 148 GLU B CA 1
ATOM 2834 C C . GLU B 1 148 ? -9.773 28.562 3.016 1 98.56 148 GLU B C 1
ATOM 2836 O O . GLU B 1 148 ? -9.984 29.312 3.975 1 98.56 148 GLU B O 1
ATOM 2841 N N . ALA B 1 149 ? -10.328 27.391 2.889 1 98.69 149 ALA B N 1
ATOM 2842 C CA . ALA B 1 149 ? -11.172 26.844 3.949 1 98.69 149 ALA B CA 1
ATOM 2843 C C . ALA B 1 149 ? -10.391 26.703 5.25 1 98.69 149 ALA B C 1
ATOM 2845 O O . ALA B 1 149 ? -10.922 26.969 6.332 1 98.69 149 ALA B O 1
ATOM 2846 N N . ALA B 1 150 ? -9.164 26.25 5.18 1 98.75 150 ALA B N 1
ATOM 2847 C CA . ALA B 1 150 ? -8.305 26.125 6.355 1 98.75 150 ALA B CA 1
ATOM 2848 C C . ALA B 1 150 ? -8.086 27.469 7.035 1 98.75 150 ALA B C 1
ATOM 2850 O O . ALA B 1 150 ? -8.148 27.578 8.258 1 98.75 150 ALA B O 1
ATOM 2851 N N . LEU B 1 151 ? -7.859 28.5 6.23 1 98.31 151 LEU B N 1
ATOM 2852 C CA . LEU B 1 151 ? -7.621 29.828 6.762 1 98.31 151 LEU B CA 1
ATOM 2853 C C . LEU B 1 151 ? -8.836 30.328 7.539 1 98.31 151 LEU B C 1
ATOM 2855 O O . LEU B 1 151 ? -8.688 31.062 8.523 1 98.31 151 LEU B O 1
ATOM 2859 N N . SER B 1 152 ? -9.961 29.906 7.109 1 97.5 152 SER B N 1
ATOM 2860 C CA . SER B 1 152 ? -11.188 30.312 7.789 1 97.5 152 SER B CA 1
ATOM 2861 C C . SER B 1 152 ? -11.336 29.609 9.133 1 97.5 152 SER B C 1
ATOM 2863 O O . SER B 1 152 ? -12.109 30.062 9.984 1 97.5 152 SER B O 1
ATOM 2865 N N . LYS B 1 153 ? -10.578 28.547 9.383 1 97.12 153 LYS B N 1
ATOM 2866 C CA . LYS B 1 153 ? -10.781 27.719 10.57 1 97.12 153 LYS B CA 1
ATOM 2867 C C . LYS B 1 153 ? -9.656 27.922 11.578 1 97.12 153 LYS B C 1
ATOM 2869 O O . LYS B 1 153 ? -9.773 27.531 12.742 1 97.12 153 LYS B O 1
ATOM 2874 N N . ILE B 1 154 ? -8.57 28.531 11.227 1 96.38 154 ILE B N 1
ATOM 2875 C CA . ILE B 1 154 ? -7.387 28.562 12.086 1 96.38 154 ILE B CA 1
ATOM 2876 C C . ILE B 1 154 ? -7.531 29.672 13.125 1 96.38 154 ILE B C 1
ATOM 2878 O O . ILE B 1 154 ? -6.805 29.688 14.125 1 96.38 154 ILE B O 1
ATOM 2882 N N . ASN B 1 155 ? -8.383 30.672 12.984 1 95 155 ASN B N 1
ATOM 2883 C CA . ASN B 1 155 ? -8.703 31.719 13.945 1 95 155 ASN B CA 1
ATOM 2884 C C . ASN B 1 155 ? -7.449 32.469 14.367 1 95 155 ASN B C 1
ATOM 2886 O O . ASN B 1 155 ? -7.254 32.75 15.555 1 95 155 ASN B O 1
ATOM 2890 N N . CYS B 1 156 ? -6.477 32.719 13.539 1 96.81 156 CYS B N 1
ATOM 2891 C CA . CYS B 1 156 ? -5.27 33.531 13.711 1 96.81 156 CYS B CA 1
ATOM 2892 C C . CYS B 1 156 ? -4.691 33.938 12.367 1 96.81 156 CYS B C 1
ATOM 2894 O O . CYS B 1 156 ? -5.133 33.469 11.32 1 96.81 156 CYS B O 1
ATOM 2896 N N . PRO B 1 157 ? -3.848 35 12.406 1 97.94 157 PRO B N 1
ATOM 2897 C CA . PRO B 1 157 ? -3.141 35.281 11.156 1 97.94 157 PRO B CA 1
ATOM 2898 C C . PRO B 1 157 ? -2.361 34.062 10.625 1 97.94 157 PRO B C 1
ATOM 2900 O O . PRO B 1 157 ? -1.805 33.281 11.414 1 97.94 157 PRO B O 1
ATOM 2903 N N . PRO B 1 158 ? -2.346 33.875 9.258 1 98.44 158 PRO B N 1
ATOM 2904 C CA . PRO B 1 158 ? -1.674 32.719 8.68 1 98.44 158 PRO B CA 1
ATOM 2905 C C . PRO B 1 158 ? -0.242 32.562 9.18 1 98.44 158 PRO B C 1
ATOM 2907 O O . PRO B 1 158 ? 0.227 31.438 9.359 1 98.44 158 PRO B O 1
ATOM 2910 N N . GLU B 1 159 ? 0.437 33.625 9.461 1 97.88 159 GLU B N 1
ATOM 2911 C CA . GLU B 1 159 ? 1.833 33.594 9.883 1 97.88 159 GLU B CA 1
ATOM 2912 C C . GLU B 1 159 ? 1.961 33 11.297 1 97.88 159 GLU B C 1
ATOM 2914 O O . GLU B 1 159 ? 3.059 32.656 11.734 1 97.88 159 GLU B O 1
ATOM 2919 N N . GLU B 1 160 ? 0.877 32.875 11.992 1 98.38 160 GLU B N 1
ATOM 2920 C CA . GLU B 1 160 ? 0.866 32.312 13.336 1 98.38 160 GLU B CA 1
ATOM 2921 C C . GLU B 1 160 ? 0.318 30.891 13.328 1 98.38 160 GLU B C 1
ATOM 2923 O O . GLU B 1 160 ? -0.046 30.344 14.375 1 98.38 160 GLU B O 1
ATOM 2928 N N . CYS B 1 161 ? 0.226 30.328 12.172 1 98.62 161 CYS B N 1
ATOM 2929 C CA . CYS B 1 161 ? -0.209 28.938 11.992 1 98.62 161 CYS B CA 1
ATOM 2930 C C . CYS B 1 161 ? 0.913 28.078 11.422 1 98.62 161 CYS B C 1
ATOM 2932 O O . CYS B 1 161 ? 1.629 28.516 10.516 1 98.62 161 CYS B O 1
ATOM 2934 N N . PHE B 1 162 ? 1.109 26.906 11.992 1 98.81 162 PHE B N 1
ATOM 2935 C CA . PHE B 1 162 ? 2.082 25.938 11.492 1 98.81 162 PHE B CA 1
ATOM 2936 C C . PHE B 1 162 ? 1.381 24.734 10.875 1 98.81 162 PHE B C 1
ATOM 2938 O O . PHE B 1 162 ? 0.518 24.125 11.508 1 98.81 162 PHE B O 1
ATOM 2945 N N . TYR B 1 163 ? 1.708 24.438 9.633 1 98.88 163 TYR B N 1
ATOM 2946 C CA . TYR B 1 163 ? 1.139 23.312 8.898 1 98.88 163 TYR B CA 1
ATOM 2947 C C . TYR B 1 163 ? 2.195 22.25 8.617 1 98.88 163 TYR B C 1
ATOM 2949 O O . TYR B 1 163 ? 3.33 22.578 8.258 1 98.88 163 TYR B O 1
ATOM 2957 N N . THR B 1 164 ? 1.815 20.953 8.797 1 98.88 164 THR B N 1
ATOM 2958 C CA . THR B 1 164 ? 2.725 19.875 8.398 1 98.88 164 THR B CA 1
ATOM 2959 C C . THR B 1 164 ? 1.98 18.797 7.621 1 98.88 164 THR B C 1
ATOM 2961 O O . THR B 1 164 ? 0.813 18.516 7.898 1 98.88 164 THR B O 1
ATOM 2964 N N . ASP B 1 165 ? 2.604 18.234 6.629 1 98.75 165 ASP B N 1
ATOM 2965 C CA . ASP B 1 165 ? 2.121 17.266 5.656 1 98.75 165 ASP B CA 1
ATOM 2966 C C . ASP B 1 165 ? 3.275 16.453 5.078 1 98.75 165 ASP B C 1
ATOM 2968 O O . ASP B 1 165 ? 4.387 16.953 4.926 1 98.75 165 ASP B O 1
ATOM 2972 N N . ASP B 1 166 ? 3.043 15.234 4.711 1 98.25 166 ASP B N 1
ATOM 2973 C CA . ASP B 1 166 ? 4.133 14.43 4.172 1 98.25 166 ASP B CA 1
ATOM 2974 C C . ASP B 1 166 ? 4.32 14.688 2.676 1 98.25 166 ASP B C 1
ATOM 2976 O O . ASP B 1 166 ? 5.285 14.203 2.074 1 98.25 166 ASP B O 1
ATOM 2980 N N . ILE B 1 167 ? 3.422 15.445 2.062 1 97.88 167 ILE B N 1
ATOM 2981 C CA . ILE B 1 167 ? 3.525 15.766 0.645 1 97.88 167 ILE B CA 1
ATOM 2982 C C . ILE B 1 167 ? 4.109 17.172 0.475 1 97.88 167 ILE B C 1
ATOM 2984 O O . ILE B 1 167 ? 3.469 18.156 0.83 1 97.88 167 ILE B O 1
ATOM 2988 N N . GLU B 1 168 ? 5.258 17.266 -0.097 1 97.69 168 GLU B N 1
ATOM 2989 C CA . GLU B 1 168 ? 5.996 18.516 -0.243 1 97.69 168 GLU B CA 1
ATOM 2990 C C . GLU B 1 168 ? 5.18 19.547 -1.015 1 97.69 168 GLU B C 1
ATOM 2992 O O . GLU B 1 168 ? 5.168 20.734 -0.657 1 97.69 168 GLU B O 1
ATOM 2997 N N . GLU B 1 169 ? 4.516 19.125 -2.037 1 98.06 169 GLU B N 1
ATOM 2998 C CA . GLU B 1 169 ? 3.717 20.047 -2.844 1 98.06 169 GLU B CA 1
ATOM 2999 C C . GLU B 1 169 ? 2.658 20.75 -1.998 1 98.06 169 GLU B C 1
ATOM 3001 O O . GLU B 1 169 ? 2.377 21.938 -2.205 1 98.06 169 GLU B O 1
ATOM 3006 N N . TYR B 1 170 ? 2.061 20.047 -1.046 1 98.81 170 TYR B N 1
ATOM 3007 C CA . TYR B 1 170 ? 1.037 20.625 -0.182 1 98.81 170 TYR B CA 1
ATOM 3008 C C . TYR B 1 170 ? 1.64 21.656 0.765 1 98.81 170 TYR B C 1
ATOM 3010 O O . TYR B 1 170 ? 1.027 22.688 1.035 1 98.81 170 TYR B O 1
ATOM 3018 N N . VAL B 1 171 ? 2.842 21.375 1.222 1 98.81 171 VAL B N 1
ATOM 3019 C CA . VAL B 1 171 ? 3.557 22.266 2.125 1 98.81 171 VAL B CA 1
ATOM 3020 C C . VAL B 1 171 ? 3.93 23.547 1.392 1 98.81 171 VAL B C 1
ATOM 3022 O O . VAL B 1 171 ? 3.715 24.656 1.906 1 98.81 171 VAL B O 1
ATOM 3025 N N . ILE B 1 172 ? 4.426 23.391 0.162 1 98.5 172 ILE B N 1
ATOM 3026 C CA . ILE B 1 172 ? 4.809 24.531 -0.653 1 98.5 172 ILE B CA 1
ATOM 3027 C C . ILE B 1 172 ? 3.582 25.406 -0.92 1 98.5 172 ILE B C 1
ATOM 3029 O O . ILE B 1 172 ? 3.643 26.641 -0.79 1 98.5 172 ILE B O 1
ATOM 3033 N N . THR B 1 173 ? 2.477 24.766 -1.24 1 98.81 173 THR B N 1
ATOM 3034 C CA . THR B 1 173 ? 1.245 25.5 -1.515 1 98.81 173 THR B CA 1
ATOM 3035 C C . THR B 1 173 ? 0.765 26.25 -0.27 1 98.81 173 THR B C 1
ATOM 3037 O O . THR B 1 173 ? 0.345 27.406 -0.351 1 98.81 173 THR B O 1
ATOM 3040 N N . ALA B 1 174 ? 0.844 25.578 0.868 1 98.81 174 ALA B N 1
ATOM 3041 C CA . ALA B 1 174 ? 0.429 26.188 2.125 1 98.81 174 ALA B CA 1
ATOM 3042 C C . ALA B 1 174 ? 1.225 27.469 2.398 1 98.81 174 ALA B C 1
ATOM 3044 O O . ALA B 1 174 ? 0.669 28.469 2.865 1 98.81 174 ALA B O 1
ATOM 3045 N N . ARG B 1 175 ? 2.506 27.469 2.094 1 98.69 175 ARG B N 1
ATOM 3046 C CA . ARG B 1 175 ? 3.359 28.625 2.303 1 98.69 175 ARG B CA 1
ATOM 3047 C C . ARG B 1 175 ? 2.916 29.797 1.425 1 98.69 175 ARG B C 1
ATOM 3049 O O . ARG B 1 175 ? 3.037 30.953 1.82 1 98.69 175 ARG B O 1
ATOM 3056 N N . GLN B 1 176 ? 2.383 29.453 0.274 1 98.44 176 GLN B N 1
ATOM 3057 C CA . GLN B 1 176 ? 1.885 30.484 -0.622 1 98.44 176 GLN B CA 1
ATOM 3058 C C . GLN B 1 176 ? 0.674 31.203 -0.022 1 98.44 176 GLN B C 1
ATOM 3060 O O . GLN B 1 176 ? 0.346 32.312 -0.418 1 98.44 176 GLN B O 1
ATOM 3065 N N . PHE B 1 177 ? 0.015 30.594 0.936 1 98.44 177 PHE B N 1
ATOM 3066 C CA . PHE B 1 177 ? -1.129 31.188 1.613 1 98.44 177 PHE B CA 1
ATOM 3067 C C . PHE B 1 177 ? -0.7 31.844 2.918 1 98.44 177 PHE B C 1
ATOM 3069 O O . PHE B 1 177 ? -1.543 32.25 3.725 1 98.44 177 PHE B O 1
ATOM 3076 N N . GLY B 1 178 ? 0.599 31.906 3.154 1 98.31 178 GLY B N 1
ATOM 3077 C CA . GLY B 1 178 ? 1.137 32.656 4.273 1 98.31 178 GLY B CA 1
ATOM 3078 C C . GLY B 1 178 ? 1.379 31.812 5.508 1 98.31 178 GLY B C 1
ATOM 3079 O O . GLY B 1 178 ? 1.844 32.312 6.531 1 98.31 178 GLY B O 1
ATOM 3080 N N . LEU B 1 179 ? 1.115 30.531 5.453 1 98.69 179 LEU B N 1
ATOM 3081 C CA . LEU B 1 179 ? 1.319 29.625 6.59 1 98.69 179 LEU B CA 1
ATOM 3082 C C . LEU B 1 179 ? 2.799 29.297 6.762 1 98.69 179 LEU B C 1
ATOM 3084 O O . LEU B 1 179 ? 3.539 29.219 5.781 1 98.69 179 LEU B O 1
ATOM 3088 N N . ARG B 1 180 ? 3.207 29.156 7.938 1 98.56 180 ARG B N 1
ATOM 3089 C CA . ARG B 1 180 ? 4.434 28.406 8.172 1 98.56 180 ARG B CA 1
ATOM 3090 C C . ARG B 1 180 ? 4.207 26.906 7.965 1 98.56 180 ARG B C 1
ATOM 3092 O O . ARG B 1 180 ? 3.191 26.359 8.406 1 98.56 180 ARG B O 1
ATOM 3099 N N . ALA B 1 181 ? 5.07 26.312 7.234 1 98.75 181 ALA B N 1
ATOM 3100 C CA . ALA B 1 181 ? 4.789 24.922 6.898 1 98.75 181 ALA B CA 1
ATOM 3101 C C . ALA B 1 181 ? 6.078 24.125 6.695 1 98.75 181 ALA B C 1
ATOM 3103 O O . ALA B 1 181 ? 7.055 24.656 6.148 1 98.75 181 ALA B O 1
ATOM 3104 N N . GLU B 1 182 ? 6.113 22.875 7.168 1 98.69 182 GLU B N 1
ATOM 3105 C CA . GLU B 1 182 ? 7.246 21.969 7.012 1 98.69 182 GLU B CA 1
ATOM 3106 C C . GLU B 1 182 ? 6.781 20.562 6.613 1 98.69 182 GLU B C 1
ATOM 3108 O O . GLU B 1 182 ? 5.715 20.125 7.035 1 98.69 182 GLU B O 1
ATOM 3113 N N . VAL B 1 183 ? 7.629 19.906 5.832 1 98.38 183 VAL B N 1
ATOM 3114 C CA . VAL B 1 183 ? 7.316 18.547 5.391 1 98.38 183 VAL B CA 1
ATOM 3115 C C . VAL B 1 183 ? 7.477 17.578 6.559 1 98.38 183 VAL B C 1
ATOM 3117 O O . VAL B 1 183 ? 8.477 17.609 7.281 1 98.38 183 VAL B O 1
ATOM 3120 N N . PHE B 1 184 ? 6.516 16.734 6.758 1 98.25 184 PHE B N 1
ATOM 3121 C CA . PHE B 1 184 ? 6.582 15.68 7.766 1 98.25 184 PHE B CA 1
ATOM 3122 C C . PHE B 1 184 ? 7.289 14.453 7.215 1 98.25 184 PHE B C 1
ATOM 3124 O O . PHE B 1 184 ? 6.883 13.898 6.191 1 98.25 184 PHE B O 1
ATOM 3131 N N . THR B 1 185 ? 8.281 13.984 7.902 1 95.81 185 THR B N 1
ATOM 3132 C CA . THR B 1 185 ? 8.938 12.727 7.559 1 95.81 185 THR B CA 1
ATOM 3133 C C . THR B 1 185 ? 8.812 11.719 8.695 1 95.81 185 THR B C 1
ATOM 3135 O O . THR B 1 185 ? 8.508 10.547 8.469 1 95.81 185 THR B O 1
ATOM 3138 N N . ASP B 1 186 ? 9.055 12.18 9.867 1 94.19 186 ASP B N 1
ATOM 3139 C CA . ASP B 1 186 ? 8.844 11.414 11.094 1 94.19 186 ASP B CA 1
ATOM 3140 C C . ASP B 1 186 ? 8.68 12.344 12.289 1 94.19 186 ASP B C 1
ATOM 3142 O O . ASP B 1 186 ? 8.781 13.57 12.156 1 94.19 186 ASP B O 1
ATOM 3146 N N . THR B 1 187 ? 8.344 11.773 13.422 1 94.75 187 THR B N 1
ATOM 3147 C CA . THR B 1 187 ? 8.047 12.57 14.602 1 94.75 187 THR B CA 1
ATOM 3148 C C . THR B 1 187 ? 9.289 13.312 15.086 1 94.75 187 THR B C 1
ATOM 3150 O O . THR B 1 187 ? 9.203 14.461 15.531 1 94.75 187 THR B O 1
ATOM 3153 N N . GLU B 1 188 ? 10.438 12.727 14.961 1 92.69 188 GLU B N 1
ATOM 3154 C CA . GLU B 1 188 ? 11.672 13.375 15.391 1 92.69 188 GLU B CA 1
ATOM 3155 C C . GLU B 1 188 ? 11.945 14.633 14.57 1 92.69 188 GLU B C 1
ATOM 3157 O O . GLU B 1 188 ? 12.328 15.672 15.117 1 92.69 188 GLU B O 1
ATOM 3162 N N . ASN B 1 189 ? 11.773 14.531 13.328 1 94.62 189 ASN B N 1
ATOM 3163 C CA . ASN B 1 189 ? 11.961 15.688 12.469 1 94.62 189 ASN B CA 1
ATOM 3164 C C . ASN B 1 189 ? 10.922 16.766 12.75 1 94.62 189 ASN B C 1
ATOM 3166 O O . ASN B 1 189 ? 11.219 17.969 12.656 1 94.62 189 ASN B O 1
ATOM 3170 N N . LEU B 1 190 ? 9.727 16.375 13.023 1 96.69 190 LEU B N 1
ATOM 3171 C CA . LEU B 1 190 ? 8.695 17.328 13.398 1 96.69 190 LEU B CA 1
ATOM 3172 C C . LEU B 1 190 ? 9.125 18.141 14.625 1 96.69 190 LEU B C 1
ATOM 3174 O O . LEU B 1 190 ? 8.961 19.359 14.664 1 96.69 190 LEU B O 1
ATOM 3178 N N . LEU B 1 191 ? 9.672 17.438 15.586 1 95.5 191 LEU B N 1
ATOM 3179 C CA . LEU B 1 191 ? 10.109 18.109 16.812 1 95.5 191 LEU B CA 1
ATOM 3180 C C . LEU B 1 191 ? 11.188 19.156 16.5 1 95.5 191 LEU B C 1
ATOM 3182 O O . LEU B 1 191 ? 11.172 20.25 17.062 1 95.5 191 LEU B O 1
ATOM 3186 N N . THR B 1 192 ? 12.07 18.812 15.648 1 95.12 192 THR B N 1
ATOM 3187 C CA . THR B 1 192 ? 13.109 19.734 15.234 1 95.12 192 THR B CA 1
ATOM 3188 C C . THR B 1 192 ? 12.5 20.969 14.555 1 95.12 192 THR B C 1
ATOM 3190 O O . THR B 1 192 ? 12.914 22.094 14.805 1 95.12 192 THR B O 1
ATOM 3193 N N . HIS B 1 193 ? 11.516 20.734 13.68 1 97.12 193 HIS B N 1
ATOM 3194 C CA . HIS B 1 193 ? 10.828 21.828 13 1 97.12 193 HIS B CA 1
ATOM 3195 C C . HIS B 1 193 ? 10.109 22.734 14 1 97.12 193 HIS B C 1
ATOM 3197 O O . HIS B 1 193 ? 10.141 23.969 13.867 1 97.12 193 HIS B O 1
ATOM 3203 N N . LEU B 1 194 ? 9.461 22.125 14.945 1 97.19 194 LEU B N 1
ATOM 3204 C CA . LEU B 1 194 ? 8.75 22.906 15.953 1 97.19 194 LEU B CA 1
ATOM 3205 C C . LEU B 1 194 ? 9.719 23.812 16.719 1 97.19 194 LEU B C 1
ATOM 3207 O O . LEU B 1 194 ? 9.445 25 16.906 1 97.19 194 LEU B O 1
ATOM 3211 N N . GLU B 1 195 ? 10.836 23.281 17.094 1 95.12 195 GLU B N 1
ATOM 3212 C CA . GLU B 1 195 ? 11.859 24.062 17.797 1 95.12 195 GLU B CA 1
ATOM 3213 C C . GLU B 1 195 ? 12.344 25.234 16.938 1 95.12 195 GLU B C 1
ATOM 3215 O O . GLU B 1 195 ? 12.516 26.344 17.438 1 95.12 195 GLU B O 1
ATOM 3220 N N . SER B 1 196 ? 12.562 24.938 15.719 1 96.12 196 SER B N 1
ATOM 3221 C CA . SER B 1 196 ? 13.055 25.953 14.805 1 96.12 196 SER B CA 1
ATOM 3222 C C . SER B 1 196 ? 12.031 27.078 14.617 1 96.12 196 SER B C 1
ATOM 3224 O O . SER B 1 196 ? 12.383 28.188 14.219 1 96.12 196 SER B O 1
ATOM 3226 N N . HIS B 1 197 ? 10.758 26.781 14.898 1 96.88 197 HIS B N 1
ATOM 3227 C CA . HIS B 1 197 ? 9.695 27.781 14.781 1 96.88 197 HIS B CA 1
ATOM 3228 C C . HIS B 1 197 ? 9.32 28.344 16.156 1 96.88 197 HIS B C 1
ATOM 3230 O O . HIS B 1 197 ? 8.273 28.984 16.297 1 96.88 197 HIS B O 1
ATOM 3236 N N . GLY B 1 198 ? 10.141 28.031 17.141 1 94.88 198 GLY B N 1
ATOM 3237 C CA . GLY B 1 198 ? 10 28.641 18.453 1 94.88 198 GLY B CA 1
ATOM 3238 C C . GLY B 1 198 ? 9 27.922 19.344 1 94.88 198 GLY B C 1
ATOM 3239 O O . GLY B 1 198 ? 8.5 28.484 20.312 1 94.88 198 GLY B O 1
ATOM 3240 N N . VAL B 1 199 ? 8.602 26.75 18.922 1 94.81 199 VAL B N 1
ATOM 3241 C CA . VAL B 1 199 ? 7.688 25.953 19.734 1 94.81 199 VAL B CA 1
ATOM 3242 C C . VAL B 1 199 ? 8.469 24.906 20.5 1 94.81 199 VAL B C 1
ATOM 3244 O O . VAL B 1 199 ? 9.023 23.969 19.922 1 94.81 199 VAL B O 1
ATOM 3247 N N . ASN B 1 200 ? 8.617 25.047 21.75 1 85.38 200 ASN B N 1
ATOM 3248 C CA . ASN B 1 200 ? 9.305 24.094 22.609 1 85.38 200 ASN B CA 1
ATOM 3249 C C . ASN B 1 200 ? 8.32 23.312 23.484 1 85.38 200 ASN B C 1
ATOM 3251 O O . ASN B 1 200 ? 7.539 23.906 24.219 1 85.38 200 ASN B O 1
ATOM 3255 N N . LEU B 1 201 ? 8.398 22.047 23.25 1 84.31 201 LEU B N 1
ATOM 3256 C CA . LEU B 1 201 ? 7.555 21.188 24.078 1 84.31 201 LEU B CA 1
ATOM 3257 C C . LEU B 1 201 ? 8.188 20.984 25.453 1 84.31 201 LEU B C 1
ATOM 3259 O O . LEU B 1 201 ? 9.398 21.141 25.625 1 84.31 201 LEU B O 1
ATOM 3263 N N . PRO B 1 202 ? 7.355 20.672 26.422 1 76.44 202 PRO B N 1
ATOM 3264 C CA . PRO B 1 202 ? 7.934 20.484 27.75 1 76.44 202 PRO B CA 1
ATOM 3265 C C . PRO B 1 202 ? 8.898 19.297 27.812 1 76.44 202 PRO B C 1
ATOM 3267 O O . PRO B 1 202 ? 8.805 18.375 26.984 1 76.44 202 PRO B O 1
ATOM 3270 N N . PRO B 1 203 ? 9.914 19.297 28.578 1 64.19 203 PRO B N 1
ATOM 3271 C CA . PRO B 1 203 ? 10.922 18.234 28.688 1 64.19 203 PRO B CA 1
ATOM 3272 C C . PRO B 1 203 ? 10.305 16.844 28.844 1 64.19 203 PRO B C 1
ATOM 3274 O O . PRO B 1 203 ? 10.828 15.867 28.312 1 64.19 203 PRO B O 1
ATOM 3277 N N . ASN B 1 204 ? 9.211 16.688 29.516 1 70.31 204 ASN B N 1
ATOM 3278 C CA . ASN B 1 204 ? 8.578 15.398 29.766 1 70.31 204 ASN B CA 1
ATOM 3279 C C . ASN B 1 204 ? 7.359 15.188 28.875 1 70.31 204 ASN B C 1
ATOM 3281 O O . ASN B 1 204 ? 6.379 14.57 29.297 1 70.31 204 ASN B O 1
ATOM 3285 N N . TRP B 1 205 ? 7.52 15.727 27.703 1 71.44 205 TRP B N 1
ATOM 3286 C CA . TRP B 1 205 ? 6.309 15.703 26.891 1 71.44 205 TRP B CA 1
ATOM 3287 C C . TRP B 1 205 ? 5.992 14.281 26.438 1 71.44 205 TRP B C 1
ATOM 3289 O O . TRP B 1 205 ? 4.832 13.961 26.156 1 71.44 205 TRP B O 1
ATOM 3299 N N . ALA B 1 206 ? 6.965 13.484 26.406 1 66.94 206 ALA B N 1
ATOM 3300 C CA . ALA B 1 206 ? 6.812 12.133 25.859 1 66.94 206 ALA B CA 1
ATOM 3301 C C . ALA B 1 206 ? 6.387 11.156 26.953 1 66.94 206 ALA B C 1
ATOM 3303 O O . ALA B 1 206 ? 6.16 9.977 26.688 1 66.94 206 ALA B O 1
ATOM 3304 N N . ALA B 1 207 ? 6.359 11.695 28.25 1 63.22 207 ALA B N 1
ATOM 3305 C CA . ALA B 1 207 ? 6.027 10.805 29.359 1 63.22 207 ALA B CA 1
ATOM 3306 C C . ALA B 1 207 ? 4.527 10.523 29.406 1 63.22 207 ALA B C 1
ATOM 3308 O O . ALA B 1 207 ? 3.717 11.414 29.156 1 63.22 207 ALA B O 1
#

Nearest PDB structures (foldseek):
  4dcc-assembly1_A  TM=8.570E-01  e=2.004E-13  Bacteroides thetaiotaomicron
  3cnh-assembly2_B  TM=8.395E-01  e=8.640E-13  Deinococcus radiodurans R1 = ATCC 13939 = DSM 20539
  7ocs-assembly1_D  TM=6.233E-01  e=2.783E-07  Acinetobacter baumannii ATCC 19606 = CIP 70.34 = JCM 6841
  7ocs-assembly2_B  TM=6.245E-01  e=3.728E-07  Acinetobacter baumannii ATCC 19606 = CIP 70.34 = JCM 6841
  7ocs-assembly2_C  TM=6.259E-01  e=3.516E-07  Acinetobacter baumannii ATCC 19606 = CIP 70.34 = JCM 6841

Radius of gyration: 23.79 Å; Cα contacts (8 Å, |Δi|>4): 755; chains: 2; bounding box: 50×71×54 Å

Foldseek 3Di:
DAAAEEEECDPTFKDFDLLQLLCLLCVQFVHHSVVSCCQQPVVCLVVCQLLQVDDLVRSQVSCCVSSVGDGDSVSNLCSNQVTIGGPPQCQLVLVQCVVVPHAYEYQYSDHPSNVVSCVVPDCSCVSHPYYQGNSVQSHHPPDPSSLVVVCVVRPDPQCNYEYEEQDVSNQVSSVVVVHHYDYDDDNVVVQVVCVVVVHDGDPVSSD/DAAAEEEECDPTFKDFDLLQLLCLLCVQFVHHSVVSCCQQPVVCLVVCQLLQVDDLVRSQVSCCVSSVGDGDSVSNLCSNQVTIGGPPQCQLVLVQCVVVPHAYEYQYSDHPSNVVSCVVPDCSCVSHPYYQGNSVQSHHPPDPSSLVVVCVVRPDDQCNYEYEEQDVSNQVSSVVVVHHYDYDDDNVVVQVVCVVVVHHGDPVSSD

Solvent-accessible surface area (backbone atoms only — not comparable to full-atom values): 21546 Å² total; per-residue (Å²): 119,71,49,23,38,38,35,32,41,76,68,56,48,25,38,56,24,66,50,49,22,20,35,43,44,8,53,66,53,73,33,21,31,61,58,38,36,44,59,34,59,74,67,38,48,50,56,40,35,18,22,39,76,37,53,73,68,54,46,50,53,52,48,28,62,76,62,70,38,78,74,56,69,69,59,49,46,45,30,60,33,78,34,66,44,75,37,70,77,43,51,37,54,55,52,40,43,45,73,72,68,39,46,32,31,39,47,30,75,39,36,69,58,47,50,51,44,48,57,73,73,42,71,78,64,72,71,43,75,46,79,40,45,8,33,78,72,54,26,36,80,72,40,66,64,37,53,55,53,42,59,73,67,53,82,58,61,42,72,25,25,40,36,39,28,39,47,57,68,46,26,56,52,41,38,74,68,44,28,40,53,45,66,35,48,45,60,71,56,45,52,53,52,35,44,76,65,72,46,76,72,60,93,66,36,80,108,121,72,48,23,37,37,36,31,42,76,69,56,48,26,36,57,26,65,51,49,22,19,36,43,44,9,52,66,53,73,33,21,32,59,58,37,38,44,60,33,57,74,65,39,47,50,56,40,35,19,23,39,78,36,52,73,67,52,46,50,51,52,48,27,62,76,62,70,38,77,72,55,69,67,58,50,46,45,30,60,34,76,33,66,45,73,36,69,78,42,50,38,54,55,51,40,43,45,74,71,68,40,46,32,32,39,47,32,74,38,34,69,58,47,52,51,44,48,56,73,73,41,71,76,63,73,71,43,76,44,77,40,44,7,33,79,71,56,27,35,80,72,40,66,64,36,54,54,53,42,58,71,67,52,84,58,62,43,73,24,26,40,34,38,28,39,46,57,70,47,27,57,52,42,38,75,68,45,28,39,54,44,67,34,48,46,58,69,57,45,52,53,52,36,45,77,65,72,46,78,71,61,93,64,36,80,107

InterPro domains:
  IPR006439 HAD hydrolase, subfamily IA [TIGR01509] (87-180)
  IPR006439 HAD hydrolase, subfamily IA [TIGR01549] (98-176)
  IPR023198 Phosphoglycolate phosphatase-like, domain 2 [G3DSA:1.10.150.240] (18-83)
  IPR023214 HAD superfamily [G3DSA:3.40.50.1000] (6-181)
  IPR036412 HAD-like superfamily [SSF56784] (3-193)

pLDDT: mean 96.14, std 5.25, range [62.5, 98.88]

Secondary structure (DSSP, 8-state):
---EEEE-SBTTTEEE-HHHHHHHHHHHHT--HHHHHIIIIIT-HHHHHHTTSS-HHHHHHHHHHHHT----HHHHHHHHHTTEEE-GGGHHHHHHHHHTT-EEEEEE---HHHHHHHHHH-SGGGG-SEEEEHHHHT--TTSHHHHHHHHHHS-S-GGGEEEEES-HHHHHHHHHTT-EEEE-S-HHHHHHHHHHTT----TTTT-/---EEEE-SBTTTEEE-HHHHHHHHHHHHT--HHHHHIIIIIT-HHHHHHTTSS-HHHHHHHHHHHHT----HHHHHHHHHTTEEE-GGGHHHHHHHHHTT-EEEEEE---HHHHHHHHHH-SGGGG-SEEEEHHHHT--TTSHHHHHHHHHHS-S-GGGEEEEES-HHHHHHHHHTT-EEEE-S-HHHHHHHHHHTT----TTTT-

Organism: NCBI:txid2527985

Sequence (414 aa):
MIRTFLFDMGNVLVHFCHDRMCSQIGDLCGKSGPEIRTVLIESELQFKFERGWLSEDEFQAVLQRLLEASFDRDELFHAGSDIFQPNTSIVPVLKALKAAGHRLVLLSNTSAPHLRFVQETYDVLEHFDDFVLSYEVGAVKPDAAIFEAALSKINCPPEECFYTDDIEEYVITARQFGLRAEVFTDTENLLTHLESHGVNLPPNWAAMIRTFLFDMGNVLVHFCHDRMCSQIGDLCGKSGPEIRTVLIESELQFKFERGWLSEDEFQAVLQRLLEASFDRDELFHAGSDIFQPNTSIVPVLKALKAAGHRLVLLSNTSAPHLRFVQETYDVLEHFDDFVLSYEVGAVKPDAAIFEAALSKINCPPEECFYTDDIEEYVITARQFGLRAEVFTDTENLLTHLESHGVNLPPNWAA